Protein AF-A0A384D3X1-F1 (afdb_monomer)

Mean predicted aligned error: 13.2 Å

Radius of gyration: 59.91 Å; Cα contacts (8 Å, |Δi|>4): 255; chains: 1; bounding box: 112×50×204 Å

Secondary structure (DSSP, 8-state):
-HHHHHHHHHTSS-SSHHHHHHHHHHHHHHHHHHHHHHHHHHHHHHHHHHHTTS--S--HHHHHHHHHHHHHHHHHHHHHHHHHHHHHHHHHHHHHHHHHHHHHHHHHHHHHHHHHHTS-SS--HHHHHHHHHHHHHHHHHHHHTHHHHHHHHHHHHHHHHH-HHHHHHHHHHHHHHHHHHHHHHHHHHHHHHHHHHHHHHHHHHHHHHHHHHHHHHHHHHHHHHHHT--TTSTTHHHHHHHHHHHHHHHHHHHHHHHHHHHHHHHHHHTS----HHHHHHHHHHHHHHHHHHHHHHHHHHHHHHHHHHHHHHHHHHHHHHHHHHHHHHHHHHHHHHHHT--S---HHHHHHHHHHHHTTHHHHHHHHHHHHHS---HHHHHHHHHHHHHHHHHHHHHHHHHHHSSPP--PPP---

Organism: Ursus maritimus (NCBI:txid29073)

Solvent-accessible surface area (backbone atoms only — not comparable to full-atom values): 22650 Å² total; per-residue (Å²): 106,68,73,54,51,56,53,53,66,71,63,74,65,42,73,39,73,69,44,37,56,50,49,48,52,51,43,52,52,51,51,56,54,47,54,56,51,47,53,53,50,52,50,51,53,52,54,50,66,68,56,67,84,58,96,72,96,77,53,69,68,56,54,52,51,52,51,50,48,52,51,52,48,53,51,48,53,50,53,44,50,53,50,46,53,51,42,53,49,52,54,49,47,49,53,53,40,54,53,42,51,51,50,55,50,52,49,43,53,46,53,48,51,52,56,64,70,43,60,60,94,46,79,41,71,65,42,34,50,53,28,36,52,52,43,48,55,51,49,56,51,54,63,68,44,49,61,58,53,53,54,42,52,51,41,47,51,59,38,35,80,64,24,51,67,42,29,54,59,49,46,54,55,50,50,56,52,47,52,52,40,54,49,46,53,51,51,49,51,52,50,36,54,52,38,46,54,53,41,51,52,47,51,51,42,54,49,55,52,50,52,43,52,51,52,50,54,52,51,52,55,51,48,54,56,63,69,65,57,71,92,74,42,75,42,38,65,73,54,42,55,59,50,43,51,52,42,56,50,50,44,54,52,46,50,53,42,44,51,52,58,54,56,49,46,58,58,56,69,70,46,76,91,60,63,74,84,44,49,51,61,66,53,47,55,50,51,52,51,50,50,50,42,57,50,51,50,52,52,43,52,54,51,44,53,53,44,52,53,53,46,47,53,54,48,53,53,49,55,51,50,52,51,52,44,51,52,49,50,52,50,49,55,50,51,52,54,56,73,70,50,91,68,80,79,55,41,67,60,33,44,52,50,33,51,59,52,57,69,44,48,65,60,55,51,49,52,53,57,48,57,76,75,45,55,56,32,74,66,57,52,52,49,51,54,49,46,53,52,48,48,55,49,52,39,49,53,30,49,52,52,32,59,74,59,45,84,76,84,78,77,79,89,76,90,131

Foldseek 3Di:
DVVLVVVLVVLQAALDLVSLVVLLVVLVVVVVVLVVVVVVLVVVVVVLVVVVPDDDDPPPVVVVVSVVVVVVSVVSVVSSVVSNVLSVVLNVLVVLLVVLVVVLLVLLVVLLVQLVVLDALADDLVSLVSSLVSLVVSLVVLVVCVVSVVSNVVSLVVNCVRHVNHSVVSVVVSVVSVVSSVVSSVVSVVSSVVSVVSSVLNVVLVVLLVVLLVLLVVLVVLVVVLVPPDQQDAPLLVVLVVSLVVLVVSLVSLVVSLVSLVVSVVSVVPDPPHDPVNSCPSVVSSVVSNVSSVVSNVSSVVSSVVSVVLNVLVVVLVVLLVVLLVQLVVLLVVVVVLVPPPPDRDLVVLVVSLVSLVVCVVSLVVSVVSPVVRSYHPVSVVSSVVSVVSSVVSNVVSVVVSVVNDDDPDDDDDDD

Sequence (416 aa):
MEAQEERLKTLQKPGSVISVQKMLLDCQDIENQLAIKSKALDELRQSYLTSESGTMPLLEDTASRIDGLFQKRSSVINQVNELKTSMHSVLQEWKVYDKLYEEVTMMTIRFWYCMEHSKPVVLSLEALRCQVQNLQSLQDEAENSEESWEKLQEVIGKLKDRCPSVAEIIKEKCQETHARWTQVNQDLADQLQKAQSLLQLWKAYNSAHTEAAARLAQQEAKYQQLENINMSGNNLAEILTPALQDVKELQRDVQKTKEDLLQNSTLLDRLPQLPEASAHVPLSKQLHSLQRASYLEKMLLMKANEFEFVLSQFKDFGDQLESLKGLIVHEEENLDKLNHQEKEANPDLFLNHVLAMTAQSPDVEHLNEVSLKLPLSDIAVKTLQNVNRRWIRATATALERCRSEGPIPTIPFQGS

Nearest PDB structures (foldseek):
  1quu-assembly1_A-2  TM=5.948E-01  e=1.641E-01  Homo sapiens
  5j1i-assembly2_B  TM=5.410E-01  e=2.588E-01  Homo sapiens
  5j1i-assembly1_A  TM=4.943E-01  e=3.725E-01  Homo sapiens
  6xf1-assembly1_A  TM=5.412E-01  e=3.725E-01  Homo sapiens

pLDDT: mean 85.75, std 12.92, range [35.84, 98.12]

Structure (mmCIF, N/CA/C/O backbone):
data_AF-A0A384D3X1-F1
#
_entry.id   AF-A0A384D3X1-F1
#
loop_
_atom_site.group_PDB
_atom_site.id
_atom_site.type_symbol
_atom_site.label_atom_id
_atom_site.label_alt_id
_atom_site.label_comp_id
_atom_site.label_asym_id
_atom_site.label_entity_id
_atom_site.label_seq_id
_atom_site.pdbx_PDB_ins_code
_atom_site.Cartn_x
_atom_site.Cartn_y
_atom_site.Cartn_z
_atom_site.occupancy
_atom_site.B_iso_or_equiv
_atom_site.auth_seq_id
_atom_site.auth_comp_id
_atom_site.auth_asym_id
_atom_site.auth_atom_id
_atom_site.pdbx_PDB_model_num
ATOM 1 N N . MET A 1 1 ? -45.844 -12.616 70.501 1.00 71.88 1 MET A N 1
ATOM 2 C CA . MET A 1 1 ? -44.821 -13.558 70.018 1.00 71.88 1 MET A CA 1
ATOM 3 C C . MET A 1 1 ? -45.342 -14.208 68.751 1.00 71.88 1 MET A C 1
ATOM 5 O O . MET A 1 1 ? -44.766 -13.948 67.713 1.00 71.88 1 MET A O 1
ATOM 9 N N . GLU A 1 2 ? -46.524 -14.833 68.779 1.00 76.31 2 GLU A N 1
ATOM 10 C CA . GLU A 1 2 ? -47.216 -15.345 67.572 1.00 76.31 2 GLU A CA 1
ATOM 11 C C . GLU A 1 2 ? -47.409 -14.298 66.463 1.00 76.31 2 GLU A C 1
ATOM 13 O O . GLU A 1 2 ? -47.055 -14.543 65.319 1.00 76.31 2 GLU A O 1
ATOM 18 N N . ALA A 1 3 ? -47.853 -13.082 66.802 1.00 78.06 3 ALA A N 1
ATOM 19 C CA . ALA A 1 3 ? -47.973 -12.001 65.816 1.00 78.06 3 ALA A CA 1
ATOM 20 C C . ALA A 1 3 ? -46.631 -11.590 65.163 1.00 78.06 3 ALA A C 1
ATOM 22 O O . ALA A 1 3 ? -46.623 -11.088 64.044 1.00 78.06 3 ALA A O 1
ATOM 23 N N . GLN A 1 4 ? -45.495 -11.782 65.850 1.00 77.81 4 GLN A N 1
ATOM 24 C CA . GLN A 1 4 ? -44.162 -11.508 65.289 1.00 77.81 4 GLN A CA 1
ATOM 25 C C . GLN A 1 4 ? -43.698 -12.665 64.395 1.00 77.81 4 GLN A C 1
ATOM 27 O O . GLN A 1 4 ? -43.116 -12.416 63.346 1.00 77.81 4 GLN A O 1
ATOM 32 N N . GLU A 1 5 ? -44.018 -13.905 64.766 1.00 76.75 5 GLU A N 1
ATOM 33 C CA . GLU A 1 5 ? -43.768 -15.112 63.967 1.00 76.75 5 GLU A CA 1
ATOM 34 C C . GLU A 1 5 ? -44.533 -15.084 62.633 1.00 76.75 5 GLU A C 1
ATOM 36 O O . GLU A 1 5 ? -43.945 -15.304 61.577 1.00 76.75 5 GLU A O 1
ATOM 41 N N . GLU A 1 6 ? -45.821 -14.725 62.646 1.00 78.75 6 GLU A N 1
ATOM 42 C CA . GLU A 1 6 ? -46.607 -14.566 61.413 1.00 78.75 6 GLU A CA 1
ATOM 43 C C . GLU A 1 6 ? -46.083 -13.424 60.533 1.00 78.75 6 GLU A C 1
ATOM 45 O O . GLU A 1 6 ? -45.945 -13.583 59.320 1.00 78.75 6 GLU A O 1
ATOM 50 N N . ARG A 1 7 ? -45.690 -12.289 61.133 1.00 78.31 7 ARG A N 1
ATOM 51 C CA . ARG A 1 7 ? -45.074 -11.181 60.385 1.00 78.31 7 ARG A CA 1
ATOM 52 C C . ARG A 1 7 ? -43.769 -11.626 59.708 1.00 78.31 7 ARG A C 1
ATOM 54 O O . ARG A 1 7 ? -43.577 -11.312 58.537 1.00 78.31 7 ARG A O 1
ATOM 61 N N . LEU A 1 8 ? -42.918 -12.411 60.373 1.00 78.62 8 LEU A N 1
ATOM 62 C CA . LEU A 1 8 ? -41.667 -12.932 59.795 1.00 78.62 8 LEU A CA 1
ATOM 63 C C . LEU A 1 8 ? -41.896 -13.866 58.602 1.00 78.62 8 LEU A C 1
ATOM 65 O O . LEU A 1 8 ? -41.183 -13.752 57.605 1.00 78.62 8 LEU A O 1
ATOM 69 N N . LYS A 1 9 ? -42.920 -14.729 58.650 1.00 78.06 9 LYS A N 1
ATOM 70 C CA . LYS A 1 9 ? -43.278 -15.608 57.520 1.00 78.06 9 LYS A CA 1
ATOM 71 C C . LYS A 1 9 ? -43.606 -14.817 56.253 1.00 78.06 9 LYS A C 1
ATOM 73 O O . LYS A 1 9 ? -43.238 -15.234 55.158 1.00 78.06 9 LYS A O 1
ATOM 78 N N . THR A 1 10 ? -44.249 -13.656 56.392 1.00 75.88 10 THR A N 1
ATOM 79 C CA . THR A 1 10 ? -44.602 -12.803 55.242 1.00 75.88 10 THR A CA 1
ATOM 80 C C . THR A 1 10 ? -43.411 -12.055 54.628 1.00 75.88 10 THR A C 1
ATOM 82 O O . THR A 1 10 ? -43.486 -11.644 53.473 1.00 75.88 10 THR A O 1
ATOM 85 N N . LEU A 1 11 ? -42.297 -11.903 55.356 1.00 73.50 11 LEU A N 1
ATOM 86 C CA . LEU A 1 11 ? -41.138 -11.097 54.944 1.00 73.50 11 LEU A CA 1
ATOM 87 C C . LEU A 1 11 ? -40.044 -11.903 54.214 1.00 73.50 11 LEU A C 1
ATOM 89 O O . LEU A 1 11 ? -39.037 -11.334 53.809 1.00 73.50 11 LEU A O 1
ATOM 93 N N . GLN A 1 12 ? -40.213 -13.213 54.016 1.00 71.50 12 GLN A N 1
ATOM 94 C CA . GLN A 1 12 ? -39.140 -14.084 53.507 1.00 71.50 12 GLN A CA 1
ATOM 95 C C . GLN A 1 12 ? -38.752 -13.862 52.036 1.00 71.50 12 GLN A C 1
ATOM 97 O O . GLN A 1 12 ? -37.685 -14.314 51.625 1.00 71.50 12 GLN A O 1
ATOM 102 N N . LYS A 1 13 ? -39.592 -13.206 51.225 1.00 72.00 13 LYS A N 1
ATOM 103 C CA . LYS A 1 13 ? -39.350 -13.025 49.783 1.00 72.00 13 LYS A CA 1
ATOM 104 C C . LYS A 1 13 ? -39.446 -11.550 49.387 1.00 72.00 13 LYS A C 1
ATOM 106 O O . LYS A 1 13 ? -40.554 -11.040 49.221 1.00 72.00 13 LYS A O 1
ATOM 111 N N . PRO A 1 14 ? -38.311 -10.851 49.234 1.00 75.44 14 PRO A N 1
ATOM 112 C CA . PRO A 1 14 ? -38.302 -9.451 48.831 1.00 75.44 14 PRO A CA 1
ATOM 113 C C . PRO A 1 14 ? -38.728 -9.286 47.374 1.00 75.44 14 PRO A C 1
ATOM 115 O O . PRO A 1 14 ? -38.222 -9.974 46.491 1.00 75.44 14 PRO A O 1
ATOM 118 N N . GLY A 1 15 ? -39.617 -8.325 47.118 1.00 75.31 15 GLY A N 1
ATOM 119 C CA . GLY A 1 15 ? -40.026 -7.962 45.757 1.00 75.31 15 GLY A CA 1
ATOM 120 C C . GLY A 1 15 ? -39.075 -6.983 45.056 1.00 75.31 15 GLY A C 1
ATOM 121 O O . GLY A 1 15 ? -39.126 -6.856 43.838 1.00 75.31 15 GLY A O 1
ATOM 122 N N . SER A 1 16 ? -38.226 -6.274 45.811 1.00 80.94 16 SER A N 1
ATOM 123 C CA . SER A 1 16 ? -37.282 -5.262 45.312 1.00 80.94 16 SER A CA 1
ATOM 124 C C . SER A 1 16 ? -36.181 -4.957 46.335 1.00 80.94 16 SER A C 1
ATOM 126 O O . SER A 1 16 ? -36.298 -5.298 47.510 1.00 80.94 16 SER A O 1
ATOM 128 N N . VAL A 1 17 ? -35.133 -4.240 45.927 1.00 80.81 17 VAL A N 1
ATOM 129 C CA . VAL A 1 17 ? -34.054 -3.773 46.827 1.00 80.81 17 VAL A CA 1
ATOM 130 C C . VAL A 1 17 ? -34.571 -2.806 47.890 1.00 80.81 17 VAL A C 1
ATOM 132 O O . VAL A 1 17 ? -34.163 -2.864 49.047 1.00 80.81 17 VAL A O 1
ATOM 135 N N . ILE A 1 18 ? -35.528 -1.954 47.520 1.00 83.75 18 ILE A N 1
ATOM 136 C CA . ILE A 1 18 ? -36.225 -1.070 48.462 1.00 83.75 18 ILE A CA 1
ATOM 137 C C . ILE A 1 18 ? -36.988 -1.918 49.493 1.00 83.75 18 ILE A C 1
ATOM 139 O O . ILE A 1 18 ? -36.984 -1.607 50.683 1.00 83.75 18 ILE A O 1
ATOM 143 N N . SER A 1 19 ? -37.581 -3.039 49.061 1.00 84.69 19 SER A N 1
ATOM 144 C CA . SER A 1 19 ? -38.210 -4.006 49.963 1.00 84.69 19 SER A CA 1
ATOM 145 C C . SER A 1 19 ? -37.201 -4.656 50.912 1.00 84.69 19 SER A C 1
ATOM 147 O O . SER A 1 19 ? -37.531 -4.823 52.079 1.00 84.69 19 SER A O 1
ATOM 149 N N . VAL A 1 20 ? -35.983 -4.977 50.460 1.00 85.69 20 VAL A N 1
ATOM 150 C CA . VAL A 1 20 ? -34.911 -5.525 51.319 1.00 85.69 20 VAL A CA 1
ATOM 151 C C . VAL A 1 20 ? -34.521 -4.524 52.410 1.00 85.69 20 VAL A C 1
ATOM 153 O O . VAL A 1 20 ? -34.427 -4.881 53.583 1.00 85.69 20 VAL A O 1
ATOM 156 N N . GLN A 1 21 ? -34.345 -3.249 52.054 1.00 86.62 21 GLN A N 1
ATOM 157 C CA . GLN A 1 21 ? -34.039 -2.188 53.022 1.00 86.62 21 GLN A CA 1
ATOM 158 C C . GLN A 1 21 ? -35.176 -1.989 54.029 1.00 86.62 21 GLN A C 1
ATOM 160 O O . GLN A 1 21 ? -34.930 -1.864 55.228 1.00 86.62 21 GLN A O 1
ATOM 165 N N . LYS A 1 22 ? -36.428 -2.024 53.559 1.00 88.00 22 LYS A N 1
ATOM 166 C CA . LYS A 1 22 ? -37.608 -1.963 54.426 1.00 88.00 22 LYS A CA 1
ATOM 167 C C . LYS A 1 22 ? -37.681 -3.163 55.375 1.00 88.00 22 LYS A C 1
ATOM 169 O O . LYS A 1 22 ? -37.906 -2.970 56.562 1.00 88.00 22 LYS A O 1
ATOM 174 N N . MET A 1 23 ? -37.412 -4.373 54.884 1.00 88.38 23 MET A N 1
ATOM 175 C CA . MET A 1 23 ? -37.375 -5.590 55.703 1.00 88.38 23 MET A CA 1
ATOM 176 C C . MET A 1 23 ? -36.292 -5.533 56.785 1.00 88.38 23 MET A C 1
ATOM 178 O O . MET A 1 23 ? -36.522 -6.014 57.890 1.00 88.38 23 MET A O 1
ATOM 182 N N . LEU A 1 24 ? -35.136 -4.917 56.515 1.00 89.00 24 LEU A N 1
ATOM 183 C CA . LEU A 1 24 ? -34.104 -4.689 57.535 1.00 89.00 24 LEU A CA 1
ATOM 184 C C . LEU A 1 24 ? -34.583 -3.729 58.637 1.00 89.00 24 LEU A C 1
ATOM 186 O O . LEU A 1 24 ? -34.322 -3.977 59.814 1.00 89.00 24 LEU A O 1
ATOM 190 N N . LEU A 1 25 ? -35.324 -2.674 58.280 1.00 90.62 25 LEU A N 1
ATOM 191 C CA . LEU A 1 25 ? -35.962 -1.781 59.257 1.00 90.62 25 LEU A CA 1
ATOM 192 C C . LEU A 1 25 ? -37.062 -2.502 60.053 1.00 90.62 25 LEU A C 1
ATOM 194 O O . LEU A 1 25 ? -37.144 -2.331 61.267 1.00 90.62 25 LEU A O 1
ATOM 198 N N . ASP A 1 26 ? -37.862 -3.347 59.396 1.00 87.81 26 ASP A N 1
ATOM 199 C CA . ASP A 1 26 ? -38.871 -4.187 60.052 1.00 87.81 26 ASP A CA 1
ATOM 200 C C . ASP A 1 26 ? -38.224 -5.183 61.033 1.00 87.81 26 ASP A C 1
ATOM 202 O O . ASP A 1 26 ? -38.737 -5.382 62.134 1.00 87.81 26 ASP A O 1
ATOM 206 N N . CYS A 1 27 ? -37.072 -5.771 60.685 1.00 89.31 27 CYS A N 1
ATOM 207 C CA . CYS A 1 27 ? -36.295 -6.615 61.601 1.00 89.31 27 CYS A CA 1
ATOM 208 C C . CYS A 1 27 ? -35.835 -5.821 62.829 1.00 89.31 27 CYS A C 1
ATOM 210 O O . CYS A 1 27 ? -35.981 -6.301 63.950 1.00 89.31 27 CYS A O 1
ATOM 212 N N . GLN A 1 28 ? -35.345 -4.593 62.634 1.00 91.25 28 GLN A N 1
ATOM 213 C CA . GLN A 1 28 ? -34.914 -3.720 63.729 1.00 91.25 28 GLN A CA 1
ATOM 214 C C . GLN A 1 28 ? -36.074 -3.346 64.670 1.00 91.25 28 GLN A C 1
ATOM 216 O O . GLN A 1 28 ? -35.904 -3.334 65.889 1.00 91.25 28 GLN A O 1
ATOM 221 N N . ASP A 1 29 ? -37.266 -3.078 64.128 1.00 90.38 29 ASP A N 1
ATOM 222 C CA . ASP A 1 29 ? -38.484 -2.856 64.921 1.00 90.38 29 ASP A CA 1
ATOM 223 C C . ASP A 1 29 ? -38.855 -4.104 65.739 1.00 90.38 29 ASP A C 1
ATOM 225 O O . ASP A 1 29 ? -39.103 -4.019 66.944 1.00 90.38 29 ASP A O 1
ATOM 229 N N . ILE A 1 30 ? -38.818 -5.290 65.120 1.00 87.25 30 ILE A N 1
ATOM 230 C CA . ILE A 1 30 ? -39.101 -6.556 65.808 1.00 87.25 30 ILE A CA 1
ATOM 231 C C . ILE A 1 30 ? -38.079 -6.825 66.923 1.00 87.25 30 ILE A C 1
ATOM 233 O O . ILE A 1 30 ? -38.496 -7.227 68.009 1.00 87.25 30 ILE A O 1
ATOM 237 N N . GLU A 1 31 ? -36.784 -6.573 66.701 1.00 89.25 31 GLU A N 1
ATOM 238 C CA . GLU A 1 31 ? -35.728 -6.674 67.724 1.00 89.25 31 GLU A CA 1
ATOM 239 C C . GLU A 1 31 ? -36.018 -5.762 68.923 1.00 89.25 31 GLU A C 1
ATOM 241 O O . GLU A 1 31 ? -35.986 -6.215 70.070 1.00 89.25 31 GLU A O 1
ATOM 246 N N . ASN A 1 32 ? -36.380 -4.500 68.673 1.00 91.12 32 ASN A N 1
ATOM 247 C CA . ASN A 1 32 ? -36.719 -3.541 69.727 1.00 91.12 32 ASN A CA 1
ATOM 248 C C . ASN A 1 32 ? -37.939 -4.009 70.541 1.00 91.12 32 ASN A C 1
ATOM 250 O O . ASN A 1 32 ? -37.932 -3.980 71.774 1.00 91.12 32 ASN A O 1
ATOM 254 N N . GLN A 1 33 ? -38.978 -4.506 69.864 1.00 88.38 33 GLN A N 1
ATOM 255 C CA . GLN A 1 33 ? -40.170 -5.066 70.509 1.00 88.38 33 GLN A CA 1
ATOM 256 C C . GLN A 1 33 ? -39.859 -6.349 71.295 1.00 88.38 33 GLN A C 1
ATOM 258 O O . GLN A 1 33 ? -40.430 -6.581 72.364 1.00 88.38 33 GLN A O 1
ATOM 263 N N . LEU A 1 34 ? -38.964 -7.199 70.784 1.00 88.19 34 LEU A N 1
ATOM 264 C CA . LEU A 1 34 ? -38.492 -8.394 71.481 1.00 88.19 34 LEU A CA 1
ATOM 265 C C . LEU A 1 34 ? -37.681 -8.038 72.722 1.00 88.19 34 LEU A C 1
ATOM 267 O O . LEU A 1 34 ? -37.843 -8.720 73.727 1.00 88.19 34 LEU A O 1
ATOM 271 N N . ALA A 1 35 ? -36.871 -6.980 72.701 1.00 89.94 35 ALA A N 1
ATOM 272 C CA . ALA A 1 35 ? -36.125 -6.531 73.875 1.00 89.94 35 ALA A CA 1
ATOM 273 C C . ALA A 1 35 ? -37.069 -6.122 75.021 1.00 89.94 35 ALA A C 1
ATOM 275 O O . ALA A 1 35 ? -36.899 -6.575 76.154 1.00 89.94 35 ALA A O 1
ATOM 276 N N . ILE A 1 36 ? -38.124 -5.356 74.713 1.00 90.31 36 ILE A N 1
ATOM 277 C CA . ILE A 1 36 ? -39.155 -4.964 75.692 1.00 90.31 36 ILE A CA 1
ATOM 278 C C . ILE A 1 36 ? -39.874 -6.203 76.246 1.00 90.31 36 ILE A C 1
ATOM 280 O O . ILE A 1 36 ? -40.011 -6.356 77.459 1.00 90.31 36 ILE A O 1
ATOM 284 N N . LYS A 1 37 ? -40.305 -7.119 75.368 1.00 87.81 37 LYS A N 1
ATOM 285 C CA . LYS A 1 37 ? -41.001 -8.352 75.778 1.00 87.81 37 LYS A CA 1
ATOM 286 C C . LYS A 1 37 ? -40.104 -9.319 76.541 1.00 87.81 37 LYS A C 1
ATOM 288 O O . LYS A 1 37 ? -40.601 -10.016 77.415 1.00 87.81 37 LYS A O 1
ATOM 293 N N . SER A 1 38 ? -38.810 -9.355 76.231 1.00 88.44 38 SER A N 1
ATOM 294 C CA . SER A 1 38 ? -37.825 -10.161 76.958 1.00 88.44 38 SER A CA 1
ATOM 295 C C . SER A 1 38 ? -37.701 -9.664 78.387 1.00 88.44 38 SER A C 1
ATOM 297 O O . SER A 1 38 ? -37.842 -10.460 79.303 1.00 88.44 38 SER A O 1
ATOM 299 N N . LYS A 1 39 ? -37.581 -8.344 78.576 1.00 90.38 39 LYS A N 1
ATOM 300 C CA . LYS A 1 39 ? -37.551 -7.738 79.908 1.00 90.38 39 LYS A CA 1
ATOM 301 C C . LYS A 1 39 ? -38.814 -8.065 80.714 1.00 90.38 39 LYS A C 1
ATOM 303 O O . LYS A 1 39 ? -38.707 -8.502 81.853 1.00 90.38 39 LYS A O 1
ATOM 308 N N . ALA A 1 40 ? -39.994 -7.937 80.105 1.00 88.56 40 ALA A N 1
ATOM 309 C CA . ALA A 1 40 ? -41.258 -8.288 80.757 1.00 88.56 40 ALA A CA 1
ATOM 310 C C . ALA A 1 40 ? -41.368 -9.792 81.090 1.00 88.56 40 ALA A C 1
ATOM 312 O O . ALA A 1 40 ? -41.938 -10.163 82.113 1.00 88.56 40 ALA A O 1
ATOM 313 N N . LEU A 1 41 ? -40.825 -10.670 80.239 1.00 88.00 41 LEU A N 1
ATOM 314 C CA . LEU A 1 41 ? -40.805 -12.117 80.470 1.00 88.00 41 LEU A CA 1
ATOM 315 C C . LEU A 1 41 ? -39.811 -12.508 81.577 1.00 88.00 41 LEU A C 1
ATOM 317 O O . LEU A 1 41 ? -40.107 -13.390 82.383 1.00 88.00 41 LEU A O 1
ATOM 321 N N . ASP A 1 42 ? -38.664 -11.832 81.645 1.00 87.75 42 ASP A N 1
ATOM 322 C CA . ASP A 1 42 ? -37.676 -12.002 82.710 1.00 87.75 42 ASP A CA 1
ATOM 323 C C . ASP A 1 42 ? -38.245 -11.523 84.058 1.00 87.75 42 ASP A C 1
ATOM 325 O O . ASP A 1 42 ? -38.134 -12.230 85.059 1.00 87.75 42 ASP A O 1
ATOM 329 N N . GLU A 1 43 ? -38.937 -10.377 84.077 1.00 89.25 43 GLU A N 1
ATOM 330 C CA . GLU A 1 43 ? -39.681 -9.875 85.242 1.00 89.25 43 GLU A CA 1
ATOM 331 C C . GLU A 1 43 ? -40.776 -10.862 85.688 1.00 89.25 43 GLU A C 1
ATOM 333 O O . GLU A 1 43 ? -40.893 -11.157 86.879 1.00 89.25 43 GLU A O 1
ATOM 338 N N . LEU A 1 44 ? -41.527 -11.447 84.743 1.00 86.12 44 LEU A N 1
ATOM 339 C CA . LEU A 1 44 ? -42.534 -12.475 85.030 1.00 86.12 44 LEU A CA 1
ATOM 340 C C . LEU A 1 44 ? -41.901 -13.717 85.680 1.00 86.12 44 LEU A C 1
ATOM 342 O O . LEU A 1 44 ? -42.406 -14.199 86.695 1.00 86.12 44 LEU A O 1
ATOM 346 N N . ARG A 1 45 ? -40.770 -14.202 85.152 1.00 84.12 45 ARG A N 1
ATOM 347 C CA . ARG A 1 45 ? -40.031 -15.345 85.715 1.00 84.12 45 ARG A CA 1
ATOM 348 C C . ARG A 1 45 ? -39.523 -15.053 87.129 1.00 84.12 45 ARG A C 1
ATOM 350 O O . ARG A 1 45 ? -39.659 -15.902 88.004 1.00 84.12 45 ARG A O 1
ATOM 357 N N . GLN A 1 46 ? -38.975 -13.860 87.366 1.00 83.81 46 GLN A N 1
ATOM 358 C CA . GLN A 1 46 ? -38.520 -13.438 88.696 1.00 83.81 46 GLN A CA 1
ATOM 359 C C . GLN A 1 46 ? -39.682 -13.354 89.692 1.00 83.81 46 GLN A C 1
ATOM 361 O O . GLN A 1 46 ? -39.573 -13.877 90.797 1.00 83.81 46 GLN A O 1
ATOM 366 N N . SER A 1 47 ? -40.820 -12.778 89.284 1.00 82.06 47 SER A N 1
ATOM 367 C CA . SER A 1 47 ? -42.014 -12.677 90.135 1.00 82.06 47 SER A CA 1
ATOM 368 C C . SER A 1 47 ? -42.563 -14.050 90.551 1.00 82.06 47 SER A C 1
ATOM 370 O O . SER A 1 47 ? -42.930 -14.252 91.712 1.00 82.06 47 SER A O 1
ATOM 372 N N . TYR A 1 48 ? -42.538 -15.015 89.626 1.00 75.81 48 TYR A N 1
ATOM 373 C CA . TYR A 1 48 ? -42.924 -16.402 89.867 1.00 75.81 48 TYR A CA 1
ATOM 374 C C . TYR A 1 48 ? -41.974 -17.087 90.867 1.00 75.81 48 TYR A C 1
ATOM 376 O O . TYR A 1 48 ? -42.437 -17.614 91.877 1.00 75.81 48 TYR A O 1
ATOM 384 N N . LEU A 1 49 ? -40.654 -16.972 90.666 1.00 75.00 49 LEU A N 1
ATOM 385 C CA . LEU A 1 49 ? -39.634 -17.520 91.576 1.00 75.00 49 LEU A CA 1
ATOM 386 C C . LEU A 1 49 ? -39.719 -16.925 92.994 1.00 75.00 49 LEU A C 1
ATOM 388 O O . LEU A 1 49 ? -39.462 -17.617 93.974 1.00 75.00 49 LEU A O 1
ATOM 392 N N . THR A 1 50 ? -40.113 -15.654 93.132 1.00 72.56 50 THR A N 1
ATOM 393 C CA . THR A 1 50 ? -40.329 -15.025 94.450 1.00 72.56 50 THR A CA 1
ATOM 394 C C . THR A 1 50 ? -41.634 -15.450 95.141 1.00 72.56 50 THR A C 1
ATOM 396 O O . THR A 1 50 ? -41.718 -15.373 96.367 1.00 72.56 50 THR A O 1
ATOM 399 N N . SER A 1 51 ? -42.641 -15.919 94.391 1.00 64.62 51 SER A N 1
ATOM 400 C CA . SER A 1 51 ? -43.923 -16.417 94.930 1.00 64.62 51 SER A CA 1
ATOM 401 C C . SER A 1 51 ? -43.879 -17.883 95.385 1.00 64.62 51 SER A C 1
ATOM 403 O O . SER A 1 51 ? -44.688 -18.275 96.222 1.00 64.62 51 SER A O 1
ATOM 405 N N . GLU A 1 52 ? -42.917 -18.682 94.911 1.00 54.72 52 GLU A N 1
ATOM 406 C CA . GLU A 1 52 ? -42.736 -20.108 95.255 1.00 54.72 52 GLU A CA 1
ATOM 407 C C . GLU A 1 52 ? -42.370 -20.393 96.731 1.00 54.72 52 GLU A C 1
ATOM 409 O O . GLU A 1 52 ? -42.238 -21.552 97.119 1.00 54.72 52 GLU A O 1
ATOM 414 N N . SER A 1 53 ? -42.259 -19.378 97.599 1.00 52.75 53 SER A N 1
ATOM 415 C CA . SER A 1 53 ? -42.029 -19.583 99.044 1.00 52.75 53 SER A CA 1
ATOM 416 C C . SER A 1 53 ? -43.280 -20.008 99.840 1.00 52.75 53 SER A C 1
ATOM 418 O O . SER A 1 53 ? -43.170 -20.293 101.034 1.00 52.75 53 SER A O 1
ATOM 420 N N . GLY A 1 54 ? -44.458 -20.094 99.203 1.00 49.91 54 GLY A N 1
ATOM 421 C CA . GLY A 1 54 ? -45.719 -20.535 99.813 1.00 49.91 54 GLY A CA 1
ATOM 422 C C . GLY A 1 54 ? -46.328 -21.765 99.125 1.00 49.91 54 GLY A C 1
ATOM 423 O O . GLY A 1 54 ? -46.575 -21.767 97.925 1.00 49.91 54 GLY A O 1
ATOM 424 N N . THR A 1 55 ? -46.598 -22.810 99.905 1.00 46.22 55 THR A N 1
ATOM 425 C CA . THR A 1 55 ? -47.169 -24.116 99.531 1.00 46.22 55 THR A CA 1
ATOM 426 C C . THR A 1 55 ? -48.473 -24.039 98.711 1.00 46.22 55 THR A C 1
ATOM 428 O O . THR A 1 55 ? -49.506 -23.669 99.262 1.00 46.22 55 THR A O 1
ATOM 431 N N . MET A 1 56 ? -48.473 -24.488 97.441 1.00 45.00 56 MET A N 1
ATOM 432 C CA . MET A 1 56 ? -49.674 -24.962 96.708 1.00 45.00 56 MET A CA 1
ATOM 433 C C . MET A 1 56 ? -49.310 -25.772 95.428 1.00 45.00 56 MET A C 1
ATOM 435 O O . MET A 1 56 ? -48.404 -25.362 94.706 1.00 45.00 56 MET A O 1
ATOM 439 N N . PRO A 1 57 ? -50.015 -26.875 95.072 1.00 48.47 57 PRO A N 1
ATOM 440 C CA . PRO A 1 57 ? -49.620 -27.832 94.024 1.00 48.47 57 PRO A CA 1
ATOM 441 C C . PRO A 1 57 ? -50.225 -27.567 92.622 1.00 48.47 57 PRO A C 1
ATOM 443 O O . PRO A 1 57 ? -50.499 -28.505 91.879 1.00 48.47 57 PRO A O 1
ATOM 446 N N . LEU A 1 58 ? -50.438 -26.304 92.228 1.00 50.03 58 LEU A N 1
ATOM 447 C CA . LEU A 1 58 ? -51.023 -25.940 90.917 1.00 50.03 58 LEU A CA 1
ATOM 448 C C . LEU A 1 58 ? -49.996 -25.365 89.913 1.00 50.03 58 LEU A C 1
ATOM 450 O O . LEU A 1 58 ? -50.367 -24.709 88.945 1.00 50.03 58 LEU A O 1
ATOM 454 N N . LEU A 1 59 ? -48.701 -25.560 90.179 1.00 56.66 59 LEU A N 1
ATOM 455 C CA . LEU A 1 59 ? -47.621 -24.690 89.698 1.00 56.66 59 LEU A CA 1
ATOM 456 C C . LEU A 1 59 ? -46.931 -25.136 88.390 1.00 56.66 59 LEU A C 1
ATOM 458 O O . LEU A 1 59 ? -46.398 -24.306 87.650 1.00 56.66 59 LEU A O 1
ATOM 462 N N . GLU A 1 60 ? -46.982 -26.428 88.065 1.00 59.62 60 GLU A N 1
ATOM 463 C CA . GLU A 1 60 ? -46.200 -27.038 86.975 1.00 59.62 60 GLU A CA 1
ATOM 464 C C . GLU A 1 60 ? -46.697 -26.637 85.565 1.00 59.62 60 GLU A C 1
ATOM 466 O O . GLU A 1 60 ? -45.909 -26.468 84.629 1.00 59.62 60 GLU A O 1
ATOM 471 N N . ASP A 1 61 ? -47.998 -26.356 85.421 1.00 71.19 61 ASP A N 1
ATOM 472 C CA . ASP A 1 61 ? -48.610 -25.833 84.183 1.00 71.19 61 ASP A CA 1
ATOM 473 C C . ASP A 1 61 ? -48.192 -24.374 83.888 1.00 71.19 61 ASP A C 1
ATOM 475 O O . ASP A 1 61 ? -47.994 -23.964 82.744 1.00 71.19 61 ASP A O 1
ATOM 479 N N . THR A 1 62 ? -47.975 -23.568 84.930 1.00 74.44 62 THR A N 1
ATOM 480 C CA . THR A 1 62 ? -47.496 -22.182 84.793 1.00 74.44 62 THR A CA 1
ATOM 481 C C . THR A 1 62 ? -46.013 -22.098 84.449 1.00 74.44 62 THR A C 1
ATOM 483 O O . THR A 1 62 ? -45.647 -21.319 83.566 1.00 74.44 62 THR A O 1
ATOM 486 N N . ALA A 1 63 ? -45.164 -22.908 85.090 1.00 76.12 63 ALA A N 1
ATOM 487 C CA . ALA A 1 63 ? -43.736 -22.976 84.776 1.00 76.12 63 ALA A CA 1
ATOM 488 C C . ALA A 1 63 ? -43.502 -23.435 83.326 1.00 76.12 63 ALA A C 1
ATOM 490 O O . ALA A 1 63 ? -42.775 -22.784 82.573 1.00 76.12 63 ALA A O 1
ATOM 491 N N . SER A 1 64 ? -44.211 -24.484 82.892 1.00 81.44 64 SER A N 1
ATOM 492 C CA . SER A 1 64 ? -44.138 -24.983 81.514 1.00 81.44 64 SER A CA 1
ATOM 493 C C . SER A 1 64 ? -44.635 -23.966 80.475 1.00 81.44 64 SER A C 1
ATOM 495 O O . SER A 1 64 ? -44.029 -23.834 79.408 1.00 81.44 64 SER A O 1
ATOM 497 N N . ARG A 1 65 ? -45.669 -23.164 80.779 1.00 82.88 65 ARG A N 1
ATOM 498 C CA . ARG A 1 65 ? -46.090 -22.040 79.916 1.00 82.88 65 ARG A CA 1
ATOM 499 C C . ARG A 1 65 ? -45.038 -20.933 79.823 1.00 82.88 65 ARG A C 1
ATOM 501 O O . ARG A 1 65 ? -44.842 -20.394 78.732 1.00 82.88 65 ARG A O 1
ATOM 508 N N . ILE A 1 66 ? -44.370 -20.585 80.926 1.00 84.06 66 ILE A N 1
ATOM 509 C CA . ILE A 1 66 ? -43.283 -19.591 80.932 1.00 84.06 66 ILE A CA 1
ATOM 510 C C . ILE A 1 66 ? -42.103 -20.096 80.090 1.00 84.06 66 ILE A C 1
ATOM 512 O O . ILE A 1 66 ? -41.613 -19.362 79.230 1.00 84.06 66 ILE A O 1
ATOM 516 N N . ASP A 1 67 ? -41.693 -21.354 80.250 1.00 84.69 67 ASP A N 1
ATOM 517 C CA . ASP A 1 67 ? -40.617 -21.945 79.446 1.00 84.69 67 ASP A CA 1
ATOM 518 C C . ASP A 1 67 ? -40.995 -22.064 77.958 1.00 84.69 67 ASP A C 1
ATOM 520 O O . ASP A 1 67 ? -40.173 -21.773 77.084 1.00 84.69 67 ASP A O 1
ATOM 524 N N . GLY A 1 68 ? -42.259 -22.365 77.642 1.00 86.75 68 GLY A N 1
ATOM 525 C CA . GLY A 1 68 ? -42.784 -22.313 76.274 1.00 86.75 68 GLY A CA 1
ATOM 526 C C . GLY A 1 68 ? -42.707 -20.911 75.649 1.00 86.75 68 GLY A C 1
ATOM 527 O O . GLY A 1 68 ? -42.416 -20.769 74.456 1.00 86.75 68 GLY A O 1
ATOM 528 N N . LEU A 1 69 ? -42.897 -19.848 76.442 1.00 88.00 69 LEU A N 1
ATOM 529 C CA . LEU A 1 69 ? -42.684 -18.467 75.995 1.00 88.00 69 LEU A CA 1
ATOM 530 C C . LEU A 1 69 ? -41.198 -18.162 75.768 1.00 88.00 69 LEU A C 1
ATOM 532 O O . LEU A 1 69 ? -40.877 -17.504 74.779 1.00 88.00 69 LEU A O 1
ATOM 536 N N . PHE A 1 70 ? -40.288 -18.665 76.607 1.00 86.12 70 PHE A N 1
ATOM 537 C CA . PHE A 1 70 ? -38.843 -18.543 76.372 1.00 86.12 70 PHE A CA 1
ATOM 538 C C . PHE A 1 70 ? -38.395 -19.285 75.105 1.00 86.12 70 PHE A C 1
ATOM 540 O O . PHE A 1 70 ? -37.598 -18.745 74.336 1.00 86.12 70 PHE A O 1
ATOM 547 N N . GLN A 1 71 ? -38.939 -20.472 74.822 1.00 88.31 71 GLN A N 1
ATOM 548 C CA . GLN A 1 71 ? -38.674 -21.180 73.564 1.00 88.31 71 GLN A CA 1
ATOM 549 C C . GLN A 1 71 ? -39.176 -20.396 72.349 1.00 88.31 71 GLN A C 1
ATOM 551 O O . GLN A 1 71 ? -38.411 -20.183 71.406 1.00 88.31 71 GLN A O 1
ATOM 556 N N . LYS A 1 72 ? -40.417 -19.886 72.387 1.00 87.94 72 LYS A N 1
ATOM 557 C CA . LYS A 1 72 ? -40.934 -18.994 71.333 1.00 87.94 72 LYS A CA 1
ATOM 558 C C . LYS A 1 72 ? -40.064 -17.742 71.181 1.00 87.94 72 LYS A C 1
ATOM 560 O O . LYS A 1 72 ? -39.827 -17.304 70.063 1.00 87.94 72 LYS A O 1
ATOM 565 N N . ARG A 1 73 ? -39.536 -17.184 72.279 1.00 88.56 73 ARG A N 1
ATOM 566 C CA . ARG A 1 73 ? -38.629 -16.021 72.247 1.00 88.56 73 ARG A CA 1
ATOM 567 C C . ARG A 1 73 ? -37.397 -16.331 71.416 1.00 88.56 73 ARG A C 1
ATOM 569 O O . ARG A 1 73 ? -37.059 -15.581 70.509 1.00 88.56 73 ARG A O 1
ATOM 576 N N . SER A 1 74 ? -36.737 -17.434 71.750 1.00 89.00 74 SER A N 1
ATOM 577 C CA . SER A 1 74 ? -35.509 -17.874 71.098 1.00 89.00 74 SER A CA 1
ATOM 578 C C . SER A 1 74 ? -35.754 -18.224 69.630 1.00 89.00 74 SER A C 1
ATOM 580 O O . SER A 1 74 ? -34.958 -17.830 68.786 1.00 89.00 74 SER A O 1
ATOM 582 N N . SER A 1 75 ? -36.887 -18.862 69.311 1.00 90.12 75 SER A N 1
ATOM 583 C CA . SER A 1 75 ? -37.333 -19.109 67.930 1.00 90.12 75 SER A CA 1
ATOM 584 C C . SER A 1 75 ? -37.428 -17.810 67.125 1.00 90.12 75 SER A C 1
ATOM 586 O O . SER A 1 75 ? -36.791 -17.683 66.082 1.00 90.12 75 SER A O 1
ATOM 588 N N . VAL A 1 76 ? -38.161 -16.811 67.634 1.00 88.25 76 VAL A N 1
ATOM 589 C CA . VAL A 1 76 ? -38.341 -15.529 66.936 1.00 88.25 76 VAL A CA 1
ATOM 590 C C . VAL A 1 76 ? -37.006 -14.782 66.810 1.00 88.25 76 VAL A C 1
ATOM 592 O O . VAL A 1 76 ? -36.715 -14.264 65.739 1.00 88.25 76 VAL A O 1
ATOM 595 N N . ILE A 1 77 ? -36.165 -14.754 67.854 1.00 88.94 77 ILE A N 1
ATOM 596 C CA . ILE A 1 77 ? -34.826 -14.131 67.794 1.00 88.94 77 ILE A CA 1
ATOM 597 C C . ILE A 1 77 ? -33.968 -14.780 66.700 1.00 88.94 77 ILE A C 1
ATOM 599 O O . ILE A 1 77 ? -33.355 -14.071 65.903 1.00 88.94 77 ILE A O 1
ATOM 603 N N . ASN A 1 78 ? -33.943 -16.112 66.633 1.00 89.75 78 ASN A N 1
ATOM 604 C CA . ASN A 1 78 ? -33.167 -16.833 65.626 1.00 89.75 78 ASN A CA 1
ATOM 605 C C . ASN A 1 78 ? -33.677 -16.542 64.209 1.00 89.75 78 ASN A C 1
ATOM 607 O O . ASN A 1 78 ? -32.878 -16.200 63.344 1.00 89.75 78 ASN A O 1
ATOM 611 N N . GLN A 1 79 ? -34.997 -16.569 63.994 1.00 89.19 79 GLN A N 1
ATOM 612 C CA . GLN A 1 79 ? -35.604 -16.237 62.699 1.00 89.19 79 GLN A CA 1
ATOM 613 C C . GLN A 1 79 ? -35.300 -14.796 62.261 1.00 89.19 79 GLN A C 1
ATOM 615 O O . GLN A 1 79 ? -35.019 -14.555 61.088 1.00 89.19 79 GLN A O 1
ATOM 620 N N . VAL A 1 80 ? -35.337 -13.832 63.188 1.00 90.25 80 VAL A N 1
ATOM 621 C CA . VAL A 1 80 ? -34.988 -12.430 62.901 1.00 90.25 80 VAL A CA 1
ATOM 622 C C . VAL A 1 80 ? -33.517 -12.309 62.510 1.00 90.25 80 VAL A C 1
ATOM 624 O O . VAL A 1 80 ? -33.207 -11.651 61.519 1.00 90.25 80 VAL A O 1
ATOM 627 N N . ASN A 1 81 ? -32.617 -12.973 63.240 1.00 89.94 81 ASN A N 1
ATOM 628 C CA . ASN A 1 81 ? -31.187 -12.965 62.936 1.00 89.94 81 ASN A CA 1
ATOM 629 C C . ASN A 1 81 ? -30.893 -13.593 61.565 1.00 89.94 81 ASN A C 1
ATOM 631 O O . ASN A 1 81 ? -30.176 -12.998 60.764 1.00 89.94 81 ASN A O 1
ATOM 635 N N . GLU A 1 82 ? -31.481 -14.752 61.261 1.00 89.69 82 GLU A N 1
ATOM 636 C CA . GLU A 1 82 ? -31.343 -15.417 59.958 1.00 89.69 82 GLU A CA 1
ATOM 637 C C . GLU A 1 82 ? -31.855 -14.537 58.813 1.00 89.69 82 GLU A C 1
ATOM 639 O O . GLU A 1 82 ? -31.161 -14.353 57.808 1.00 89.69 82 GLU A O 1
ATOM 644 N N . LEU A 1 83 ? -33.040 -13.937 58.980 1.00 87.81 83 LEU A N 1
ATOM 645 C CA . LEU A 1 83 ? -33.616 -13.025 57.995 1.00 87.81 83 LEU A CA 1
ATOM 646 C C . LEU A 1 83 ? -32.718 -11.801 57.791 1.00 87.81 83 LEU A C 1
ATOM 648 O O . LEU A 1 83 ? -32.416 -11.451 56.654 1.00 87.81 83 LEU A O 1
ATOM 652 N N . LYS A 1 84 ? -32.227 -11.186 58.869 1.00 90.38 84 LYS A N 1
ATOM 653 C CA . LYS A 1 84 ? -31.334 -10.021 58.823 1.00 90.38 84 LYS A CA 1
ATOM 654 C C . LYS A 1 84 ? -30.023 -10.334 58.108 1.00 90.38 84 LYS A C 1
ATOM 656 O O . LYS A 1 84 ? -29.614 -9.575 57.230 1.00 90.38 84 LYS A O 1
ATOM 661 N N . THR A 1 85 ? -29.384 -11.460 58.426 1.00 91.00 85 THR A N 1
ATOM 662 C CA . THR A 1 85 ? -28.158 -11.910 57.752 1.00 91.00 85 THR A CA 1
ATOM 663 C C . THR A 1 85 ? -28.406 -12.188 56.270 1.00 91.00 85 THR A C 1
ATOM 665 O O . THR A 1 85 ? -27.618 -11.755 55.425 1.00 91.00 85 THR A O 1
ATOM 668 N N . SER A 1 86 ? -29.523 -12.841 55.936 1.00 88.75 86 SER A N 1
ATOM 669 C CA . SER A 1 86 ? -29.932 -13.073 54.547 1.00 88.75 86 SER A CA 1
ATOM 670 C C . SER A 1 86 ? -30.131 -11.755 53.788 1.00 88.75 86 SER A C 1
ATOM 672 O O . SER A 1 86 ? -29.518 -11.552 52.738 1.00 88.75 86 SER A O 1
ATOM 674 N N . MET A 1 87 ? -30.898 -10.818 54.355 1.00 89.12 87 MET A N 1
ATOM 675 C CA . MET A 1 87 ? -31.187 -9.514 53.751 1.00 89.12 87 MET A CA 1
ATOM 676 C C . MET A 1 87 ? -29.933 -8.649 53.592 1.00 89.12 87 MET A C 1
ATOM 678 O O . MET A 1 87 ? -29.748 -8.019 52.551 1.00 89.12 87 MET A O 1
ATOM 682 N N . HIS A 1 88 ? -29.026 -8.650 54.573 1.00 90.19 88 HIS A N 1
ATOM 683 C CA . HIS A 1 88 ? -27.735 -7.978 54.434 1.00 90.19 88 HIS A CA 1
ATOM 684 C C . HIS A 1 88 ? -26.893 -8.577 53.311 1.00 90.1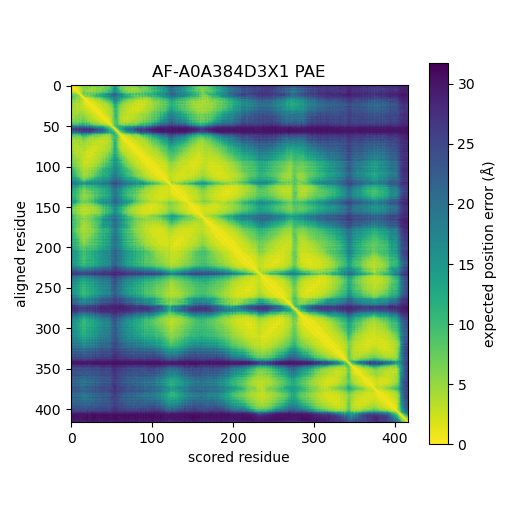9 88 HIS A C 1
ATOM 686 O O . HIS A 1 88 ? -26.305 -7.826 52.538 1.00 90.19 88 HIS A O 1
ATOM 692 N N . SER A 1 89 ? -26.852 -9.904 53.193 1.00 90.06 89 SER A N 1
ATOM 693 C CA . SER A 1 89 ? -26.119 -10.571 52.119 1.00 90.06 89 SER A CA 1
ATOM 694 C C . SER A 1 89 ? -26.701 -10.232 50.743 1.00 90.06 89 SER A C 1
ATOM 696 O O . SER A 1 89 ? -25.936 -9.860 49.862 1.00 90.06 89 SER A O 1
ATOM 698 N N . VAL A 1 90 ? -28.030 -10.239 50.576 1.00 89.31 90 VAL A N 1
ATOM 699 C CA . VAL A 1 90 ? -28.688 -9.784 49.333 1.00 89.31 90 VAL A CA 1
ATOM 700 C C . VAL A 1 90 ? -28.306 -8.344 48.995 1.00 89.31 90 VAL A C 1
ATOM 702 O O . VAL A 1 90 ? -28.010 -8.032 47.845 1.00 89.31 90 VAL A O 1
ATOM 705 N N . LEU A 1 91 ? -28.282 -7.457 49.991 1.00 89.94 91 LEU A N 1
ATOM 706 C CA . LEU A 1 91 ? -27.936 -6.054 49.784 1.00 89.94 91 LEU A CA 1
ATOM 707 C C . LEU A 1 91 ? -26.462 -5.861 49.388 1.00 89.94 91 LEU A C 1
ATOM 709 O O . LEU A 1 91 ? -26.154 -4.925 48.654 1.00 89.94 91 LEU A O 1
ATOM 713 N N . GLN A 1 92 ? -25.555 -6.723 49.854 1.00 91.62 92 GLN A N 1
ATOM 714 C CA . GLN A 1 92 ? -24.158 -6.714 49.407 1.00 91.62 92 GLN A CA 1
ATOM 715 C C . GLN A 1 92 ? -24.022 -7.227 47.973 1.00 91.62 92 GLN A C 1
ATOM 717 O O . GLN A 1 92 ? -23.405 -6.546 47.161 1.00 91.62 92 GLN A O 1
ATOM 722 N N . GLU A 1 93 ? -24.653 -8.355 47.637 1.00 91.56 93 GLU A N 1
ATOM 723 C CA . GLU A 1 93 ? -24.667 -8.878 46.262 1.00 91.56 93 GLU A CA 1
ATOM 724 C C . GLU A 1 93 ? -25.250 -7.846 45.286 1.00 91.56 93 GLU A C 1
ATOM 726 O O . GLU A 1 93 ? -24.686 -7.606 44.223 1.00 91.56 93 GLU A O 1
ATOM 731 N N . TRP A 1 94 ? -26.317 -7.138 45.677 1.00 91.00 94 TRP A N 1
ATOM 732 C CA . TRP A 1 94 ? -26.877 -6.056 44.866 1.00 91.00 94 TRP A CA 1
ATOM 733 C C . TRP A 1 94 ? -25.879 -4.919 44.610 1.00 91.00 94 TRP A C 1
ATOM 735 O O . TRP A 1 94 ? -25.798 -4.417 43.495 1.00 91.00 94 TRP A O 1
ATOM 745 N N . LYS A 1 95 ? -25.105 -4.501 45.619 1.00 92.31 95 LYS A N 1
ATOM 746 C CA . LYS A 1 95 ? -24.083 -3.453 45.446 1.00 92.31 95 LYS A CA 1
ATOM 747 C C . LYS A 1 95 ? -22.964 -3.890 44.506 1.00 92.31 95 LYS A C 1
ATOM 749 O O . LYS A 1 95 ? -22.470 -3.077 43.731 1.00 92.31 95 LYS A O 1
ATOM 754 N N . VAL A 1 96 ? -22.553 -5.156 44.593 1.00 94.00 96 VAL A N 1
ATOM 755 C CA . VAL A 1 96 ? -21.551 -5.724 43.683 1.00 94.00 96 VAL A CA 1
ATOM 756 C C . VAL A 1 96 ? -22.105 -5.765 42.260 1.00 94.00 96 VAL A C 1
ATOM 758 O O . VAL A 1 96 ? -21.418 -5.332 41.339 1.00 94.00 96 VAL A O 1
ATOM 761 N N . TYR A 1 97 ? -23.356 -6.205 42.095 1.00 93.69 97 TYR A N 1
ATOM 762 C CA . TYR A 1 97 ? -24.067 -6.172 40.819 1.00 93.69 97 TYR A CA 1
ATOM 763 C C . TYR A 1 97 ? -24.096 -4.764 40.218 1.00 93.69 97 TYR A C 1
ATOM 765 O O . TYR A 1 97 ? -23.700 -4.599 39.072 1.00 93.69 97 TYR A O 1
ATOM 773 N N . ASP A 1 98 ? -24.528 -3.759 40.983 1.00 92.25 98 ASP A N 1
ATOM 774 C CA . ASP A 1 98 ? -24.684 -2.381 40.502 1.00 92.25 98 ASP A CA 1
ATOM 775 C C . ASP A 1 98 ? -23.349 -1.825 39.986 1.00 92.25 98 ASP A C 1
ATOM 777 O O . ASP A 1 98 ? -23.263 -1.330 38.864 1.00 92.25 98 ASP A O 1
ATOM 781 N N . LYS A 1 99 ? -22.271 -2.044 40.750 1.00 94.75 99 LYS A N 1
ATOM 782 C CA . LYS A 1 99 ? -20.914 -1.648 40.363 1.00 94.75 99 LYS A CA 1
ATOM 783 C C . LYS A 1 99 ? -20.432 -2.360 39.093 1.00 94.75 99 LYS A C 1
ATOM 785 O O . LYS A 1 99 ? -19.929 -1.703 38.187 1.00 94.75 99 LYS A O 1
ATOM 790 N N . LEU A 1 100 ? -20.563 -3.688 39.028 1.00 94.62 100 LEU A N 1
ATOM 791 C CA . LEU A 1 100 ? -20.148 -4.464 37.852 1.00 94.62 100 LEU A CA 1
ATOM 792 C C . LEU A 1 100 ? -20.971 -4.081 36.619 1.00 94.62 100 LEU A C 1
ATOM 794 O O . LEU A 1 100 ? -20.428 -3.961 35.527 1.00 94.62 100 LEU A O 1
ATOM 798 N N . TYR A 1 101 ? -22.272 -3.853 36.795 1.00 94.31 101 TYR A N 1
ATOM 799 C CA . TYR A 1 101 ? -23.174 -3.434 35.732 1.00 94.31 101 TYR A CA 1
ATOM 800 C C . TYR A 1 101 ? -22.775 -2.066 35.156 1.00 94.31 101 TYR A C 1
ATOM 802 O O . TYR A 1 101 ? -22.744 -1.894 33.934 1.00 94.31 101 TYR A O 1
ATOM 810 N N . GLU A 1 102 ? -22.454 -1.092 36.013 1.00 94.50 102 GLU A N 1
ATOM 811 C CA . GLU A 1 102 ? -21.937 0.214 35.588 1.00 94.50 102 GLU A CA 1
ATOM 812 C C . GLU A 1 102 ? -20.608 0.083 34.836 1.00 94.50 102 GLU A C 1
ATOM 814 O O . GLU A 1 102 ? -20.448 0.688 33.774 1.00 94.50 102 GLU A O 1
ATOM 819 N N . GLU A 1 103 ? -19.688 -0.740 35.342 1.00 93.88 103 GLU A N 1
ATOM 820 C CA . GLU A 1 103 ? -18.379 -0.989 34.733 1.00 93.88 103 GLU A CA 1
ATOM 821 C C . GLU A 1 103 ? -18.510 -1.561 33.314 1.00 93.88 103 GLU A C 1
ATOM 823 O O . GLU A 1 103 ? -18.004 -0.960 32.361 1.00 93.88 103 GLU A O 1
ATOM 828 N N . VAL A 1 104 ? -19.258 -2.659 33.139 1.00 94.50 104 VAL A N 1
ATOM 829 C CA . VAL A 1 104 ? -19.432 -3.282 31.814 1.00 94.50 104 VAL A CA 1
ATOM 830 C C . VAL A 1 104 ? -20.180 -2.369 30.841 1.00 94.50 104 VAL A C 1
ATOM 832 O O . VAL A 1 104 ? -19.865 -2.331 29.649 1.00 94.50 104 VAL A O 1
ATOM 835 N N . THR A 1 105 ? -21.136 -1.576 31.336 1.00 94.62 105 THR A N 1
ATOM 836 C CA . THR A 1 105 ? -21.869 -0.602 30.515 1.00 94.62 105 THR A CA 1
ATOM 837 C C . THR A 1 105 ? -20.936 0.509 30.034 1.00 94.62 105 THR A C 1
ATOM 839 O O . THR A 1 105 ? -20.915 0.836 28.847 1.00 94.62 105 THR A O 1
ATOM 842 N N . MET A 1 106 ? -20.136 1.076 30.939 1.00 94.50 106 MET A N 1
ATOM 843 C CA . MET A 1 106 ? -19.194 2.151 30.629 1.00 94.50 106 MET A CA 1
ATOM 844 C C . MET A 1 106 ? -18.126 1.696 29.639 1.00 94.50 106 MET A C 1
ATOM 846 O O . MET A 1 106 ? -17.814 2.404 28.683 1.00 94.50 106 MET A O 1
ATOM 850 N N . MET A 1 107 ? -17.605 0.492 29.839 1.00 92.69 107 MET A N 1
ATOM 851 C CA . MET A 1 107 ? -16.618 -0.104 28.956 1.00 92.69 107 MET A CA 1
ATOM 852 C C . MET A 1 107 ? -17.188 -0.376 27.559 1.00 92.69 107 MET A C 1
ATOM 854 O O . MET A 1 107 ? -16.550 -0.021 26.573 1.00 92.69 107 MET A O 1
ATOM 858 N N . THR A 1 108 ? -18.422 -0.882 27.460 1.00 94.38 108 THR A N 1
ATOM 859 C CA . THR A 1 108 ? -19.117 -1.065 26.171 1.00 94.38 108 THR A CA 1
ATOM 860 C C . THR A 1 108 ? -19.249 0.260 25.410 1.00 94.38 108 THR A C 1
ATOM 862 O O . THR A 1 108 ? -18.952 0.330 24.217 1.00 94.38 108 THR A O 1
ATOM 865 N N . ILE A 1 109 ? -19.640 1.338 26.101 1.00 94.25 109 ILE A N 1
ATOM 866 C CA . ILE A 1 109 ? -19.733 2.684 25.510 1.00 94.25 109 ILE A CA 1
ATOM 867 C C . ILE A 1 109 ? -18.354 3.177 25.056 1.00 94.25 109 ILE A C 1
ATOM 869 O O . ILE A 1 109 ? -18.228 3.737 23.966 1.00 94.25 109 ILE A O 1
ATOM 873 N N . ARG A 1 110 ? -17.314 2.964 25.870 1.00 94.75 110 ARG A N 1
ATOM 874 C CA . ARG A 1 110 ? -15.946 3.382 25.548 1.00 94.75 110 ARG A CA 1
ATOM 875 C C . ARG A 1 110 ? -15.404 2.644 24.330 1.00 94.75 110 ARG A C 1
ATOM 877 O O . ARG A 1 110 ? -14.845 3.299 23.459 1.00 94.75 110 ARG A O 1
ATOM 884 N N . PHE A 1 111 ? -15.588 1.328 24.237 1.00 94.69 111 PHE A N 1
ATOM 885 C CA . PHE A 1 111 ? -15.168 0.554 23.068 1.00 94.69 111 PHE A CA 1
ATOM 886 C C . PHE A 1 111 ? -15.833 1.061 21.795 1.00 94.69 111 PHE A C 1
ATOM 888 O O . PHE A 1 111 ? -15.136 1.342 20.822 1.00 94.69 111 PHE A O 1
ATOM 895 N N . TRP A 1 112 ? -17.149 1.284 21.829 1.00 93.69 112 TRP A N 1
ATOM 896 C CA . TRP A 1 112 ? -17.868 1.855 20.694 1.00 93.69 112 TRP A CA 1
ATOM 897 C C . TRP A 1 112 ? -17.321 3.236 20.299 1.00 93.69 112 TRP A C 1
ATOM 899 O O . TRP A 1 112 ? -16.988 3.471 19.138 1.00 93.69 112 TRP A O 1
ATOM 909 N N . TYR A 1 113 ? -17.148 4.134 21.273 1.00 94.75 113 TYR A N 1
ATOM 910 C CA . TYR A 1 113 ? -16.609 5.474 21.044 1.00 94.75 113 TYR A CA 1
ATOM 911 C C . TYR A 1 113 ? -15.192 5.430 20.451 1.00 94.75 113 TYR A C 1
ATOM 913 O O . TYR A 1 113 ? -14.917 6.043 19.420 1.00 94.75 113 TYR A O 1
ATOM 921 N N . CYS A 1 114 ? -14.279 4.684 21.071 1.00 94.06 114 CYS A N 1
ATOM 922 C CA . CYS A 1 114 ? -12.895 4.577 20.619 1.00 94.06 114 CYS A CA 1
ATOM 923 C C . CYS A 1 114 ? -12.794 3.934 19.231 1.00 94.06 114 CYS A C 1
ATOM 925 O O . CYS A 1 114 ? -11.996 4.390 18.413 1.00 94.06 114 CYS A O 1
ATOM 927 N N . MET A 1 115 ? -13.623 2.928 18.939 1.00 94.06 115 MET A N 1
ATOM 928 C CA . MET A 1 115 ? -13.710 2.323 17.612 1.00 94.06 115 MET A CA 1
ATOM 929 C C . MET A 1 115 ? -14.131 3.357 16.560 1.00 94.06 115 MET A C 1
ATOM 931 O O . MET A 1 115 ? -13.451 3.492 15.541 1.00 94.06 115 MET A O 1
ATOM 935 N N . GLU A 1 116 ? -15.187 4.135 16.807 1.00 91.00 116 GLU A N 1
ATOM 936 C CA . GLU A 1 116 ? -15.643 5.179 15.879 1.00 91.00 116 GLU A CA 1
ATOM 937 C C . GLU A 1 116 ? -14.577 6.258 15.644 1.00 91.00 116 GLU A C 1
ATOM 939 O O . GLU A 1 116 ? -14.330 6.658 14.504 1.00 91.00 116 GLU A O 1
ATOM 944 N N . HIS A 1 117 ? -13.869 6.663 16.698 1.00 88.75 117 HIS A N 1
ATOM 945 C CA . HIS A 1 117 ? -12.808 7.670 16.623 1.00 88.75 117 HIS A CA 1
ATOM 946 C C . HIS A 1 117 ? -11.459 7.144 16.112 1.00 88.75 117 HIS A C 1
ATOM 948 O O . HIS A 1 117 ? -10.563 7.939 15.828 1.00 88.75 117 HIS A O 1
ATOM 954 N N . SER A 1 118 ? -11.299 5.829 15.952 1.00 90.31 118 SER A N 1
ATOM 955 C CA . SER A 1 118 ? -10.100 5.236 15.346 1.00 90.31 118 SER A CA 1
ATOM 956 C C . SER A 1 118 ? -10.067 5.379 13.820 1.00 90.31 118 SER A C 1
ATOM 958 O O . SER A 1 118 ? -9.013 5.198 13.205 1.00 90.31 118 SER A O 1
ATOM 960 N N . LYS A 1 119 ? -11.211 5.687 13.194 1.00 87.44 119 LYS A N 1
ATOM 961 C CA . LYS A 1 119 ? -11.337 5.790 11.738 1.00 87.44 119 LYS A CA 1
ATOM 962 C C . LYS A 1 119 ? -10.468 6.946 11.218 1.00 87.44 119 LYS A C 1
ATOM 964 O O . LYS A 1 119 ? -10.643 8.087 11.649 1.00 87.44 119 LYS A O 1
ATOM 969 N N . PRO A 1 120 ? -9.531 6.691 10.289 1.00 82.31 120 PRO A N 1
ATOM 970 C CA . PRO A 1 120 ? -8.604 7.709 9.831 1.00 82.31 120 PRO A CA 1
ATOM 971 C C . PRO A 1 120 ? -9.319 8.739 8.953 1.00 82.31 120 PRO A C 1
ATOM 973 O O . PRO A 1 120 ? -10.024 8.388 8.010 1.00 82.31 120 PRO A O 1
ATOM 976 N N . VAL A 1 121 ? -9.071 10.022 9.225 1.00 79.06 121 VAL A N 1
ATOM 977 C CA . VAL A 1 121 ? -9.556 11.145 8.397 1.00 79.06 121 VAL A CA 1
ATOM 978 C C . VAL A 1 121 ? -8.879 11.152 7.021 1.00 79.06 121 VAL A C 1
ATOM 980 O O . VAL A 1 121 ? -9.475 11.547 6.023 1.00 79.06 121 VAL A O 1
ATOM 983 N N . VAL A 1 122 ? -7.624 10.698 6.965 1.00 78.06 122 VAL A N 1
ATOM 984 C CA . VAL A 1 122 ? -6.817 10.595 5.745 1.00 78.06 122 VAL A CA 1
ATOM 985 C C . VAL A 1 122 ? -6.293 9.174 5.624 1.00 78.06 122 VAL A C 1
ATOM 987 O O . VAL A 1 122 ? -5.635 8.667 6.533 1.00 78.06 122 VAL A O 1
ATOM 990 N N . LEU A 1 123 ? -6.528 8.546 4.476 1.00 79.12 123 LEU A N 1
ATOM 991 C CA . LEU A 1 123 ? -6.015 7.213 4.184 1.00 79.12 123 LEU A CA 1
ATOM 992 C C . LEU A 1 123 ? -4.546 7.305 3.752 1.00 79.12 123 LEU A C 1
ATOM 994 O O . LEU A 1 123 ? -4.225 7.558 2.596 1.00 79.12 123 LEU A O 1
ATOM 998 N N . SER A 1 124 ? -3.652 7.123 4.723 1.00 84.19 124 SER A N 1
ATOM 999 C CA . SER A 1 124 ? -2.208 6.996 4.524 1.00 84.19 124 SER A CA 1
ATOM 1000 C C . SER A 1 124 ? -1.688 5.731 5.204 1.00 84.19 124 SER A C 1
ATOM 1002 O O . SER A 1 124 ? -2.335 5.197 6.107 1.00 84.19 124 SER A O 1
ATOM 1004 N N . LEU A 1 125 ? -0.501 5.266 4.799 1.00 86.69 125 LEU A N 1
ATOM 1005 C CA . LEU A 1 125 ? 0.131 4.097 5.417 1.00 86.69 125 LEU A CA 1
ATOM 1006 C C . LEU A 1 125 ? 0.272 4.272 6.936 1.00 86.69 125 LEU A C 1
ATOM 1008 O O . LEU A 1 125 ? -0.029 3.347 7.682 1.00 86.69 125 LEU A O 1
ATOM 1012 N N . GLU A 1 126 ? 0.701 5.451 7.388 1.00 89.75 126 GLU A N 1
ATOM 1013 C CA . GLU A 1 126 ? 0.901 5.717 8.813 1.00 89.75 126 GLU A CA 1
ATOM 1014 C C . GLU A 1 126 ? -0.430 5.792 9.565 1.00 89.75 126 GLU A C 1
ATOM 1016 O O . GLU A 1 126 ? -0.589 5.147 10.595 1.00 89.75 126 GLU A O 1
ATOM 1021 N N . ALA A 1 127 ? -1.432 6.471 8.998 1.00 90.75 127 ALA A N 1
ATOM 1022 C CA . ALA A 1 127 ? -2.759 6.547 9.604 1.00 90.75 127 ALA A CA 1
ATOM 1023 C C . ALA A 1 127 ? -3.408 5.159 9.758 1.00 90.75 127 ALA A C 1
ATOM 1025 O O . ALA A 1 127 ? -4.001 4.871 10.795 1.00 90.75 127 ALA A O 1
ATOM 1026 N N . LEU A 1 128 ? -3.247 4.274 8.767 1.00 92.06 128 LEU A N 1
ATOM 1027 C CA . LEU A 1 128 ? -3.720 2.889 8.847 1.00 92.06 128 LEU A CA 1
ATOM 1028 C C . LEU A 1 128 ? -2.940 2.062 9.876 1.00 92.06 128 LEU A C 1
ATOM 1030 O O . LEU A 1 128 ? -3.537 1.236 10.561 1.00 92.06 128 LEU A O 1
ATOM 1034 N N . ARG A 1 129 ? -1.624 2.280 10.028 1.00 93.81 129 ARG A N 1
ATOM 1035 C CA . ARG A 1 129 ? -0.840 1.633 11.097 1.00 93.81 129 ARG A CA 1
ATOM 1036 C C . ARG A 1 129 ? -1.337 2.055 12.474 1.00 93.81 129 ARG A C 1
ATOM 1038 O O . ARG A 1 129 ? -1.576 1.181 13.302 1.00 93.81 129 ARG A O 1
ATOM 1045 N N . CYS A 1 130 ? -1.544 3.355 12.690 1.00 93.50 130 CYS A N 1
ATOM 1046 C CA . CYS A 1 130 ? -2.105 3.871 13.936 1.00 93.50 130 CYS A CA 1
ATOM 1047 C C . CYS A 1 130 ? -3.510 3.312 14.195 1.00 93.50 130 CYS A C 1
ATOM 1049 O O . CYS A 1 130 ? -3.789 2.870 15.305 1.00 93.50 130 CYS A O 1
ATOM 1051 N N . GLN A 1 131 ? -4.377 3.274 13.176 1.00 94.88 131 GLN A N 1
ATOM 1052 C CA . GLN A 1 131 ? -5.717 2.699 13.305 1.00 94.88 131 GLN A CA 1
ATOM 1053 C C . GLN A 1 131 ? -5.658 1.228 13.732 1.00 94.88 131 GLN A C 1
ATOM 1055 O O . GLN A 1 131 ? -6.315 0.856 14.699 1.00 94.88 131 GLN A O 1
ATOM 1060 N N . VAL A 1 132 ? -4.868 0.396 13.042 1.00 96.75 132 VAL A N 1
ATOM 1061 C CA . VAL A 1 132 ? -4.729 -1.031 13.377 1.00 96.75 132 VAL A CA 1
ATOM 1062 C C . VAL A 1 132 ? -4.189 -1.210 14.793 1.00 96.75 132 VAL A C 1
ATOM 1064 O O . VAL A 1 132 ? -4.712 -2.035 15.530 1.00 96.75 132 VAL A O 1
ATOM 1067 N N . GLN A 1 133 ? -3.187 -0.426 15.199 1.00 96.44 133 GLN A N 1
ATOM 1068 C CA . GLN A 1 133 ? -2.629 -0.501 16.549 1.00 96.44 133 GLN A CA 1
ATOM 1069 C C . GLN A 1 133 ? -3.671 -0.153 17.622 1.00 96.44 133 GLN A C 1
ATOM 1071 O O . GLN A 1 133 ? -3.794 -0.874 18.609 1.00 96.44 133 GLN A O 1
ATOM 1076 N N . ASN A 1 134 ? -4.448 0.912 17.410 1.00 95.38 134 ASN A N 1
ATOM 1077 C CA . ASN A 1 134 ? -5.509 1.312 18.332 1.00 95.38 134 ASN A CA 1
ATOM 1078 C C . ASN A 1 134 ? -6.610 0.245 18.412 1.00 95.38 134 ASN A C 1
ATOM 1080 O O . ASN A 1 134 ? -6.988 -0.160 19.508 1.00 95.38 134 ASN A O 1
ATOM 1084 N N . LEU A 1 135 ? -7.094 -0.249 17.269 1.00 96.88 135 LEU A N 1
ATOM 1085 C CA . LEU A 1 135 ? -8.122 -1.294 17.221 1.00 96.88 135 LEU A CA 1
ATOM 1086 C C . LEU A 1 135 ? -7.646 -2.606 17.861 1.00 96.88 135 LEU A C 1
ATOM 1088 O O . LEU A 1 135 ? -8.418 -3.227 18.582 1.00 96.88 135 LEU A O 1
ATOM 1092 N N . GLN A 1 136 ? -6.380 -2.988 17.668 1.00 97.00 136 GLN A N 1
ATOM 1093 C CA . GLN A 1 136 ? -5.799 -4.166 18.315 1.00 97.00 136 GLN A CA 1
ATOM 1094 C C . GLN A 1 136 ? -5.776 -4.002 19.836 1.00 97.00 136 GLN A C 1
ATOM 1096 O O . GLN A 1 136 ? -6.249 -4.876 20.547 1.00 97.00 136 GLN A O 1
ATOM 1101 N N . SER A 1 137 ? -5.321 -2.849 20.340 1.00 95.81 137 SER A N 1
ATOM 1102 C CA . SER A 1 137 ? -5.323 -2.600 21.787 1.00 95.81 137 SER A CA 1
ATOM 1103 C C . SER A 1 137 ? -6.727 -2.631 22.403 1.00 95.81 137 SER A C 1
ATOM 1105 O O . SER A 1 137 ? -6.890 -3.107 23.522 1.00 95.81 137 SER A O 1
ATOM 1107 N N . LEU A 1 138 ? -7.746 -2.164 21.669 1.00 95.44 138 LEU A N 1
ATOM 1108 C CA . LEU A 1 138 ? -9.143 -2.255 22.100 1.00 95.44 138 LEU A CA 1
ATOM 1109 C C . LEU A 1 138 ? -9.646 -3.700 22.099 1.00 95.44 138 LEU A C 1
ATOM 1111 O O . LEU A 1 138 ? -10.407 -4.061 22.989 1.00 95.44 138 LEU A O 1
ATOM 1115 N N . GLN A 1 139 ? -9.237 -4.515 21.121 1.00 95.75 139 GLN A N 1
ATOM 1116 C CA . GLN A 1 139 ? -9.600 -5.931 21.060 1.00 95.75 139 GLN A CA 1
ATOM 1117 C C . GLN A 1 139 ? -8.992 -6.692 22.240 1.00 95.75 139 GLN A C 1
ATOM 1119 O O . GLN A 1 139 ? -9.718 -7.380 22.951 1.00 95.75 139 GLN A O 1
ATOM 1124 N N . ASP A 1 140 ? -7.701 -6.487 22.505 1.00 94.88 140 ASP A N 1
ATOM 1125 C CA . ASP A 1 140 ? -7.009 -7.106 23.636 1.00 94.88 140 ASP A CA 1
ATOM 1126 C C . ASP A 1 140 ? -7.676 -6.698 24.967 1.00 94.88 140 ASP A C 1
ATOM 1128 O O . ASP A 1 140 ? -7.859 -7.508 25.876 1.00 94.88 140 ASP A O 1
ATOM 1132 N N . GLU A 1 141 ? -8.082 -5.433 25.108 1.00 93.75 141 GLU A N 1
ATOM 1133 C CA . GLU A 1 141 ? -8.805 -4.963 26.293 1.00 93.75 141 GLU A CA 1
ATOM 1134 C C . GLU A 1 141 ? -10.215 -5.569 26.404 1.00 93.75 141 GLU A C 1
ATOM 1136 O O . GLU A 1 141 ? -10.653 -5.900 27.506 1.00 93.75 141 GLU A O 1
ATOM 1141 N N . ALA A 1 142 ? -10.918 -5.750 25.283 1.00 91.94 142 ALA A N 1
ATOM 1142 C CA . ALA A 1 142 ? -12.227 -6.392 25.254 1.00 91.94 142 ALA A CA 1
ATOM 1143 C C . ALA A 1 142 ? -12.159 -7.866 25.678 1.00 91.94 142 ALA A C 1
ATOM 1145 O O . ALA A 1 142 ? -13.002 -8.300 26.464 1.00 91.94 142 ALA A O 1
ATOM 1146 N N . GLU A 1 143 ? -11.137 -8.605 25.243 1.00 91.38 143 GLU A N 1
ATOM 1147 C CA . GLU A 1 143 ? -10.880 -9.990 25.667 1.00 91.38 143 GLU A CA 1
ATOM 1148 C C . GLU A 1 143 ? -10.607 -10.072 27.176 1.00 91.38 143 GLU A C 1
ATOM 1150 O O . GLU A 1 143 ? -11.217 -10.868 27.886 1.00 91.38 143 GLU A O 1
ATOM 1155 N N . ASN A 1 144 ? -9.777 -9.169 27.709 1.00 90.25 144 ASN A N 1
ATOM 1156 C CA . ASN A 1 144 ? -9.498 -9.106 29.150 1.00 90.25 144 ASN A CA 1
ATOM 1157 C C . ASN A 1 144 ? -10.735 -8.769 30.000 1.00 90.25 144 ASN A C 1
ATOM 1159 O O . ASN A 1 144 ? -10.747 -8.992 31.209 1.00 90.25 144 ASN A O 1
ATOM 1163 N N . SER A 1 145 ? -11.773 -8.211 29.383 1.00 88.81 145 SER A N 1
ATOM 1164 C CA . SER A 1 145 ? -12.979 -7.777 30.073 1.00 88.81 145 SER A CA 1
ATOM 1165 C C . SER A 1 145 ? -14.079 -8.832 30.189 1.00 88.81 145 SER A C 1
ATOM 1167 O O . SER A 1 145 ? -15.070 -8.622 30.895 1.00 88.81 145 SER A O 1
ATOM 1169 N N . GLU A 1 146 ? -13.907 -9.977 29.526 1.00 90.00 146 GLU A N 1
ATOM 1170 C CA . GLU A 1 146 ? -14.835 -11.108 29.590 1.00 90.00 146 GLU A CA 1
ATOM 1171 C C . GLU A 1 146 ? -14.984 -11.632 31.031 1.00 90.00 146 GLU A C 1
ATOM 1173 O O . GLU A 1 146 ? -16.089 -11.944 31.473 1.00 90.00 146 GLU A O 1
ATOM 1178 N N . GLU A 1 147 ? -13.914 -11.570 31.831 1.00 91.88 147 GLU A N 1
ATOM 1179 C CA . GLU A 1 147 ? -13.944 -11.930 33.256 1.00 91.88 147 GLU A CA 1
ATOM 1180 C C . GLU A 1 147 ? -14.942 -11.066 34.061 1.00 91.88 147 GLU A C 1
ATOM 1182 O O . GLU A 1 147 ? -15.622 -11.556 34.969 1.00 91.88 147 GLU A O 1
ATOM 1187 N N . SER A 1 148 ? -15.080 -9.772 33.738 1.00 91.56 148 SER A N 1
ATOM 1188 C CA . SER A 1 148 ? -16.055 -8.889 34.400 1.00 91.56 148 SER A CA 1
ATOM 1189 C C . SER A 1 148 ? -17.498 -9.291 34.071 1.00 91.56 148 SER A C 1
ATOM 1191 O O . SER A 1 148 ? -18.382 -9.174 34.926 1.00 91.56 148 SER A O 1
ATOM 1193 N N . TRP A 1 149 ? -17.741 -9.830 32.873 1.00 92.38 149 TRP A N 1
ATOM 1194 C CA . TRP A 1 149 ? -19.039 -10.387 32.488 1.00 92.38 149 TRP A CA 1
ATOM 1195 C C . TRP A 1 149 ? -19.352 -11.695 33.212 1.00 92.38 149 TRP A C 1
ATOM 1197 O O . TRP A 1 149 ? -20.476 -11.865 33.691 1.00 92.38 149 TRP A O 1
ATOM 1207 N N . GLU A 1 150 ? -18.372 -12.587 33.356 1.00 92.69 150 GLU A N 1
ATOM 1208 C CA . GLU A 1 150 ? -18.526 -13.827 34.125 1.00 92.69 150 GLU A CA 1
ATOM 1209 C C . GLU A 1 150 ? -18.892 -13.535 35.587 1.00 92.69 150 GLU A C 1
ATOM 1211 O O . GLU A 1 150 ? -19.874 -14.076 36.109 1.00 92.69 150 GLU A O 1
ATOM 1216 N N . LYS A 1 151 ? -18.177 -12.596 36.224 1.00 94.12 151 LYS A N 1
ATOM 1217 C CA . LYS A 1 151 ? -18.472 -12.133 37.591 1.00 94.12 151 LYS A CA 1
ATOM 1218 C C . LYS A 1 151 ? -19.878 -11.553 37.710 1.00 94.12 151 LYS A C 1
ATOM 1220 O O . LYS A 1 151 ? -20.579 -11.824 38.686 1.00 94.12 151 LYS A O 1
ATOM 1225 N N . LEU A 1 152 ? -20.317 -10.770 36.721 1.00 93.62 152 LEU A N 1
ATOM 1226 C CA . LEU A 1 152 ? -21.668 -10.212 36.705 1.00 93.62 152 LEU A CA 1
ATOM 1227 C C . LEU A 1 152 ? -22.727 -11.326 36.658 1.00 93.62 152 LEU A C 1
ATOM 1229 O O . LEU A 1 152 ? -23.686 -11.283 37.429 1.00 93.62 152 LEU A O 1
ATOM 1233 N N . GLN A 1 153 ? -22.543 -12.350 35.817 1.00 92.31 153 GLN A N 1
ATOM 1234 C CA . GLN A 1 153 ? -23.462 -13.493 35.744 1.00 92.31 153 GLN A CA 1
ATOM 1235 C C . GLN A 1 153 ? -23.500 -14.304 37.046 1.00 92.31 153 GLN A C 1
ATOM 1237 O O . GLN A 1 153 ? -24.578 -14.728 37.472 1.00 92.31 153 GLN A O 1
ATOM 1242 N N . GLU A 1 154 ? -22.358 -14.479 37.715 1.00 93.69 154 GLU A N 1
ATOM 1243 C CA . GLU A 1 154 ? -22.285 -15.162 39.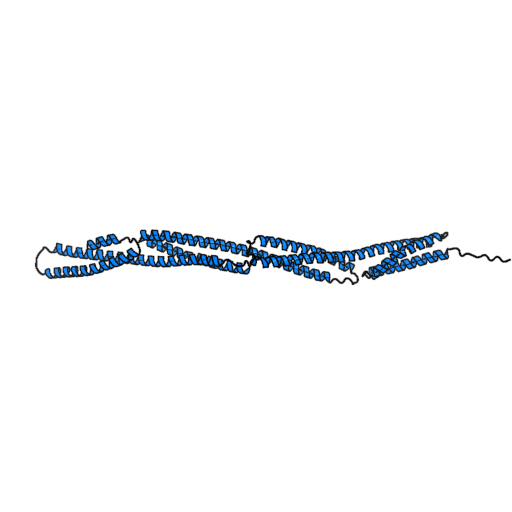011 1.00 93.69 154 GLU A CA 1
ATOM 1244 C C . GLU A 1 154 ? -23.142 -14.451 40.074 1.00 93.69 154 GLU A C 1
ATOM 1246 O O . GLU A 1 154 ? -23.947 -15.085 40.764 1.00 93.69 154 GLU A O 1
ATOM 1251 N N . VAL A 1 155 ? -23.023 -13.122 40.178 1.00 93.00 155 VAL A N 1
ATOM 1252 C CA . VAL A 1 155 ? -23.798 -12.314 41.137 1.00 93.00 155 VAL A CA 1
ATOM 1253 C C . VAL A 1 155 ? -25.295 -12.359 40.819 1.00 93.00 155 VAL A C 1
ATOM 1255 O O . VAL A 1 155 ? -26.119 -12.489 41.728 1.00 93.00 155 VAL A O 1
ATOM 1258 N N . ILE A 1 156 ? -25.672 -12.329 39.536 1.00 90.88 156 ILE A N 1
ATOM 1259 C CA . ILE A 1 156 ? -27.072 -12.495 39.110 1.00 90.88 156 ILE A CA 1
ATOM 1260 C C . ILE A 1 156 ? -27.612 -13.863 39.544 1.00 90.88 156 ILE A C 1
ATOM 1262 O O . ILE A 1 156 ? -28.742 -13.947 40.031 1.00 90.88 156 ILE A O 1
ATOM 1266 N N . GLY A 1 157 ? -26.807 -14.925 39.429 1.00 90.75 157 GLY A N 1
ATOM 1267 C CA . GLY A 1 157 ? -27.139 -16.259 39.935 1.00 90.75 157 GLY A CA 1
ATOM 1268 C C . GLY A 1 157 ? -27.422 -16.259 41.440 1.00 90.75 157 GLY A C 1
ATOM 1269 O O . GLY A 1 157 ? -28.494 -16.689 41.865 1.00 90.75 157 GLY A O 1
ATOM 1270 N N . LYS A 1 158 ? -26.522 -15.673 42.242 1.00 90.31 158 LYS A N 1
ATOM 1271 C CA . LYS A 1 158 ? -26.690 -15.547 43.705 1.00 90.31 158 LYS A CA 1
ATOM 1272 C C . LYS A 1 158 ? -27.941 -14.753 44.089 1.00 90.31 158 LYS A C 1
ATOM 1274 O O . LYS A 1 158 ? -28.626 -15.098 45.056 1.00 90.31 158 LYS A O 1
ATOM 1279 N N . LEU A 1 159 ? -28.252 -13.690 43.345 1.00 88.69 159 LEU A N 1
ATOM 1280 C CA . LEU A 1 159 ? -29.459 -12.888 43.550 1.00 88.69 159 LEU A CA 1
ATOM 1281 C C . LEU A 1 159 ? -30.728 -13.655 43.170 1.00 88.69 159 LEU A C 1
ATOM 1283 O O . LEU A 1 159 ? -31.738 -13.512 43.855 1.00 88.69 159 LEU A O 1
ATOM 1287 N N . LYS A 1 160 ? -30.686 -14.503 42.138 1.00 88.19 160 LYS A N 1
ATOM 1288 C CA . LYS A 1 160 ? -31.819 -15.340 41.718 1.00 88.19 160 LYS A CA 1
ATOM 1289 C C . LYS A 1 160 ? -32.249 -16.324 42.798 1.00 88.19 160 LYS A C 1
ATOM 1291 O O . LYS A 1 160 ? -33.448 -16.470 43.031 1.00 88.19 160 LYS A O 1
ATOM 1296 N N . ASP A 1 161 ? -31.291 -16.932 43.490 1.00 84.94 161 ASP A N 1
ATOM 1297 C CA . ASP A 1 161 ? -31.571 -17.897 44.556 1.00 84.94 161 ASP A CA 1
ATOM 1298 C C . ASP A 1 161 ? -32.238 -17.246 45.779 1.00 84.94 161 ASP A C 1
ATOM 1300 O O . ASP A 1 161 ? -33.011 -17.887 46.492 1.00 84.94 161 ASP A O 1
ATOM 1304 N N . ARG A 1 162 ? -31.972 -15.954 46.019 1.00 81.56 162 ARG A N 1
ATOM 1305 C CA . ARG A 1 162 ? -32.431 -15.228 47.217 1.00 81.56 162 ARG A CA 1
ATOM 1306 C C . ARG A 1 162 ? -33.603 -14.276 46.961 1.00 81.56 162 ARG A C 1
ATOM 1308 O O . ARG A 1 162 ? -34.373 -14.005 47.878 1.00 81.56 162 ARG A O 1
ATOM 1315 N N . CYS A 1 163 ? -33.735 -13.744 45.746 1.00 80.75 163 CYS A N 1
ATOM 1316 C CA . CYS A 1 163 ? -34.717 -12.728 45.338 1.00 80.75 163 CYS A CA 1
ATOM 1317 C C . CYS A 1 163 ? -35.167 -12.933 43.871 1.00 80.75 163 CYS A C 1
ATOM 1319 O O . CYS A 1 163 ? -34.802 -12.142 42.995 1.00 80.75 163 CYS A O 1
ATOM 1321 N N . PRO A 1 164 ? -35.996 -13.955 43.579 1.00 80.19 164 PRO A N 1
ATOM 1322 C CA . PRO A 1 164 ? -36.300 -14.368 42.205 1.00 80.19 164 PRO A CA 1
ATOM 1323 C C . PRO A 1 164 ? -36.920 -13.267 41.333 1.00 80.19 164 PRO A C 1
ATOM 1325 O O . PRO A 1 164 ? -36.509 -13.081 40.193 1.00 80.19 164 PRO A O 1
ATOM 1328 N N . SER A 1 165 ? -37.863 -12.492 41.881 1.00 78.69 165 SER A N 1
ATOM 1329 C CA . SER A 1 165 ? -38.571 -11.435 41.142 1.00 78.69 165 SER A CA 1
ATOM 1330 C C . SER A 1 165 ? -37.661 -10.279 40.721 1.00 78.69 165 SER A C 1
ATOM 1332 O O . SER A 1 165 ? -37.869 -9.664 39.682 1.00 78.69 165 SER A O 1
ATOM 1334 N N . VAL A 1 166 ? -36.641 -9.974 41.526 1.00 78.81 166 VAL A N 1
ATOM 1335 C CA . VAL A 1 166 ? -35.663 -8.922 41.221 1.00 78.81 166 VAL A CA 1
ATOM 1336 C C . VAL A 1 166 ? -34.657 -9.423 40.187 1.00 78.81 166 VAL A C 1
ATOM 1338 O O . VAL A 1 166 ? -34.278 -8.691 39.275 1.00 78.81 166 VAL A O 1
ATOM 1341 N N . ALA A 1 167 ? -34.255 -10.688 40.310 1.00 79.94 167 ALA A N 1
ATOM 1342 C CA . ALA A 1 167 ? -33.300 -11.305 39.408 1.00 79.94 167 ALA A CA 1
ATOM 1343 C C . ALA A 1 167 ? -33.824 -11.429 37.970 1.00 79.94 167 ALA A C 1
ATOM 1345 O O . ALA A 1 167 ? -33.027 -11.320 37.047 1.00 79.94 167 ALA A O 1
ATOM 1346 N N . GLU A 1 168 ? -35.131 -11.611 37.753 1.00 81.69 168 GLU A N 1
ATOM 1347 C CA . GLU A 1 168 ? -35.705 -11.628 36.396 1.00 81.69 168 GLU A CA 1
ATOM 1348 C C . GLU A 1 168 ? -35.545 -10.281 35.677 1.00 81.69 168 GLU A C 1
ATOM 1350 O O . GLU A 1 168 ? -35.056 -10.253 34.549 1.00 81.69 168 GLU A O 1
ATOM 1355 N N . ILE A 1 169 ? -35.854 -9.170 36.355 1.00 84.69 169 ILE A N 1
ATOM 1356 C CA . ILE A 1 169 ? -35.701 -7.814 35.799 1.00 84.69 169 ILE A CA 1
ATOM 1357 C C . ILE A 1 169 ? -34.224 -7.505 35.522 1.00 84.69 169 ILE A C 1
ATOM 1359 O O . ILE A 1 169 ? -33.877 -6.975 34.466 1.00 84.69 169 ILE A O 1
ATOM 1363 N N . ILE A 1 170 ? -33.337 -7.853 36.464 1.00 87.81 170 ILE A N 1
ATOM 1364 C CA . ILE A 1 170 ? -31.888 -7.717 36.268 1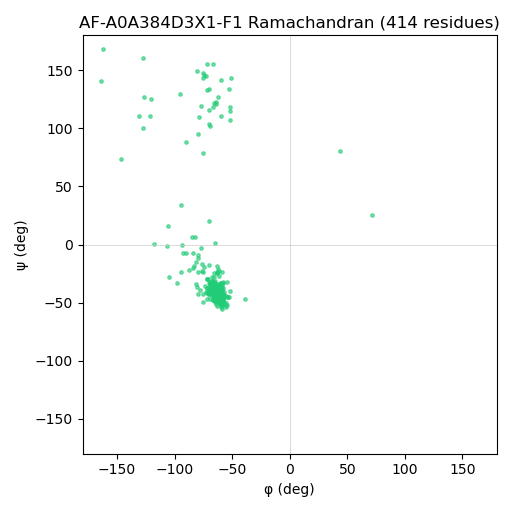.00 87.81 170 ILE A CA 1
ATOM 1365 C C . ILE A 1 170 ? -31.441 -8.511 35.043 1.00 87.81 170 ILE A C 1
ATOM 1367 O O . ILE A 1 170 ? -30.689 -8.004 34.215 1.00 87.81 170 ILE A O 1
ATOM 1371 N N . LYS A 1 171 ? -31.887 -9.764 34.936 1.00 87.19 171 LYS A N 1
ATOM 1372 C CA . LYS A 1 171 ? -31.464 -10.668 33.875 1.00 87.19 171 LYS A CA 1
ATOM 1373 C C . LYS A 1 171 ? -31.829 -10.111 32.503 1.00 87.19 171 LYS A C 1
ATOM 1375 O O . LYS A 1 171 ? -30.972 -10.123 31.628 1.00 87.19 171 LYS A O 1
ATOM 1380 N N . GLU A 1 172 ? -33.046 -9.600 32.331 1.00 88.19 172 GLU A N 1
ATOM 1381 C CA . GLU A 1 172 ? -33.475 -8.963 31.080 1.00 88.19 172 GLU A CA 1
ATOM 1382 C C . GLU A 1 172 ? -32.574 -7.769 30.724 1.00 88.19 172 GLU A C 1
ATOM 1384 O O . GLU A 1 172 ? -32.009 -7.713 29.630 1.00 88.19 172 GLU A O 1
ATOM 1389 N N . LYS A 1 173 ? -32.336 -6.867 31.685 1.00 89.75 173 LYS A N 1
ATOM 1390 C CA . LYS A 1 173 ? -31.459 -5.702 31.496 1.00 89.75 173 LYS A CA 1
ATOM 1391 C C . LYS A 1 173 ? -30.021 -6.105 31.139 1.00 89.75 173 LYS A C 1
ATOM 1393 O O . LYS A 1 173 ? -29.403 -5.518 30.255 1.00 89.75 173 LYS A O 1
ATOM 1398 N N . CYS A 1 174 ? -29.475 -7.120 31.804 1.00 90.50 174 CYS A N 1
ATOM 1399 C CA . CYS A 1 174 ? -28.134 -7.632 31.527 1.00 90.50 174 CYS A CA 1
ATOM 1400 C C . CYS A 1 174 ? -28.032 -8.335 30.177 1.00 90.50 174 CYS A C 1
ATOM 1402 O O . CYS A 1 174 ? -26.989 -8.234 29.538 1.00 90.50 174 CYS A O 1
ATOM 1404 N N . GLN A 1 175 ? -29.085 -9.020 29.731 1.00 91.25 175 GLN A N 1
ATOM 1405 C CA . GLN A 1 175 ? -29.123 -9.629 28.403 1.00 91.25 175 GLN A CA 1
ATOM 1406 C C . GLN A 1 175 ? -29.055 -8.570 27.303 1.00 91.25 175 GLN A C 1
ATOM 1408 O O . GLN A 1 175 ? -28.307 -8.750 26.344 1.00 91.25 175 GLN A O 1
ATOM 1413 N N . GLU A 1 176 ? -29.767 -7.450 27.456 1.00 91.56 176 GLU A N 1
ATOM 1414 C CA . GLU A 1 176 ? -29.687 -6.337 26.506 1.00 91.56 176 GLU A CA 1
ATOM 1415 C C . GLU A 1 176 ? -28.271 -5.739 26.451 1.00 91.56 176 GLU A C 1
ATOM 1417 O O . GLU A 1 176 ? -27.701 -5.579 25.369 1.00 91.56 176 GLU A O 1
ATOM 1422 N N . THR A 1 177 ? -27.670 -5.443 27.606 1.00 92.06 177 THR A N 1
ATOM 1423 C CA . THR A 1 177 ? -26.312 -4.875 27.661 1.00 92.06 177 THR A CA 1
ATOM 1424 C C . THR A 1 177 ? -25.267 -5.857 27.134 1.00 92.06 177 THR A C 1
ATOM 1426 O O . THR A 1 177 ? -24.369 -5.448 26.403 1.00 92.06 177 THR A O 1
ATOM 1429 N N . HIS A 1 178 ? -25.406 -7.150 27.433 1.00 92.50 178 HIS A N 1
ATOM 1430 C CA . HIS A 1 178 ? -24.527 -8.185 26.893 1.00 92.50 178 HIS A CA 1
ATOM 1431 C C . HIS A 1 178 ? -24.653 -8.279 25.370 1.00 92.50 178 HIS A C 1
ATOM 1433 O O . HIS A 1 178 ? -23.642 -8.328 24.681 1.00 92.50 178 HIS A O 1
ATOM 1439 N N . ALA A 1 179 ? -25.872 -8.238 24.819 1.00 94.50 179 ALA A N 1
ATOM 1440 C CA . ALA A 1 179 ? -26.072 -8.227 23.370 1.00 94.50 179 ALA A CA 1
ATOM 1441 C C . ALA A 1 179 ? -25.389 -7.018 22.707 1.00 94.50 179 ALA A C 1
ATOM 1443 O O . ALA A 1 179 ? -24.749 -7.168 21.667 1.00 94.50 179 ALA A O 1
ATOM 1444 N N . ARG A 1 180 ? -25.460 -5.831 23.331 1.00 94.00 180 ARG A N 1
ATOM 1445 C CA . ARG A 1 180 ? -24.734 -4.638 22.861 1.00 94.00 180 ARG A CA 1
ATOM 1446 C C . ARG A 1 180 ? -23.217 -4.824 22.919 1.00 94.00 180 ARG A C 1
ATOM 1448 O O . ARG A 1 180 ? -22.544 -4.466 21.961 1.00 94.00 180 ARG A O 1
ATOM 1455 N N . TRP A 1 181 ? -22.682 -5.390 23.999 1.00 94.12 181 TRP A N 1
ATOM 1456 C CA . TRP A 1 181 ? -21.250 -5.684 24.122 1.00 94.12 181 TRP A CA 1
ATOM 1457 C C . TRP A 1 181 ? -20.774 -6.680 23.062 1.00 94.12 181 TRP A C 1
ATOM 1459 O O . TRP A 1 181 ? -19.788 -6.416 22.378 1.00 94.12 181 TRP A O 1
ATOM 1469 N N . THR A 1 182 ? -21.515 -7.771 22.846 1.00 93.88 182 THR A N 1
ATOM 1470 C CA . THR A 1 182 ? -21.205 -8.747 21.795 1.00 93.88 182 THR A CA 1
ATOM 1471 C C . THR A 1 182 ? -21.222 -8.098 20.411 1.00 93.88 182 THR A C 1
ATOM 1473 O O . THR A 1 182 ? -20.321 -8.350 19.616 1.00 93.88 182 THR A O 1
ATOM 1476 N N . GLN A 1 183 ? -22.197 -7.224 20.133 1.00 95.69 183 GLN A N 1
ATOM 1477 C CA . GLN A 1 183 ? -22.244 -6.484 18.872 1.00 95.69 183 GLN A CA 1
ATOM 1478 C C . GLN A 1 183 ? -21.025 -5.569 18.703 1.00 95.69 183 GLN A C 1
ATOM 1480 O O . GLN A 1 183 ? -20.391 -5.600 17.655 1.00 95.69 183 GLN A O 1
ATOM 1485 N N . VAL A 1 184 ? -20.662 -4.796 19.732 1.00 95.38 184 VAL A N 1
ATOM 1486 C CA . VAL A 1 184 ? -19.489 -3.908 19.687 1.00 95.38 184 VAL A CA 1
ATOM 1487 C C . VAL A 1 184 ? -18.198 -4.700 19.469 1.00 95.38 184 VAL A C 1
ATOM 1489 O O . VAL A 1 184 ? -17.355 -4.265 18.691 1.00 95.38 184 VAL A O 1
ATOM 1492 N N . ASN A 1 185 ? -18.046 -5.869 20.094 1.00 94.69 185 ASN A N 1
ATOM 1493 C CA . ASN A 1 185 ? -16.880 -6.730 19.881 1.00 94.69 185 ASN A CA 1
ATOM 1494 C C . ASN A 1 185 ? -16.822 -7.306 18.464 1.00 94.69 185 ASN A C 1
ATOM 1496 O O . ASN A 1 185 ? -15.742 -7.368 17.877 1.00 94.69 185 ASN A O 1
ATOM 1500 N N . GLN A 1 186 ? -17.968 -7.701 17.901 1.00 95.88 186 GLN A N 1
ATOM 1501 C CA . GLN A 1 186 ? -18.029 -8.155 16.514 1.00 95.88 186 GLN A CA 1
ATOM 1502 C C . GLN A 1 186 ? -17.678 -7.018 15.549 1.00 95.88 186 GLN A C 1
ATOM 1504 O O . GLN A 1 186 ? -16.830 -7.195 14.677 1.00 95.88 186 GLN A O 1
ATOM 1509 N N . ASP A 1 187 ? -18.262 -5.833 15.747 1.00 95.69 187 ASP A N 1
ATOM 1510 C CA . ASP A 1 187 ? -17.966 -4.649 14.938 1.00 95.69 187 ASP A CA 1
ATOM 1511 C C . ASP A 1 187 ? -16.478 -4.277 15.034 1.00 95.69 187 ASP A C 1
ATOM 1513 O O . ASP A 1 187 ? -15.850 -3.951 14.026 1.00 95.69 187 ASP A O 1
ATOM 1517 N N . LEU A 1 188 ? -15.890 -4.365 16.231 1.00 95.62 188 LEU A N 1
ATOM 1518 C CA . LEU A 1 188 ? -14.472 -4.111 16.467 1.00 95.62 188 LEU A CA 1
ATOM 1519 C C . LEU A 1 188 ? -13.587 -5.089 15.688 1.00 95.62 188 LEU A C 1
ATOM 1521 O O . LEU A 1 188 ? -12.647 -4.653 15.016 1.00 95.62 188 LEU A O 1
ATOM 1525 N N . ALA A 1 189 ? -13.901 -6.386 15.737 1.00 95.81 189 ALA A N 1
ATOM 1526 C CA . ALA A 1 189 ? -13.186 -7.415 14.987 1.00 95.81 189 ALA A CA 1
ATOM 1527 C C . ALA A 1 189 ? -13.288 -7.186 13.468 1.00 95.81 189 ALA A C 1
ATOM 1529 O O . ALA A 1 189 ? -12.274 -7.220 12.764 1.00 95.81 189 ALA A O 1
ATOM 1530 N N . ASP A 1 190 ? -14.481 -6.859 12.968 1.00 95.50 190 ASP A N 1
ATOM 1531 C CA . ASP A 1 190 ? -14.722 -6.579 11.551 1.00 95.50 190 ASP A CA 1
ATOM 1532 C C . ASP A 1 190 ? -13.964 -5.322 11.085 1.00 95.50 190 ASP A C 1
ATOM 1534 O O . ASP A 1 190 ? -13.327 -5.315 10.023 1.00 95.50 190 ASP A O 1
ATOM 1538 N N . GLN A 1 191 ? -13.982 -4.245 11.883 1.00 93.88 191 GLN A N 1
ATOM 1539 C CA . GLN A 1 191 ? -13.228 -3.022 11.588 1.00 93.88 191 GLN A CA 1
ATOM 1540 C C . GLN A 1 191 ? -11.720 -3.264 11.620 1.00 93.88 191 GLN A C 1
ATOM 1542 O O . GLN A 1 191 ? -11.008 -2.751 10.753 1.00 93.88 191 GLN A O 1
ATOM 1547 N N . LEU A 1 192 ? -11.224 -4.051 12.576 1.00 95.94 192 LEU A N 1
ATOM 1548 C CA . LEU A 1 192 ? -9.814 -4.417 12.652 1.00 95.94 192 LEU A CA 1
ATOM 1549 C C . LEU A 1 192 ? -9.389 -5.215 11.416 1.00 95.94 192 LEU A C 1
ATOM 1551 O O . LEU A 1 192 ? -8.408 -4.848 10.767 1.00 95.94 192 LEU A O 1
ATOM 1555 N N . GLN A 1 193 ? -10.153 -6.238 11.026 1.00 96.12 193 GLN A N 1
ATOM 1556 C CA . GLN A 1 193 ? -9.881 -7.027 9.822 1.00 96.12 193 GLN A CA 1
ATOM 1557 C C . GLN A 1 193 ? -9.887 -6.145 8.563 1.00 96.12 193 GLN A C 1
ATOM 1559 O O . GLN A 1 193 ? -9.001 -6.240 7.702 1.00 96.12 193 GLN A O 1
ATOM 1564 N N . LYS A 1 194 ? -10.853 -5.226 8.460 1.00 92.75 194 LYS A N 1
ATOM 1565 C CA . LYS A 1 194 ? -10.921 -4.259 7.362 1.00 92.75 194 LYS A CA 1
ATOM 1566 C C . LYS A 1 194 ? -9.698 -3.337 7.349 1.00 92.75 194 LYS A C 1
ATOM 1568 O O . LYS A 1 194 ? -9.064 -3.192 6.306 1.00 92.75 194 LYS A O 1
ATOM 1573 N N . ALA A 1 195 ? -9.318 -2.759 8.485 1.00 93.06 195 ALA A N 1
ATOM 1574 C CA . ALA A 1 195 ? -8.146 -1.892 8.593 1.00 93.06 195 ALA A CA 1
ATOM 1575 C C . ALA A 1 195 ? -6.844 -2.642 8.254 1.00 93.06 195 ALA A C 1
ATOM 1577 O O . ALA A 1 195 ? -5.994 -2.117 7.533 1.00 93.06 195 ALA A O 1
ATOM 1578 N N . GLN A 1 196 ? -6.709 -3.896 8.695 1.00 95.50 196 GLN A N 1
ATOM 1579 C CA . GLN A 1 196 ? -5.571 -4.756 8.372 1.00 95.50 196 GLN A CA 1
ATOM 1580 C C . GLN A 1 196 ? -5.484 -5.059 6.872 1.00 95.50 196 GLN A C 1
ATOM 1582 O O . GLN A 1 196 ? -4.409 -4.922 6.288 1.00 95.50 196 GLN A O 1
ATOM 1587 N N . SER A 1 197 ? -6.592 -5.425 6.221 1.00 92.62 197 SER A N 1
ATOM 1588 C CA . SER A 1 197 ? -6.598 -5.694 4.774 1.00 92.62 197 SER A CA 1
ATOM 1589 C C . SER A 1 197 ? -6.229 -4.451 3.952 1.00 92.62 197 SER A C 1
ATOM 1591 O O . SER A 1 197 ? -5.398 -4.536 3.044 1.00 92.62 197 SER A O 1
ATOM 1593 N N . LEU A 1 198 ? -6.747 -3.277 4.331 1.00 90.50 198 LEU A N 1
ATOM 1594 C CA . LEU A 1 198 ? -6.366 -1.995 3.731 1.00 90.50 198 LEU A CA 1
ATOM 1595 C C . LEU A 1 198 ? -4.885 -1.681 3.943 1.00 90.50 198 LEU A C 1
ATOM 1597 O O . LEU A 1 198 ? -4.206 -1.251 3.009 1.00 90.50 198 LEU A O 1
ATOM 1601 N N . LEU A 1 199 ? -4.363 -1.924 5.146 1.00 92.06 199 LEU A N 1
ATOM 1602 C CA . LEU A 1 199 ? -2.949 -1.733 5.449 1.00 92.06 199 LEU A CA 1
ATOM 1603 C C . LEU A 1 199 ? -2.058 -2.629 4.575 1.00 92.06 199 LEU A C 1
ATOM 1605 O O . LEU A 1 199 ? -1.021 -2.169 4.098 1.00 92.06 199 LEU A O 1
ATOM 1609 N N . GLN A 1 200 ? -2.446 -3.886 4.340 1.00 92.44 200 GLN A N 1
ATOM 1610 C CA . GLN A 1 200 ? -1.692 -4.789 3.462 1.00 92.44 200 GLN A CA 1
ATOM 1611 C C . GLN A 1 200 ? -1.702 -4.319 2.007 1.00 92.44 200 GLN A C 1
ATOM 1613 O O . GLN A 1 200 ? -0.651 -4.305 1.367 1.00 92.44 200 GLN A O 1
ATOM 1618 N N . LEU A 1 201 ? -2.851 -3.862 1.502 1.00 89.88 201 LEU A N 1
ATOM 1619 C CA . LEU A 1 201 ? -2.954 -3.317 0.148 1.00 89.88 201 LEU A CA 1
ATOM 1620 C C . LEU A 1 201 ? -2.056 -2.081 -0.032 1.00 89.88 201 LEU A C 1
ATOM 1622 O O . LEU A 1 201 ? -1.314 -1.984 -1.009 1.00 89.88 201 LEU A O 1
ATOM 1626 N N . TRP A 1 202 ? -2.044 -1.181 0.954 1.00 89.19 202 TRP A N 1
ATOM 1627 C CA . TRP A 1 202 ? -1.165 -0.011 0.962 1.00 89.19 202 TRP A CA 1
ATOM 1628 C C . TRP A 1 202 ? 0.321 -0.360 1.032 1.00 89.19 202 TRP A C 1
ATOM 1630 O O . TRP A 1 202 ? 1.134 0.276 0.357 1.00 89.19 202 TRP A O 1
ATOM 1640 N N . LYS A 1 203 ? 0.695 -1.362 1.835 1.00 91.50 203 LYS A N 1
ATOM 1641 C CA . LYS A 1 203 ? 2.075 -1.867 1.889 1.00 91.50 203 LYS A CA 1
ATOM 1642 C C . LYS A 1 203 ? 2.502 -2.432 0.539 1.00 91.50 203 LYS A C 1
ATOM 1644 O O . LYS A 1 203 ? 3.571 -2.065 0.054 1.00 91.50 203 LYS A O 1
ATOM 1649 N N . ALA A 1 204 ? 1.657 -3.259 -0.077 1.00 91.38 204 ALA A N 1
ATOM 1650 C CA . ALA A 1 204 ? 1.911 -3.835 -1.391 1.00 91.38 204 ALA A CA 1
ATOM 1651 C C . ALA A 1 204 ? 2.111 -2.735 -2.443 1.00 91.38 204 ALA A C 1
ATOM 1653 O O . ALA A 1 204 ? 3.161 -2.698 -3.084 1.00 91.38 204 ALA A O 1
ATOM 1654 N N . TYR A 1 205 ? 1.186 -1.772 -2.532 1.00 89.94 205 TYR A N 1
ATOM 1655 C CA . TYR A 1 205 ? 1.310 -0.634 -3.445 1.00 89.94 205 TYR A CA 1
ATOM 1656 C C . TYR A 1 205 ? 2.604 0.162 -3.221 1.00 89.94 205 TYR A C 1
ATOM 1658 O O . TYR A 1 205 ? 3.371 0.371 -4.161 1.00 89.94 205 TYR A O 1
ATOM 1666 N N . ASN A 1 206 ? 2.886 0.583 -1.981 1.00 88.62 206 ASN A N 1
ATOM 1667 C CA . ASN A 1 206 ? 4.078 1.383 -1.693 1.00 88.62 206 ASN A CA 1
ATOM 1668 C C . ASN A 1 206 ? 5.369 0.623 -2.015 1.00 88.62 206 ASN A C 1
ATOM 1670 O O . ASN A 1 206 ? 6.306 1.230 -2.533 1.00 88.62 206 ASN A O 1
ATOM 1674 N N . SER A 1 207 ? 5.427 -0.680 -1.729 1.00 91.81 207 SER A N 1
ATOM 1675 C CA . SER A 1 207 ? 6.591 -1.508 -2.057 1.00 91.81 207 SER A CA 1
ATOM 1676 C C . SER A 1 207 ? 6.804 -1.610 -3.570 1.00 91.81 207 SER A C 1
ATOM 1678 O O . SER A 1 207 ? 7.878 -1.249 -4.051 1.00 91.81 207 SER A O 1
ATOM 1680 N N . ALA A 1 208 ? 5.760 -1.962 -4.325 1.00 91.94 208 ALA A N 1
ATOM 1681 C CA . ALA A 1 208 ? 5.822 -2.117 -5.773 1.00 91.94 208 ALA A CA 1
ATOM 1682 C C . ALA A 1 208 ? 6.134 -0.791 -6.485 1.00 91.94 208 ALA A C 1
ATOM 1684 O O . ALA A 1 208 ? 6.955 -0.749 -7.402 1.00 91.94 208 ALA A O 1
ATOM 1685 N N . HIS A 1 209 ? 5.539 0.319 -6.033 1.00 91.12 209 HIS A N 1
ATOM 1686 C CA . HIS A 1 209 ? 5.849 1.645 -6.563 1.00 91.12 209 HIS A CA 1
ATOM 1687 C C . HIS A 1 209 ? 7.297 2.054 -6.253 1.00 91.12 209 HIS A C 1
ATOM 1689 O O . HIS A 1 209 ? 7.970 2.614 -7.115 1.00 91.12 209 HIS A O 1
ATOM 1695 N N . THR A 1 210 ? 7.795 1.792 -5.040 1.00 91.88 210 THR A N 1
ATOM 1696 C CA . THR A 1 210 ? 9.179 2.129 -4.659 1.00 91.88 210 THR A CA 1
ATOM 1697 C C . THR A 1 210 ? 10.188 1.336 -5.485 1.00 91.88 210 THR A C 1
ATOM 1699 O O . THR A 1 210 ? 11.155 1.909 -5.983 1.00 91.88 210 THR A O 1
ATOM 1702 N N . GLU A 1 211 ? 9.940 0.044 -5.689 1.00 94.69 211 GLU A N 1
ATOM 1703 C CA . GLU A 1 211 ? 10.776 -0.811 -6.530 1.00 94.69 211 GLU A CA 1
ATOM 1704 C C . GLU A 1 211 ? 10.774 -0.347 -7.993 1.00 94.69 211 GLU A C 1
ATOM 1706 O O . GLU A 1 211 ? 11.837 -0.187 -8.595 1.00 94.69 211 GLU A O 1
ATOM 1711 N N . ALA A 1 212 ? 9.597 -0.079 -8.566 1.00 94.88 212 ALA A N 1
ATOM 1712 C CA . ALA A 1 212 ? 9.486 0.415 -9.936 1.00 94.88 212 ALA A CA 1
ATOM 1713 C C . ALA A 1 212 ? 10.170 1.783 -10.111 1.00 94.88 212 ALA A C 1
ATOM 1715 O O . ALA A 1 212 ? 10.871 2.003 -11.097 1.00 94.88 212 ALA A O 1
ATOM 1716 N N . ALA A 1 213 ? 10.037 2.683 -9.133 1.00 93.44 213 ALA A N 1
ATOM 1717 C CA . ALA A 1 213 ? 10.711 3.979 -9.147 1.00 93.44 213 ALA A CA 1
ATOM 1718 C C . ALA A 1 213 ? 12.242 3.851 -9.048 1.00 93.44 213 ALA A C 1
ATOM 1720 O O . ALA A 1 213 ? 12.957 4.610 -9.703 1.00 93.44 213 ALA A O 1
ATOM 1721 N N . ALA A 1 214 ? 12.750 2.895 -8.265 1.00 95.81 214 ALA A N 1
ATOM 1722 C CA . ALA A 1 214 ? 14.181 2.613 -8.173 1.00 95.81 214 ALA A CA 1
ATOM 1723 C C . ALA A 1 214 ? 14.733 2.038 -9.488 1.00 95.81 214 ALA A C 1
ATOM 1725 O O . ALA A 1 214 ? 15.770 2.499 -9.967 1.00 95.81 214 ALA A O 1
ATOM 1726 N N . ARG A 1 215 ? 14.009 1.096 -10.113 1.00 97.25 215 ARG A N 1
ATOM 1727 C CA . ARG A 1 215 ? 14.339 0.583 -11.453 1.00 97.25 215 ARG A CA 1
ATOM 1728 C C . ARG A 1 215 ? 14.374 1.705 -12.487 1.00 97.25 215 ARG A C 1
ATOM 1730 O O . ARG A 1 215 ? 15.346 1.809 -13.228 1.00 97.25 215 ARG A O 1
ATOM 1737 N N . LEU A 1 216 ? 13.375 2.589 -12.478 1.00 97.44 216 LEU A N 1
ATOM 1738 C CA . LEU A 1 216 ? 13.324 3.736 -13.383 1.00 97.44 216 LEU A CA 1
ATOM 1739 C C . LEU A 1 216 ? 14.513 4.687 -13.182 1.00 97.44 216 LEU A C 1
ATOM 1741 O O . LEU A 1 216 ? 15.134 5.100 -14.155 1.00 97.44 216 LEU A O 1
ATOM 1745 N N . ALA A 1 217 ? 14.891 4.984 -11.936 1.00 96.88 217 ALA A N 1
ATOM 1746 C CA . ALA A 1 217 ? 16.071 5.805 -11.653 1.00 96.88 217 ALA A CA 1
ATOM 1747 C C . ALA A 1 217 ? 17.376 5.156 -12.160 1.00 96.88 217 ALA A C 1
ATOM 1749 O O . ALA A 1 217 ? 18.250 5.840 -12.692 1.00 96.88 217 ALA A O 1
ATOM 1750 N N . GLN A 1 218 ? 17.506 3.830 -12.047 1.00 97.62 218 GLN A N 1
ATOM 1751 C CA . GLN A 1 218 ? 18.643 3.100 -12.613 1.00 97.62 218 GLN A CA 1
ATOM 1752 C C . GLN A 1 218 ? 18.650 3.162 -14.148 1.00 97.62 218 GLN A C 1
ATOM 1754 O O . GLN A 1 218 ? 19.711 3.317 -14.752 1.00 97.62 218 GLN A O 1
ATOM 1759 N N . GLN A 1 219 ? 17.484 3.047 -14.783 1.00 98.12 219 GLN A N 1
ATOM 1760 C CA . GLN A 1 219 ? 17.337 3.143 -16.237 1.00 98.12 219 GLN A CA 1
ATOM 1761 C C . GLN A 1 219 ? 17.698 4.543 -16.752 1.00 98.12 219 GLN A C 1
ATOM 1763 O O . GLN A 1 219 ? 18.416 4.661 -17.741 1.00 98.12 219 GLN A O 1
ATOM 1768 N N . GLU A 1 220 ? 17.283 5.600 -16.050 1.00 97.69 220 GLU A N 1
ATOM 1769 C CA . GLU A 1 220 ? 17.690 6.978 -16.348 1.00 97.69 220 GLU A CA 1
ATOM 1770 C C . GLU A 1 220 ? 19.212 7.150 -16.239 1.00 97.69 220 GLU A C 1
ATOM 1772 O O . GLU A 1 220 ? 19.828 7.739 -17.125 1.00 97.69 220 GLU A O 1
ATOM 1777 N N . ALA A 1 221 ? 19.845 6.581 -15.207 1.00 97.00 221 ALA A N 1
ATOM 1778 C CA . ALA A 1 221 ? 21.299 6.623 -15.055 1.00 97.00 221 ALA A CA 1
ATOM 1779 C C . ALA A 1 221 ? 22.036 5.875 -16.183 1.00 97.00 221 ALA A C 1
ATOM 1781 O O . ALA A 1 221 ? 23.043 6.369 -16.690 1.00 97.00 221 ALA A O 1
ATOM 1782 N N . LYS A 1 222 ? 21.526 4.713 -16.618 1.00 96.38 222 LYS A N 1
ATOM 1783 C CA . LYS A 1 222 ? 22.055 3.995 -17.792 1.00 96.38 222 LYS A CA 1
ATOM 1784 C C . LYS A 1 222 ? 21.903 4.824 -19.070 1.00 96.38 222 LYS A C 1
ATOM 1786 O O . LYS A 1 222 ? 22.844 4.915 -19.851 1.00 96.38 222 LYS A O 1
ATOM 1791 N N . TYR A 1 223 ? 20.754 5.472 -19.267 1.00 97.12 223 TYR A N 1
ATOM 1792 C CA . TYR A 1 223 ? 20.548 6.361 -20.411 1.00 97.12 223 TYR A CA 1
ATOM 1793 C C . TYR A 1 223 ? 21.550 7.520 -20.415 1.00 97.12 223 TYR A C 1
ATOM 1795 O O . TYR A 1 223 ? 22.135 7.798 -21.454 1.00 97.12 223 TYR A O 1
ATOM 1803 N N . GLN A 1 224 ? 21.828 8.133 -19.262 1.00 95.56 224 GLN A N 1
ATOM 1804 C CA . GLN A 1 224 ? 22.850 9.180 -19.158 1.00 95.56 224 GLN A CA 1
ATOM 1805 C C . GLN A 1 224 ? 24.244 8.691 -19.592 1.00 95.56 224 GLN A C 1
ATOM 1807 O O . GLN A 1 224 ? 25.005 9.450 -20.183 1.00 95.56 224 GLN A O 1
ATOM 1812 N N . GLN A 1 225 ? 24.600 7.426 -19.355 1.00 94.06 225 GLN A N 1
ATOM 1813 C CA . GLN A 1 225 ? 25.864 6.869 -19.858 1.00 94.06 225 GLN A CA 1
ATOM 1814 C C . GLN A 1 225 ? 25.868 6.749 -21.389 1.00 94.06 225 GLN A C 1
ATOM 1816 O O . GLN A 1 225 ? 26.855 7.107 -22.026 1.00 94.06 225 GLN A O 1
ATOM 1821 N N . LEU A 1 226 ? 24.755 6.296 -21.974 1.00 93.94 226 LEU A N 1
ATOM 1822 C CA . LEU A 1 226 ? 24.586 6.149 -23.426 1.00 93.94 226 LEU A CA 1
ATOM 1823 C C . LEU A 1 226 ? 24.509 7.503 -24.148 1.00 93.94 226 LEU A C 1
ATOM 1825 O O . LEU A 1 226 ? 24.997 7.648 -25.268 1.00 93.94 226 LEU A O 1
ATOM 1829 N N . GLU A 1 227 ? 23.923 8.510 -23.504 1.00 91.56 227 GLU A N 1
ATOM 1830 C CA . GLU A 1 227 ? 23.848 9.884 -24.004 1.00 91.56 227 GLU A CA 1
ATOM 1831 C C . GLU A 1 227 ? 25.238 10.523 -24.126 1.00 91.56 227 GLU A C 1
ATOM 1833 O O . GLU A 1 227 ? 25.496 11.249 -25.083 1.00 91.56 227 GLU A O 1
ATOM 1838 N N . ASN A 1 228 ? 26.152 10.179 -23.213 1.00 90.81 228 ASN A N 1
ATOM 1839 C CA . ASN A 1 228 ? 27.512 10.716 -23.140 1.00 90.81 228 ASN A CA 1
ATOM 1840 C C . ASN A 1 228 ? 28.538 9.996 -24.038 1.00 90.81 228 ASN A C 1
ATOM 1842 O O . ASN A 1 228 ? 29.736 10.280 -23.949 1.00 90.81 228 ASN A O 1
ATOM 1846 N N . ILE A 1 229 ? 28.113 9.061 -24.894 1.00 90.12 229 ILE A N 1
ATOM 1847 C CA . ILE A 1 229 ? 29.020 8.396 -25.838 1.00 90.12 229 ILE A CA 1
ATOM 1848 C C . ILE A 1 229 ? 29.614 9.431 -26.801 1.00 90.12 229 ILE A C 1
ATOM 1850 O O . ILE A 1 229 ? 28.899 10.189 -27.456 1.00 90.12 229 ILE A O 1
ATOM 1854 N N . ASN A 1 230 ? 30.947 9.457 -26.893 1.00 84.38 230 ASN A N 1
ATOM 1855 C CA . ASN A 1 230 ? 31.659 10.398 -27.750 1.00 84.38 230 ASN A CA 1
ATOM 1856 C C . ASN A 1 230 ? 31.462 10.059 -29.238 1.00 84.38 230 ASN A C 1
ATOM 1858 O O . ASN A 1 230 ? 31.978 9.052 -29.719 1.00 84.38 230 ASN A O 1
ATOM 1862 N N . MET A 1 231 ? 30.811 10.956 -29.979 1.00 84.06 231 MET A N 1
ATOM 1863 C CA . MET A 1 231 ? 30.510 10.802 -31.411 1.00 84.06 231 MET A CA 1
ATOM 1864 C C . MET A 1 231 ? 31.670 11.179 -32.354 1.00 84.06 231 MET A C 1
ATOM 1866 O O . MET A 1 231 ? 31.484 11.220 -33.565 1.00 84.06 231 MET A O 1
ATOM 1870 N N . SER A 1 232 ? 32.861 11.479 -31.826 1.00 79.75 232 SER A N 1
ATOM 1871 C CA . SER A 1 232 ? 34.016 11.960 -32.612 1.00 79.75 232 SER A CA 1
ATOM 1872 C C . SER A 1 232 ? 35.249 11.045 -32.579 1.00 79.75 232 SER A C 1
ATOM 1874 O O . SER A 1 232 ? 36.274 11.379 -33.167 1.00 79.75 232 SER A O 1
ATOM 1876 N N . GLY A 1 233 ? 35.186 9.912 -31.873 1.00 79.38 233 GLY A N 1
ATOM 1877 C CA . GLY A 1 233 ? 36.333 9.017 -31.693 1.00 79.38 233 GLY A CA 1
ATOM 1878 C C . GLY A 1 233 ? 36.594 8.082 -32.878 1.00 79.38 233 GLY A C 1
ATOM 1879 O O . GLY A 1 233 ? 35.659 7.621 -33.531 1.00 79.38 233 GLY A O 1
ATOM 1880 N N . ASN A 1 234 ? 37.866 7.730 -33.103 1.00 71.38 234 ASN A N 1
ATOM 1881 C CA . ASN A 1 234 ? 38.232 6.634 -34.007 1.00 71.38 234 ASN A CA 1
ATOM 1882 C C . ASN A 1 234 ? 37.586 5.326 -33.505 1.00 71.38 234 ASN A C 1
ATOM 1884 O O . ASN A 1 234 ? 37.532 5.086 -32.298 1.00 71.38 234 ASN A O 1
ATOM 1888 N N . ASN A 1 235 ? 37.116 4.481 -34.428 1.00 81.75 235 ASN A N 1
ATOM 1889 C CA . ASN A 1 235 ? 36.369 3.235 -34.159 1.00 81.75 235 ASN A CA 1
ATOM 1890 C C . ASN A 1 235 ? 34.929 3.436 -33.649 1.00 81.75 235 ASN A C 1
ATOM 1892 O O . ASN A 1 235 ? 34.358 2.546 -33.019 1.00 81.75 235 ASN A O 1
ATOM 1896 N N . LEU A 1 236 ? 34.306 4.576 -33.963 1.00 88.88 236 LEU A N 1
ATOM 1897 C CA . LEU A 1 236 ? 32.928 4.874 -33.565 1.00 88.88 236 LEU A CA 1
ATOM 1898 C C . LEU A 1 236 ? 31.933 3.760 -33.939 1.00 88.88 236 LEU A C 1
ATOM 1900 O O . LEU A 1 236 ? 31.087 3.411 -33.124 1.00 88.88 236 LEU A O 1
ATOM 1904 N N . ALA A 1 237 ? 32.055 3.145 -35.119 1.00 88.44 237 ALA A N 1
ATOM 1905 C CA . ALA A 1 237 ? 31.180 2.043 -35.537 1.00 88.44 237 ALA A CA 1
ATOM 1906 C C . ALA A 1 237 ? 31.219 0.831 -34.579 1.00 88.44 237 ALA A C 1
ATOM 1908 O O . ALA A 1 237 ? 30.183 0.232 -34.279 1.00 88.44 237 ALA A O 1
ATOM 1909 N N . GLU A 1 238 ? 32.402 0.494 -34.058 1.00 89.50 238 GLU A N 1
ATOM 1910 C CA . GLU A 1 238 ? 32.597 -0.617 -33.116 1.00 89.50 238 GLU A CA 1
ATOM 1911 C C . GLU A 1 238 ? 32.021 -0.300 -31.732 1.00 89.50 238 GLU A C 1
ATOM 1913 O O . GLU A 1 238 ? 31.568 -1.207 -31.042 1.00 89.50 238 GLU A O 1
ATOM 1918 N N . ILE A 1 239 ? 31.996 0.979 -31.343 1.00 92.00 239 ILE A N 1
ATOM 1919 C CA . ILE A 1 239 ? 31.413 1.457 -30.080 1.00 92.00 239 ILE A CA 1
ATOM 1920 C C . ILE A 1 239 ? 29.886 1.568 -30.185 1.00 92.00 239 ILE A C 1
ATOM 1922 O O . ILE A 1 239 ? 29.166 1.174 -29.269 1.00 92.00 239 ILE A O 1
ATOM 1926 N N . LEU A 1 240 ? 29.375 2.087 -31.305 1.00 93.56 240 LEU A N 1
ATOM 1927 C CA . LEU A 1 240 ? 27.942 2.305 -31.501 1.00 93.56 240 LEU A CA 1
ATOM 1928 C C . LEU A 1 240 ? 27.159 1.004 -31.668 1.00 93.56 240 LEU A C 1
ATOM 1930 O O . LEU A 1 240 ? 26.000 0.948 -31.275 1.00 93.56 240 LEU A O 1
ATOM 1934 N N . THR A 1 241 ? 27.774 -0.046 -32.214 1.00 93.69 241 THR A N 1
ATOM 1935 C CA . THR A 1 241 ? 27.115 -1.350 -32.389 1.00 93.69 241 THR A CA 1
ATOM 1936 C C . THR A 1 241 ? 26.626 -1.956 -31.057 1.00 93.69 241 THR A C 1
ATOM 1938 O O . THR A 1 241 ? 25.427 -2.224 -30.942 1.00 93.69 241 THR A O 1
ATOM 1941 N N . PRO A 1 242 ? 27.476 -2.152 -30.025 1.00 95.00 242 PRO A N 1
ATOM 1942 C CA . PRO A 1 242 ? 27.021 -2.611 -28.714 1.00 95.00 242 PRO A CA 1
ATOM 1943 C C . PRO A 1 242 ? 26.154 -1.564 -28.005 1.00 95.00 242 PRO A C 1
ATOM 1945 O O . PRO A 1 242 ? 25.142 -1.930 -27.417 1.00 95.00 242 PRO A O 1
ATOM 1948 N N . ALA A 1 243 ? 26.457 -0.266 -28.133 1.00 95.62 243 ALA A N 1
ATOM 1949 C CA . ALA A 1 243 ? 25.645 0.783 -27.514 1.00 95.62 243 ALA A CA 1
ATOM 1950 C C . ALA A 1 243 ? 24.201 0.822 -28.047 1.00 95.62 243 ALA A C 1
ATOM 1952 O O . ALA A 1 243 ? 23.262 1.055 -27.291 1.00 95.62 243 ALA A O 1
ATOM 1953 N N . LEU A 1 244 ? 23.992 0.559 -29.340 1.00 96.19 244 LEU A N 1
ATOM 1954 C CA . LEU A 1 244 ? 22.658 0.431 -29.924 1.00 96.19 244 LEU A CA 1
ATOM 1955 C C . LEU A 1 244 ? 21.907 -0.773 -29.347 1.00 96.19 244 LEU A C 1
ATOM 1957 O O . LEU A 1 244 ? 20.700 -0.690 -29.105 1.00 96.19 244 LEU A O 1
ATOM 1961 N N . GLN A 1 245 ? 22.605 -1.884 -29.112 1.00 96.44 245 GLN A N 1
ATOM 1962 C CA . GLN A 1 245 ? 22.010 -3.047 -28.463 1.00 96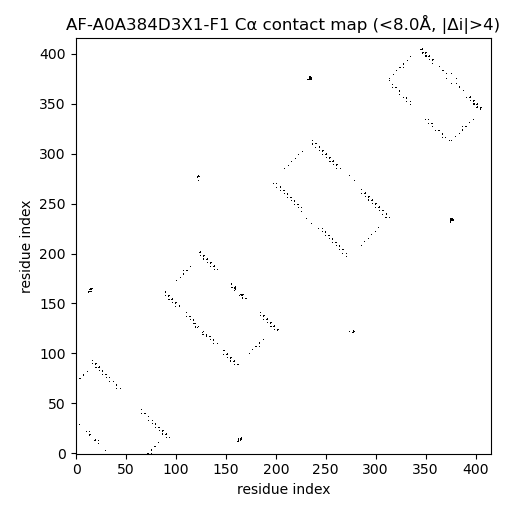.44 245 GLN A CA 1
ATOM 1963 C C . GLN A 1 245 ? 21.607 -2.728 -27.017 1.00 96.44 245 GLN A C 1
ATOM 1965 O O . GLN A 1 245 ? 20.487 -3.057 -26.620 1.00 96.44 245 GLN A O 1
ATOM 1970 N N . ASP A 1 246 ? 22.459 -2.015 -26.278 1.00 96.69 246 ASP A N 1
ATOM 1971 C CA . ASP A 1 246 ? 22.173 -1.550 -24.919 1.00 96.69 246 ASP A CA 1
ATOM 1972 C C . ASP A 1 246 ? 20.967 -0.597 -24.887 1.00 96.69 246 ASP A C 1
ATOM 1974 O O . ASP A 1 246 ? 20.100 -0.730 -24.023 1.00 96.69 246 ASP A O 1
ATOM 1978 N N . VAL A 1 247 ? 20.843 0.322 -25.857 1.00 97.25 247 VAL A N 1
ATOM 1979 C CA . VAL A 1 247 ? 19.659 1.193 -25.999 1.00 97.25 247 VAL A CA 1
ATOM 1980 C C . VAL A 1 247 ? 18.394 0.360 -26.225 1.00 97.25 247 VAL A C 1
ATOM 1982 O O . VAL A 1 247 ? 17.379 0.608 -25.575 1.00 97.25 247 VAL A O 1
ATOM 1985 N N . LYS A 1 248 ? 18.433 -0.644 -27.112 1.00 96.19 248 LYS A N 1
ATOM 1986 C CA . LYS A 1 248 ? 17.282 -1.523 -27.397 1.00 96.19 248 LYS A CA 1
ATOM 1987 C C . LYS A 1 248 ? 16.889 -2.379 -26.194 1.00 96.19 248 LYS A C 1
ATOM 1989 O O . LYS A 1 248 ? 15.705 -2.639 -25.976 1.00 96.19 248 LYS A O 1
ATOM 1994 N N . GLU A 1 249 ? 17.860 -2.840 -25.413 1.00 97.62 249 GLU A N 1
ATOM 1995 C CA . GLU A 1 249 ? 17.598 -3.523 -24.146 1.00 97.62 249 GLU A CA 1
ATOM 1996 C C . GLU A 1 249 ? 16.960 -2.587 -23.128 1.00 97.62 249 GLU A C 1
ATOM 1998 O O . GLU A 1 249 ? 15.910 -2.910 -22.571 1.00 97.62 249 GLU A O 1
ATOM 2003 N N . LEU A 1 250 ? 17.524 -1.392 -22.974 1.00 97.81 250 LEU A N 1
ATOM 2004 C CA . LEU A 1 250 ? 17.010 -0.384 -22.064 1.00 97.81 250 LEU A CA 1
ATOM 2005 C C . LEU A 1 250 ? 15.586 0.060 -22.435 1.00 97.81 250 LEU A C 1
ATOM 2007 O O . LEU A 1 250 ? 14.765 0.251 -21.545 1.00 97.81 250 LEU A O 1
ATOM 2011 N N . GLN A 1 251 ? 15.245 0.151 -23.724 1.00 97.69 251 GLN A N 1
ATOM 2012 C CA . GLN A 1 251 ? 13.870 0.400 -24.180 1.00 97.69 251 GLN A CA 1
ATOM 2013 C C . GLN A 1 251 ? 12.891 -0.673 -23.688 1.00 97.69 251 GLN A C 1
ATOM 2015 O O . GLN A 1 251 ? 11.834 -0.336 -23.154 1.00 97.69 251 GLN A O 1
ATOM 2020 N N . ARG A 1 252 ? 13.247 -1.958 -23.831 1.00 97.62 252 ARG A N 1
ATOM 2021 C CA . ARG A 1 252 ? 12.420 -3.076 -23.342 1.00 97.62 252 ARG A CA 1
ATOM 2022 C C . ARG A 1 252 ? 12.252 -3.023 -21.824 1.00 97.62 252 ARG A C 1
ATOM 2024 O O . ARG A 1 252 ? 11.149 -3.237 -21.322 1.00 97.62 252 ARG A O 1
ATOM 2031 N N . ASP A 1 253 ? 13.324 -2.710 -21.103 1.00 97.69 253 ASP A N 1
ATOM 2032 C CA . ASP A 1 253 ? 13.302 -2.586 -19.645 1.00 97.69 253 ASP A CA 1
ATOM 2033 C C . ASP A 1 253 ? 12.400 -1.437 -19.176 1.00 97.69 253 ASP A C 1
ATOM 2035 O O . ASP A 1 253 ? 11.603 -1.618 -18.253 1.00 97.69 253 ASP A O 1
ATOM 2039 N N . VAL A 1 254 ? 12.492 -0.268 -19.819 1.00 97.88 254 VAL A N 1
ATOM 2040 C CA . VAL A 1 254 ? 11.653 0.897 -19.498 1.00 97.88 254 VAL A CA 1
ATOM 2041 C C . VAL A 1 254 ? 10.186 0.602 -19.793 1.00 97.88 254 VAL A C 1
ATOM 2043 O O . VAL A 1 254 ? 9.333 0.902 -18.955 1.00 97.88 254 VAL A O 1
ATOM 2046 N N . GLN A 1 255 ? 9.885 -0.041 -20.926 1.00 96.81 255 GLN A N 1
ATOM 2047 C CA . GLN A 1 255 ? 8.522 -0.451 -21.258 1.00 96.81 255 GLN A CA 1
ATOM 2048 C C . GLN A 1 255 ? 7.954 -1.391 -20.186 1.00 96.81 255 GLN A C 1
ATOM 2050 O O . GLN A 1 255 ? 6.859 -1.158 -19.675 1.00 96.81 255 GLN A O 1
ATOM 2055 N N . LYS A 1 256 ? 8.725 -2.401 -19.769 1.00 96.69 256 LYS A N 1
ATOM 2056 C CA . LYS A 1 256 ? 8.324 -3.311 -18.689 1.00 96.69 256 LYS A CA 1
ATOM 2057 C C . LYS A 1 256 ? 8.075 -2.562 -17.377 1.00 96.69 256 LYS A C 1
ATOM 2059 O O . LYS A 1 256 ? 7.076 -2.794 -16.707 1.00 96.69 256 LYS A O 1
ATOM 2064 N N . THR A 1 257 ? 8.952 -1.629 -17.004 1.00 96.38 257 THR A N 1
ATOM 2065 C CA . THR A 1 257 ? 8.763 -0.809 -15.797 1.00 96.38 257 THR A CA 1
ATOM 2066 C C . THR A 1 257 ? 7.519 0.076 -15.886 1.00 96.38 257 THR A C 1
ATOM 2068 O O . THR A 1 257 ? 6.816 0.242 -14.890 1.00 96.38 257 THR A O 1
ATOM 2071 N N . LYS A 1 258 ? 7.203 0.617 -17.063 1.00 95.00 258 LYS A N 1
ATOM 2072 C CA . LYS A 1 258 ? 5.975 1.381 -17.300 1.00 95.00 258 LYS A CA 1
ATOM 2073 C C . LYS A 1 258 ? 4.725 0.509 -17.181 1.00 95.00 258 LYS A C 1
ATOM 2075 O O . LYS A 1 258 ? 3.752 0.939 -16.568 1.00 95.00 258 LYS A O 1
ATOM 2080 N N . GLU A 1 259 ? 4.754 -0.707 -17.720 1.00 94.50 259 GLU A N 1
ATOM 2081 C CA . GLU A 1 259 ? 3.678 -1.693 -17.571 1.00 94.50 259 GLU A CA 1
ATOM 2082 C C . GLU A 1 259 ? 3.462 -2.060 -16.095 1.00 94.50 259 GLU A C 1
ATOM 2084 O O . GLU A 1 259 ? 2.328 -2.014 -15.622 1.00 94.50 259 GLU A O 1
ATOM 2089 N N . ASP A 1 260 ? 4.532 -2.306 -15.334 1.00 93.62 260 ASP A N 1
ATOM 2090 C CA . ASP A 1 260 ? 4.456 -2.554 -13.888 1.00 93.62 260 ASP A CA 1
ATOM 2091 C C . ASP A 1 260 ? 3.859 -1.346 -13.133 1.00 93.62 260 ASP A C 1
ATOM 2093 O O . ASP A 1 260 ? 3.013 -1.499 -12.250 1.00 93.62 260 ASP A O 1
ATOM 2097 N N . LEU A 1 261 ? 4.251 -0.117 -13.497 1.00 91.69 261 LEU A N 1
ATOM 2098 C CA . LEU A 1 261 ? 3.681 1.112 -12.928 1.00 91.69 261 LEU A CA 1
ATOM 2099 C C . LEU A 1 261 ? 2.187 1.263 -13.238 1.00 91.69 261 LEU A C 1
ATOM 2101 O O . LEU A 1 261 ? 1.457 1.787 -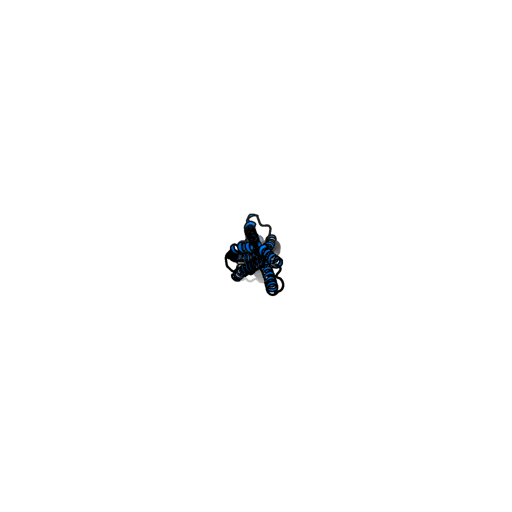12.396 1.00 91.69 261 LEU A O 1
ATOM 2105 N N . LEU A 1 262 ? 1.723 0.817 -14.407 1.00 90.44 262 LEU A N 1
ATOM 2106 C CA . LEU A 1 262 ? 0.299 0.773 -14.747 1.00 90.44 262 LEU A CA 1
ATOM 2107 C C . LEU A 1 262 ? -0.420 -0.323 -13.959 1.00 90.44 262 LEU A C 1
ATOM 2109 O O . LEU A 1 262 ? -1.483 -0.074 -13.408 1.00 90.44 262 LEU A O 1
ATOM 2113 N N . GLN A 1 263 ? 0.167 -1.509 -13.807 1.00 89.44 263 GLN A N 1
ATOM 2114 C CA . GLN A 1 263 ? -0.419 -2.563 -12.973 1.00 89.44 263 GLN A CA 1
ATOM 2115 C C . GLN A 1 263 ? -0.567 -2.121 -11.514 1.00 89.44 263 GLN A C 1
ATOM 2117 O O . GLN A 1 263 ? -1.583 -2.417 -10.882 1.00 89.44 263 GLN A O 1
ATOM 2122 N N . ASN A 1 264 ? 0.372 -1.325 -10.997 1.00 87.19 264 ASN A N 1
ATOM 2123 C CA . ASN A 1 264 ? 0.259 -0.726 -9.668 1.00 87.19 264 ASN A CA 1
ATOM 2124 C C . ASN A 1 264 ? -0.962 0.208 -9.526 1.00 87.19 264 ASN A C 1
ATOM 2126 O O . ASN A 1 264 ? -1.438 0.384 -8.405 1.00 87.19 264 ASN A O 1
ATOM 2130 N N . SER A 1 265 ? -1.521 0.764 -10.618 1.00 80.19 265 SER A N 1
ATOM 2131 C CA . SER A 1 265 ? -2.770 1.552 -10.559 1.00 80.19 265 SER A CA 1
ATOM 2132 C C . SER A 1 265 ? -3.952 0.682 -10.154 1.00 80.19 265 SER A C 1
ATOM 2134 O O . SER A 1 265 ? -4.790 1.110 -9.373 1.00 80.19 265 SER A O 1
ATOM 2136 N N . THR A 1 266 ? -3.972 -0.578 -10.592 1.00 82.19 266 THR A N 1
ATOM 2137 C CA . THR A 1 266 ? -5.064 -1.506 -10.270 1.00 82.19 266 THR A CA 1
ATOM 2138 C C . THR A 1 266 ? -5.131 -1.830 -8.776 1.00 82.19 266 THR A C 1
ATOM 2140 O O . THR A 1 266 ? -6.192 -2.178 -8.262 1.00 82.19 266 THR A O 1
ATOM 2143 N N . LEU A 1 267 ? -4.010 -1.698 -8.051 1.00 80.06 267 LEU A N 1
ATOM 2144 C CA . LEU A 1 267 ? -3.984 -1.810 -6.591 1.00 80.06 267 LEU A CA 1
ATOM 2145 C C . LEU A 1 267 ? -4.602 -0.579 -5.922 1.00 80.06 267 LEU A C 1
ATOM 2147 O O . LEU A 1 267 ? -5.273 -0.730 -4.902 1.00 80.06 267 LEU A O 1
ATOM 2151 N N . LEU A 1 268 ? -4.413 0.613 -6.496 1.00 77.75 268 LEU A N 1
ATOM 2152 C CA . LEU A 1 268 ? -5.078 1.831 -6.030 1.00 77.75 268 LEU A CA 1
ATOM 2153 C C . LEU A 1 268 ? -6.581 1.790 -6.307 1.00 77.75 268 LEU A C 1
ATOM 2155 O O . LEU A 1 268 ? -7.349 2.203 -5.448 1.00 77.75 268 LEU A O 1
ATOM 2159 N N . ASP A 1 269 ? -7.006 1.223 -7.437 1.00 78.19 269 ASP A N 1
ATOM 2160 C CA . ASP A 1 269 ? -8.428 1.085 -7.785 1.00 78.19 269 ASP A CA 1
ATOM 2161 C C . ASP A 1 269 ? -9.196 0.180 -6.804 1.00 78.19 269 ASP A C 1
ATOM 2163 O O . ASP A 1 269 ? -10.410 0.301 -6.646 1.00 78.19 269 ASP A O 1
ATOM 2167 N N . ARG A 1 270 ? -8.491 -0.736 -6.123 1.00 79.94 270 ARG A N 1
ATOM 2168 C CA . ARG A 1 270 ? -9.056 -1.597 -5.070 1.00 79.94 270 ARG A CA 1
ATOM 2169 C C . ARG A 1 270 ? -9.196 -0.891 -3.723 1.00 79.94 270 ARG A C 1
ATOM 2171 O O . ARG A 1 270 ? -9.817 -1.452 -2.818 1.00 79.94 270 ARG A O 1
ATOM 2178 N N . LEU A 1 271 ? -8.606 0.293 -3.552 1.00 74.94 271 LEU A N 1
ATOM 2179 C CA . LEU A 1 271 ? -8.801 1.075 -2.338 1.00 74.94 271 LEU A CA 1
ATOM 2180 C C . LEU A 1 271 ? -10.214 1.680 -2.338 1.00 74.94 271 LEU A C 1
ATOM 2182 O O . LEU A 1 271 ? -10.726 2.057 -3.392 1.00 74.94 271 LEU A O 1
ATOM 2186 N N . PRO A 1 272 ? -10.864 1.790 -1.165 1.00 72.56 272 PRO A N 1
ATOM 2187 C CA . PRO A 1 272 ? -12.138 2.487 -1.043 1.00 72.56 272 PRO A CA 1
ATOM 2188 C C . PRO A 1 272 ? -12.051 3.881 -1.667 1.00 72.56 272 PRO A C 1
ATOM 2190 O O . PRO A 1 272 ? -11.023 4.541 -1.526 1.00 72.56 272 PRO A O 1
ATOM 2193 N N . GLN A 1 273 ? -13.128 4.333 -2.318 1.00 60.38 273 GLN A N 1
ATOM 2194 C CA . GLN A 1 273 ? -13.240 5.691 -2.861 1.00 60.38 273 GLN A CA 1
ATOM 2195 C C . GLN A 1 273 ? -12.901 6.704 -1.757 1.00 60.38 273 GLN A C 1
ATOM 2197 O O . GLN A 1 273 ? -13.640 6.861 -0.784 1.00 60.38 273 GLN A O 1
ATOM 2202 N N . LEU A 1 274 ? -11.724 7.314 -1.872 1.00 53.66 274 LEU A N 1
ATOM 2203 C CA . LEU A 1 274 ? -11.190 8.247 -0.890 1.00 53.66 274 LEU A CA 1
ATOM 2204 C C . LEU A 1 274 ? -11.935 9.586 -0.986 1.00 53.66 274 LEU A C 1
ATOM 2206 O O . LEU A 1 274 ? -12.227 10.034 -2.096 1.00 53.66 274 LEU A O 1
ATOM 2210 N N . PRO A 1 275 ? -12.148 10.297 0.135 1.00 53.88 275 PRO A N 1
ATOM 2211 C CA . PRO A 1 275 ? -12.417 11.730 0.090 1.00 53.88 275 PRO A CA 1
ATOM 2212 C C . PRO A 1 275 ? -11.311 12.428 -0.716 1.00 53.88 275 PRO A C 1
ATOM 2214 O O . PRO A 1 275 ? -10.128 12.149 -0.475 1.00 53.88 275 PRO A O 1
ATOM 2217 N N . GLU A 1 276 ? -11.696 13.323 -1.637 1.00 48.94 276 GLU A N 1
ATOM 2218 C CA . GLU A 1 276 ? -10.839 13.948 -2.667 1.00 48.94 276 GLU A CA 1
ATOM 2219 C C . GLU A 1 276 ? -9.429 14.293 -2.153 1.00 48.94 276 GLU A C 1
ATOM 2221 O O . GLU A 1 276 ? -8.434 13.869 -2.738 1.00 48.94 276 GLU A O 1
ATOM 2226 N N . ALA A 1 277 ? -9.332 14.918 -0.974 1.00 50.28 277 ALA A N 1
ATOM 2227 C CA . ALA A 1 277 ? -8.079 15.374 -0.369 1.00 50.28 277 ALA A CA 1
ATOM 2228 C C . ALA A 1 277 ? -7.016 14.278 -0.123 1.00 50.28 277 ALA A C 1
ATOM 2230 O O . ALA A 1 277 ? -5.816 14.546 -0.190 1.00 50.28 277 ALA A O 1
ATOM 2231 N N . SER A 1 278 ? -7.429 13.046 0.176 1.00 52.78 278 SER A N 1
ATOM 2232 C CA . SER A 1 278 ? -6.512 11.964 0.566 1.00 52.78 278 SER A CA 1
ATOM 2233 C C . SER A 1 278 ? -5.951 11.184 -0.631 1.00 52.78 278 SER A C 1
ATOM 2235 O O . SER A 1 278 ? -4.895 10.557 -0.522 1.00 52.78 278 SER A O 1
ATOM 2237 N N . ALA A 1 279 ? -6.636 11.223 -1.782 1.00 55.97 279 ALA A N 1
ATOM 2238 C CA . ALA A 1 279 ? -6.278 10.442 -2.971 1.00 55.97 279 ALA A CA 1
ATOM 2239 C C . ALA A 1 279 ? -5.154 11.098 -3.785 1.00 55.97 279 ALA A C 1
ATOM 2241 O O . ALA A 1 279 ? -4.533 10.463 -4.636 1.00 55.97 279 ALA A O 1
ATOM 2242 N N . HIS A 1 280 ? -4.862 12.373 -3.518 1.00 60.59 280 HIS A N 1
ATOM 2243 C CA . HIS A 1 280 ? -3.971 13.172 -4.352 1.00 60.59 280 HIS A CA 1
ATOM 2244 C C . HIS A 1 280 ? -2.498 12.747 -4.287 1.00 60.59 280 HIS A C 1
ATOM 2246 O O . HIS A 1 280 ? -1.796 12.859 -5.290 1.00 60.59 280 HIS A O 1
ATOM 2252 N N . VAL A 1 281 ? -2.000 12.245 -3.150 1.00 67.56 281 VAL A N 1
ATOM 2253 C CA . VAL A 1 281 ? -0.558 11.962 -2.994 1.00 67.56 281 VAL A CA 1
ATOM 2254 C C . VAL A 1 281 ? -0.110 10.693 -3.738 1.00 67.56 281 VAL A C 1
ATOM 2256 O O . VAL A 1 281 ? 0.879 10.773 -4.473 1.00 67.56 281 VAL A O 1
ATOM 2259 N N . PRO A 1 282 ? -0.781 9.529 -3.611 1.00 70.00 282 PRO A N 1
ATOM 2260 C CA . PRO A 1 282 ? -0.398 8.322 -4.351 1.00 70.00 282 PRO A CA 1
ATOM 2261 C C . PRO A 1 282 ? -0.572 8.496 -5.857 1.00 70.00 282 PRO A C 1
ATOM 2263 O O . PRO A 1 282 ? 0.327 8.138 -6.614 1.00 70.00 282 PRO A O 1
ATOM 2266 N N . LEU A 1 283 ? -1.684 9.116 -6.264 1.00 73.56 283 LEU A N 1
ATOM 2267 C CA . LEU A 1 283 ? -2.023 9.339 -7.665 1.00 73.56 283 LEU A CA 1
ATOM 2268 C C . LEU A 1 283 ? -1.024 10.293 -8.339 1.00 73.56 283 LEU A C 1
ATOM 2270 O O . LEU A 1 283 ? -0.574 10.036 -9.452 1.00 73.56 283 LEU A O 1
ATOM 2274 N N . SER A 1 284 ? -0.607 11.353 -7.637 1.00 79.44 284 SER A N 1
ATOM 2275 C CA . SER A 1 284 ? 0.414 12.291 -8.122 1.00 79.44 284 SER A CA 1
ATOM 2276 C C . SER A 1 284 ? 1.781 11.623 -8.299 1.00 79.44 284 SER A C 1
ATOM 2278 O O . SER A 1 284 ? 2.413 11.766 -9.347 1.00 79.44 284 SER A O 1
ATOM 2280 N N . LYS A 1 285 ? 2.225 10.826 -7.314 1.00 82.38 285 LYS A N 1
ATOM 2281 C CA . LYS A 1 285 ? 3.496 10.083 -7.403 1.00 82.38 285 LYS A CA 1
ATOM 2282 C C . LYS A 1 285 ? 3.507 9.105 -8.575 1.00 82.38 285 LYS A C 1
ATOM 2284 O O . LYS A 1 285 ? 4.496 9.038 -9.303 1.00 82.38 285 LYS A O 1
ATOM 2289 N N . GLN A 1 286 ? 2.406 8.387 -8.777 1.00 85.69 286 GLN A N 1
ATOM 2290 C CA . GLN A 1 286 ? 2.278 7.457 -9.888 1.00 85.69 286 GLN A CA 1
ATOM 2291 C C . GLN A 1 286 ? 2.289 8.175 -11.240 1.00 85.69 286 GLN A C 1
ATOM 2293 O O . GLN A 1 286 ? 3.024 7.767 -12.140 1.00 85.69 286 GLN A O 1
ATOM 2298 N N . LEU A 1 287 ? 1.520 9.260 -11.373 1.00 87.06 287 LEU A N 1
ATOM 2299 C CA . LEU A 1 287 ? 1.478 10.058 -12.596 1.00 87.06 287 LEU A CA 1
ATOM 2300 C C . LEU A 1 287 ? 2.870 10.585 -12.958 1.00 87.06 287 LEU A C 1
ATOM 2302 O O . LEU A 1 287 ? 3.291 10.478 -14.108 1.00 87.06 287 LEU A O 1
ATOM 2306 N N . HIS A 1 288 ? 3.612 11.082 -11.968 1.00 91.00 288 HIS A N 1
ATOM 2307 C CA . HIS A 1 288 ? 4.980 11.550 -12.153 1.00 91.00 288 HIS A CA 1
ATOM 2308 C C . HIS A 1 288 ? 5.925 10.432 -12.634 1.00 91.00 288 HIS A C 1
ATOM 2310 O O . HIS A 1 288 ? 6.698 10.632 -13.572 1.00 91.00 288 HIS A O 1
ATOM 2316 N N . SER A 1 289 ? 5.849 9.231 -12.050 1.00 92.88 289 SER A N 1
ATOM 2317 C CA . SER A 1 289 ? 6.655 8.080 -12.489 1.00 92.88 289 SER A CA 1
ATOM 2318 C C . SER A 1 289 ? 6.319 7.642 -13.923 1.00 92.88 289 SER A C 1
ATOM 2320 O O . SER A 1 289 ? 7.223 7.375 -14.712 1.00 92.88 289 SER A O 1
ATOM 2322 N N . LEU A 1 290 ? 5.035 7.633 -14.300 1.00 93.94 290 LEU A N 1
ATOM 2323 C CA . LEU A 1 290 ? 4.596 7.314 -15.666 1.00 93.94 290 LEU A CA 1
ATOM 2324 C C . LEU A 1 290 ? 5.052 8.363 -16.689 1.00 93.94 290 LEU A C 1
ATOM 2326 O O . LEU A 1 290 ? 5.439 8.011 -17.807 1.00 93.94 290 LEU A O 1
ATOM 2330 N N . GLN A 1 291 ? 5.031 9.644 -16.313 1.00 94.50 291 GLN A N 1
ATOM 2331 C CA . GLN A 1 291 ? 5.551 10.731 -17.142 1.00 94.50 291 GLN A CA 1
ATOM 2332 C C . GLN A 1 291 ? 7.054 10.576 -17.381 1.00 94.50 291 GLN A C 1
ATOM 2334 O O . GLN A 1 291 ? 7.491 10.662 -18.527 1.00 94.50 291 GLN A O 1
ATOM 2339 N N . ARG A 1 292 ? 7.829 10.279 -16.330 1.00 96.56 292 ARG A N 1
ATOM 2340 C CA . ARG A 1 292 ? 9.273 10.013 -16.432 1.00 96.56 292 ARG A CA 1
ATOM 2341 C C . ARG A 1 292 ? 9.582 8.827 -17.340 1.00 96.56 292 ARG A C 1
ATOM 2343 O O . ARG A 1 292 ? 10.393 8.967 -18.249 1.00 96.56 292 ARG A O 1
ATOM 2350 N N . ALA A 1 293 ? 8.884 7.704 -17.164 1.00 97.19 293 ALA A N 1
ATOM 2351 C CA . ALA A 1 293 ? 9.044 6.537 -18.032 1.00 97.19 293 ALA A CA 1
ATOM 2352 C C . ALA A 1 293 ? 8.723 6.871 -19.500 1.00 97.19 293 ALA A C 1
ATOM 2354 O O . ALA A 1 293 ? 9.512 6.574 -20.390 1.00 97.19 293 ALA A O 1
ATOM 2355 N N . SER A 1 294 ? 7.615 7.577 -19.754 1.00 96.38 294 SER A N 1
ATOM 2356 C CA . SER A 1 294 ? 7.215 7.976 -21.113 1.00 96.38 294 SER A CA 1
ATOM 2357 C C . SER A 1 294 ? 8.190 8.965 -21.760 1.00 96.38 294 SER A C 1
ATOM 2359 O O . SER A 1 294 ? 8.365 8.965 -22.977 1.00 96.38 294 SER A O 1
ATOM 2361 N N . TYR A 1 295 ? 8.807 9.842 -20.966 1.00 97.06 295 TYR A N 1
ATOM 2362 C CA . TYR A 1 295 ? 9.867 10.729 -21.436 1.00 97.06 295 TYR A CA 1
ATOM 2363 C C . TYR A 1 295 ? 11.118 9.930 -21.814 1.00 97.06 295 TYR A C 1
ATOM 2365 O O . TYR A 1 295 ? 11.638 10.095 -22.916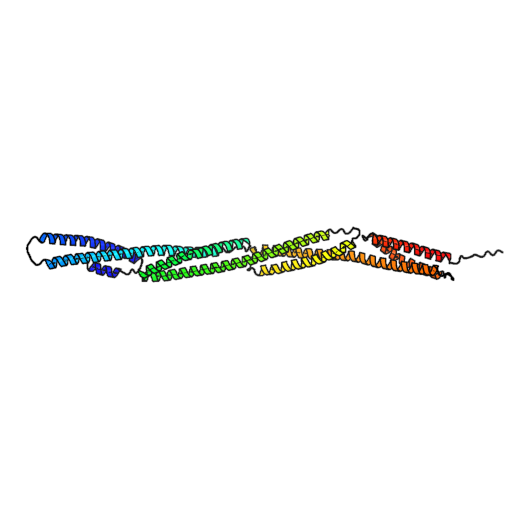 1.00 97.06 295 TYR A O 1
ATOM 2373 N N . LEU A 1 296 ? 11.550 9.016 -20.944 1.00 97.75 296 LEU A N 1
ATOM 2374 C CA . LEU A 1 296 ? 12.721 8.179 -21.177 1.00 97.75 296 LEU A CA 1
ATOM 2375 C C . LEU A 1 296 ? 12.563 7.286 -22.419 1.00 97.75 296 LEU A C 1
ATOM 2377 O O . LEU A 1 296 ? 13.491 7.201 -23.218 1.00 97.75 296 LEU A O 1
ATOM 2381 N N . GLU A 1 297 ? 11.383 6.698 -22.645 1.00 97.38 297 GLU A N 1
ATOM 2382 C CA . GLU A 1 297 ? 11.069 5.948 -23.876 1.00 97.38 297 GLU A CA 1
ATOM 2383 C C . GLU A 1 297 ? 11.312 6.785 -25.139 1.00 97.38 297 GLU A C 1
ATOM 2385 O O . GLU A 1 297 ? 11.927 6.312 -26.096 1.00 97.38 297 GLU A O 1
ATOM 2390 N N . LYS A 1 298 ? 10.859 8.047 -25.140 1.00 96.62 298 LYS A N 1
ATOM 2391 C CA . LYS A 1 298 ? 11.048 8.958 -26.278 1.00 96.62 298 LYS A CA 1
ATOM 2392 C C . LYS A 1 298 ? 12.521 9.280 -26.497 1.00 96.62 298 LYS A C 1
ATOM 2394 O O . LYS A 1 298 ? 12.976 9.240 -27.636 1.00 96.62 298 LYS A O 1
ATOM 2399 N N . MET A 1 299 ? 13.256 9.577 -25.427 1.00 97.25 299 MET A N 1
ATOM 2400 C CA . MET A 1 299 ? 14.686 9.882 -25.510 1.00 97.25 299 MET A CA 1
ATOM 2401 C C . MET A 1 299 ? 15.486 8.685 -26.032 1.00 97.25 299 MET A C 1
ATOM 2403 O O . MET A 1 299 ? 16.310 8.834 -26.932 1.00 97.25 299 MET A O 1
ATOM 2407 N N . LEU A 1 300 ? 15.181 7.479 -25.549 1.00 97.50 300 LEU A N 1
ATOM 2408 C CA . LEU A 1 300 ? 15.797 6.246 -26.033 1.00 97.50 300 LEU A CA 1
ATOM 2409 C C . LEU A 1 300 ? 15.497 5.986 -27.509 1.00 97.50 300 LEU A C 1
ATOM 2411 O O . LEU A 1 300 ? 16.383 5.554 -28.238 1.00 97.50 300 LEU A O 1
ATOM 2415 N N . LEU A 1 301 ? 14.267 6.243 -27.966 1.00 97.06 301 LEU A N 1
ATOM 2416 C CA . LEU A 1 301 ? 13.912 6.121 -29.382 1.00 97.06 301 LEU A CA 1
ATOM 2417 C C . LEU A 1 301 ? 14.719 7.087 -30.256 1.00 97.06 301 LEU A C 1
ATOM 2419 O O . LEU A 1 301 ? 15.253 6.678 -31.283 1.00 97.06 301 LEU A O 1
ATOM 2423 N N . MET A 1 302 ? 14.850 8.350 -29.839 1.00 96.19 302 MET A N 1
ATOM 2424 C CA . MET A 1 302 ? 15.674 9.323 -30.564 1.00 96.19 302 MET A CA 1
ATOM 2425 C C . MET A 1 302 ? 17.139 8.885 -30.618 1.00 96.19 302 MET A C 1
ATOM 2427 O O . MET A 1 302 ? 17.748 8.934 -31.685 1.00 96.19 302 MET A O 1
ATOM 2431 N N . LYS A 1 303 ? 17.683 8.393 -29.498 1.00 94.69 303 LYS A N 1
ATOM 2432 C CA . LYS A 1 303 ? 19.073 7.931 -29.422 1.00 94.69 303 LYS A CA 1
ATOM 2433 C C . LYS A 1 303 ? 19.327 6.682 -30.271 1.00 94.69 303 LYS A C 1
ATOM 2435 O O . LYS A 1 303 ? 20.350 6.605 -30.944 1.00 94.69 303 LYS A O 1
ATOM 2440 N N . ALA A 1 304 ? 18.387 5.736 -30.294 1.00 96.31 304 ALA A N 1
ATOM 2441 C CA . ALA A 1 304 ? 18.462 4.563 -31.166 1.00 96.31 304 ALA A CA 1
ATOM 2442 C C . ALA A 1 304 ? 18.529 4.974 -32.643 1.00 96.31 304 ALA A C 1
ATOM 2444 O O . ALA A 1 304 ? 19.407 4.508 -33.364 1.00 96.31 304 ALA A O 1
ATOM 2445 N N . ASN A 1 305 ? 17.655 5.895 -33.064 1.00 95.94 305 ASN A N 1
ATOM 2446 C CA . ASN A 1 305 ? 17.631 6.399 -34.437 1.00 95.94 305 ASN A CA 1
ATOM 2447 C C . ASN A 1 305 ? 18.935 7.126 -34.806 1.00 95.94 305 ASN A C 1
ATOM 2449 O O . ASN A 1 305 ? 19.431 6.962 -35.917 1.00 95.94 305 ASN A O 1
ATOM 2453 N N . GLU A 1 306 ? 19.507 7.911 -33.884 1.00 94.38 306 GLU A N 1
ATOM 2454 C CA . GLU A 1 306 ? 20.804 8.573 -34.081 1.00 94.38 306 GLU A CA 1
ATOM 2455 C C . GLU A 1 306 ? 21.924 7.548 -34.318 1.00 94.38 306 GLU A C 1
ATOM 2457 O O . GLU A 1 306 ? 22.682 7.663 -35.282 1.00 94.38 306 GLU A O 1
ATOM 2462 N N . PHE A 1 307 ? 22.006 6.515 -33.475 1.00 94.75 307 PHE A N 1
ATOM 2463 C CA . PHE A 1 307 ? 23.009 5.458 -33.614 1.00 94.75 307 PHE A CA 1
ATOM 2464 C C . PHE A 1 307 ? 22.821 4.642 -34.893 1.00 94.75 307 PHE A C 1
ATOM 2466 O O . PHE A 1 307 ? 23.797 4.392 -35.598 1.00 94.75 307 PHE A O 1
ATOM 2473 N N . GLU A 1 308 ? 21.586 4.264 -35.230 1.00 95.75 308 GLU A N 1
ATOM 2474 C CA . GLU A 1 308 ? 21.278 3.537 -36.466 1.00 95.75 308 GLU A CA 1
ATOM 2475 C C . GLU A 1 308 ? 21.647 4.345 -37.712 1.00 95.75 308 GLU A C 1
ATOM 2477 O O . GLU A 1 308 ? 22.243 3.793 -38.636 1.00 95.75 308 GLU A O 1
ATOM 2482 N N . PHE A 1 309 ? 21.376 5.652 -37.715 1.00 94.00 309 PHE A N 1
ATOM 2483 C CA . PHE A 1 309 ? 21.737 6.542 -38.817 1.00 94.00 309 PHE A CA 1
ATOM 2484 C C . PHE A 1 309 ? 23.255 6.676 -39.005 1.00 94.00 309 PHE A C 1
ATOM 2486 O O . PHE A 1 309 ? 23.762 6.709 -40.126 1.00 94.00 309 PHE A O 1
ATOM 2493 N N . VAL A 1 310 ? 24.022 6.759 -37.918 1.00 93.06 310 VAL A N 1
ATOM 2494 C CA . VAL A 1 310 ? 25.487 6.818 -38.023 1.00 93.06 310 VAL A CA 1
ATOM 2495 C C . VAL A 1 310 ? 26.053 5.471 -38.477 1.00 93.06 310 VAL A C 1
ATOM 2497 O O . VAL A 1 310 ? 26.920 5.429 -39.349 1.00 93.06 310 VAL A O 1
ATOM 2500 N N . LEU A 1 311 ? 25.533 4.361 -37.950 1.00 94.25 311 LEU A N 1
ATOM 2501 C CA . LEU A 1 311 ? 25.935 3.017 -38.369 1.00 94.25 311 LEU A CA 1
ATOM 2502 C C . LEU A 1 311 ? 25.597 2.734 -39.839 1.00 94.25 311 LEU A C 1
ATOM 2504 O O . LEU A 1 311 ? 26.390 2.078 -40.516 1.00 94.25 311 LEU A O 1
ATOM 2508 N N . SER A 1 312 ? 24.477 3.248 -40.361 1.00 95.25 312 SER A N 1
ATOM 2509 C CA . SER A 1 312 ? 24.151 3.107 -41.784 1.00 95.25 312 SER A CA 1
ATOM 2510 C C . SER A 1 312 ? 25.153 3.846 -42.667 1.00 95.25 312 SER A C 1
ATOM 2512 O O . SER A 1 312 ? 25.622 3.267 -43.635 1.00 95.25 312 SER A O 1
ATOM 2514 N N . GLN A 1 313 ? 25.584 5.055 -42.287 1.00 93.12 313 GLN A N 1
ATOM 2515 C CA . GLN A 1 313 ? 26.630 5.781 -43.023 1.00 93.12 313 GLN A CA 1
ATOM 2516 C C . GLN A 1 313 ? 27.964 5.022 -43.056 1.00 93.12 313 GLN A C 1
ATOM 2518 O O . GLN A 1 313 ? 28.632 5.001 -44.088 1.00 93.12 313 GLN A O 1
ATOM 2523 N N . PHE A 1 314 ? 28.353 4.366 -41.955 1.00 93.19 314 PHE A N 1
ATOM 2524 C CA . PHE A 1 314 ? 29.543 3.506 -41.939 1.00 93.19 314 PHE A CA 1
ATOM 2525 C C . PHE A 1 314 ? 29.406 2.300 -42.865 1.00 93.19 314 PHE A C 1
ATOM 2527 O O . PHE A 1 314 ? 30.367 1.939 -43.546 1.00 93.19 314 PHE A O 1
ATOM 2534 N N . LYS A 1 315 ? 28.223 1.683 -42.890 1.00 93.88 315 LYS A N 1
ATOM 2535 C CA . LYS A 1 315 ? 27.936 0.558 -43.776 1.00 93.88 315 LYS A CA 1
ATOM 2536 C C . LYS A 1 315 ? 27.972 0.988 -45.243 1.00 93.88 315 LYS A C 1
ATOM 2538 O O . LYS A 1 315 ? 28.688 0.368 -46.019 1.00 93.88 315 LYS A O 1
ATOM 2543 N N . ASP A 1 316 ? 27.280 2.070 -45.589 1.00 94.19 316 ASP A N 1
ATOM 2544 C CA . ASP A 1 316 ? 27.218 2.598 -46.954 1.00 94.19 316 ASP A CA 1
ATOM 2545 C C . ASP A 1 316 ? 28.619 2.966 -47.463 1.00 94.19 316 ASP A C 1
ATOM 2547 O O . ASP A 1 316 ? 29.000 2.577 -48.566 1.00 94.19 316 ASP A O 1
ATOM 2551 N N . PHE A 1 317 ? 29.428 3.632 -46.628 1.00 94.12 317 PHE A N 1
ATOM 2552 C CA . PHE A 1 317 ? 30.829 3.921 -46.938 1.00 94.12 317 PHE A CA 1
ATOM 2553 C C . PHE A 1 317 ? 31.641 2.639 -47.180 1.00 94.12 317 PHE A C 1
ATOM 2555 O O . PHE A 1 317 ? 32.420 2.568 -48.129 1.00 94.12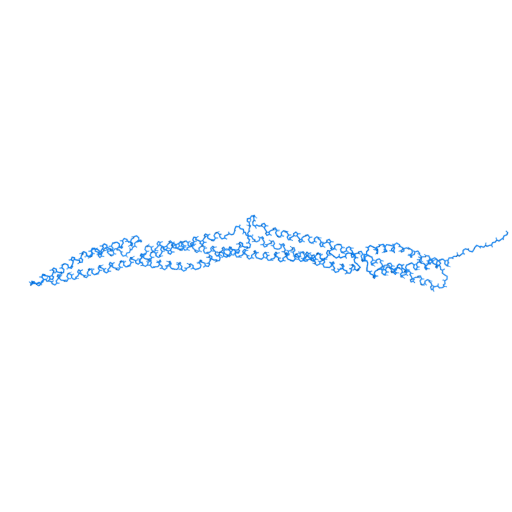 317 PHE A O 1
ATOM 2562 N N . GLY A 1 318 ? 31.472 1.622 -46.329 1.00 93.06 318 GLY A N 1
ATOM 2563 C CA . GLY A 1 318 ? 32.159 0.337 -46.466 1.00 93.06 318 GLY A CA 1
ATOM 2564 C C . GLY A 1 318 ? 31.785 -0.404 -47.752 1.00 93.06 318 GLY A C 1
ATOM 2565 O O . GLY A 1 318 ? 32.674 -0.862 -48.470 1.00 93.06 318 GLY A O 1
ATOM 2566 N N . ASP A 1 319 ? 30.491 -0.468 -48.067 1.00 94.31 319 ASP A N 1
ATOM 2567 C CA . ASP A 1 319 ? 29.959 -1.128 -49.262 1.00 94.31 319 ASP A CA 1
ATOM 2568 C C . ASP A 1 319 ? 30.449 -0.423 -50.545 1.00 94.31 319 ASP A C 1
ATOM 2570 O O . ASP A 1 319 ? 30.912 -1.076 -51.485 1.00 94.31 319 ASP A O 1
ATOM 2574 N N . GLN A 1 320 ? 30.434 0.916 -50.565 1.00 93.88 320 GLN A N 1
ATOM 2575 C CA . GLN A 1 320 ? 30.974 1.718 -51.669 1.00 93.88 320 GLN A CA 1
ATOM 2576 C C . GLN A 1 320 ? 32.491 1.540 -51.833 1.00 93.88 320 GLN A C 1
ATOM 2578 O O . GLN A 1 320 ? 32.975 1.361 -52.954 1.00 93.88 320 GLN A O 1
ATOM 2583 N N . LEU A 1 321 ? 33.248 1.552 -50.731 1.00 94.56 321 LEU A N 1
ATOM 2584 C CA . LEU A 1 321 ? 34.699 1.373 -50.754 1.00 94.56 321 LEU A CA 1
ATOM 2585 C C . LEU A 1 321 ? 35.095 -0.011 -51.283 1.00 94.56 321 LEU A C 1
ATOM 2587 O O . LEU A 1 321 ? 36.025 -0.113 -52.084 1.00 94.56 321 LEU A O 1
ATOM 2591 N N . GLU A 1 322 ? 34.402 -1.071 -50.862 1.00 94.69 322 GLU A N 1
ATOM 2592 C CA . GLU A 1 322 ? 34.686 -2.428 -51.338 1.00 94.69 322 GLU A CA 1
ATOM 2593 C C . GLU A 1 322 ? 34.297 -2.600 -52.816 1.00 94.69 322 GLU A C 1
ATOM 2595 O O . GLU A 1 322 ? 35.057 -3.203 -53.576 1.00 94.69 322 GLU A O 1
ATOM 2600 N N . SER A 1 323 ? 33.183 -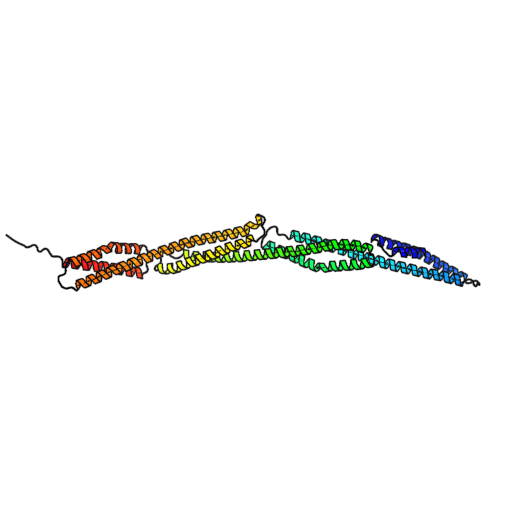2.000 -53.255 1.00 94.25 323 SER A N 1
ATOM 2601 C CA . SER A 1 323 ? 32.788 -1.970 -54.671 1.00 94.25 323 SER A CA 1
ATOM 2602 C C . SER A 1 323 ? 33.839 -1.274 -55.544 1.00 94.25 323 SER A C 1
ATOM 2604 O O . SER A 1 323 ? 34.320 -1.853 -56.520 1.00 94.25 323 SER A O 1
ATOM 2606 N N . LEU A 1 324 ? 34.262 -0.061 -55.167 1.00 93.25 324 LEU A N 1
ATOM 2607 C CA . LEU A 1 324 ? 35.273 0.708 -55.900 1.00 93.25 324 LEU A CA 1
ATOM 2608 C C . LEU A 1 324 ? 36.617 -0.030 -55.952 1.00 93.25 324 LEU A C 1
ATOM 2610 O O . LEU A 1 324 ? 37.262 -0.114 -56.998 1.00 93.25 324 LEU A O 1
ATOM 2614 N N . LYS A 1 325 ? 37.034 -0.610 -54.825 1.00 93.62 325 LYS A N 1
ATOM 2615 C CA . LYS A 1 325 ? 38.230 -1.450 -54.745 1.00 93.62 325 LYS A CA 1
ATOM 2616 C C . LYS A 1 325 ? 38.141 -2.642 -55.701 1.00 93.62 325 LYS A C 1
ATOM 2618 O O . LYS A 1 325 ? 39.132 -2.931 -56.368 1.00 93.62 325 LYS A O 1
ATOM 2623 N N . GLY A 1 326 ? 36.989 -3.311 -55.783 1.00 92.50 326 GLY A N 1
ATOM 2624 C CA . GLY A 1 326 ? 36.746 -4.414 -56.715 1.00 92.50 326 GLY A CA 1
ATOM 2625 C C . GLY A 1 326 ? 36.868 -3.991 -58.181 1.00 92.50 326 GLY A C 1
ATOM 2626 O O . GLY A 1 326 ? 37.544 -4.671 -58.951 1.00 92.50 326 GLY A O 1
ATOM 2627 N N . LEU A 1 327 ? 36.295 -2.839 -58.545 1.00 90.88 327 LEU A N 1
ATOM 2628 C CA . LEU A 1 327 ? 36.400 -2.274 -59.895 1.00 90.88 327 LEU A CA 1
ATOM 2629 C C . LEU A 1 327 ? 37.852 -1.946 -60.260 1.00 90.88 327 LEU A C 1
ATOM 2631 O O . LEU A 1 327 ? 38.335 -2.387 -61.297 1.00 90.88 327 LEU A O 1
ATOM 2635 N N . ILE A 1 328 ? 38.586 -1.255 -59.384 1.00 90.25 328 ILE A N 1
ATOM 2636 C CA . ILE A 1 328 ? 39.995 -0.913 -59.638 1.00 90.25 328 ILE A CA 1
ATOM 2637 C C . ILE A 1 328 ? 40.864 -2.169 -59.751 1.00 90.25 328 ILE A C 1
ATOM 2639 O O . ILE A 1 328 ? 41.732 -2.221 -60.615 1.00 90.25 328 ILE A O 1
ATOM 2643 N N . VAL A 1 329 ? 40.643 -3.187 -58.909 1.00 91.31 329 VAL A N 1
ATOM 2644 C CA . VAL A 1 329 ? 41.357 -4.473 -59.017 1.00 91.31 329 VAL A CA 1
ATOM 2645 C C . VAL A 1 329 ? 41.078 -5.126 -60.369 1.00 91.31 329 VAL A C 1
ATOM 2647 O O . VAL A 1 329 ? 42.016 -5.561 -61.030 1.00 91.31 329 VAL A O 1
ATOM 2650 N N . HIS A 1 330 ? 39.812 -5.176 -60.787 1.00 89.12 330 HIS A N 1
ATOM 2651 C CA . HIS A 1 330 ? 39.424 -5.778 -62.059 1.00 89.12 330 HIS A CA 1
ATOM 2652 C C . HIS A 1 330 ? 40.073 -5.065 -63.249 1.00 89.12 330 HIS A C 1
ATOM 2654 O O . HIS A 1 330 ? 40.625 -5.716 -64.138 1.00 89.12 330 HIS A O 1
ATOM 2660 N N . GLU A 1 331 ? 40.058 -3.732 -63.243 1.00 85.75 331 GLU A N 1
ATOM 2661 C CA . GLU A 1 331 ? 40.702 -2.955 -64.294 1.00 85.75 331 GLU A CA 1
ATOM 2662 C C . GLU A 1 331 ? 42.227 -3.107 -64.257 1.00 85.75 331 GLU A C 1
ATOM 2664 O O . GLU A 1 331 ? 42.840 -3.294 -65.302 1.00 85.75 331 GLU A O 1
ATOM 2669 N N . GLU A 1 332 ? 42.873 -3.124 -63.091 1.00 85.62 332 GLU A N 1
ATOM 2670 C CA . GLU A 1 332 ? 44.314 -3.401 -63.008 1.00 85.62 332 GLU A CA 1
ATOM 2671 C C . GLU A 1 332 ? 44.673 -4.780 -63.590 1.00 85.62 332 GLU A C 1
ATOM 2673 O O . GLU A 1 332 ? 45.586 -4.879 -64.407 1.00 85.62 332 GLU A O 1
ATOM 2678 N N . GLU A 1 333 ? 43.917 -5.831 -63.260 1.00 87.75 333 GLU A N 1
ATOM 2679 C CA . GLU A 1 333 ? 44.131 -7.176 -63.812 1.00 87.75 333 GLU A CA 1
ATOM 2680 C C . GLU A 1 333 ? 43.937 -7.233 -65.333 1.00 87.75 333 GLU A C 1
ATOM 2682 O O . GLU A 1 333 ? 44.644 -7.963 -66.033 1.00 87.75 333 GLU A O 1
ATOM 2687 N N . ASN A 1 334 ? 42.964 -6.491 -65.864 1.00 85.19 334 ASN A N 1
ATOM 2688 C CA . ASN A 1 334 ? 42.726 -6.405 -67.302 1.00 85.19 334 ASN A CA 1
ATOM 2689 C C . ASN A 1 334 ? 43.847 -5.632 -68.012 1.00 85.19 334 ASN A C 1
ATOM 2691 O O . ASN A 1 334 ? 44.314 -6.074 -69.064 1.00 85.19 334 ASN A O 1
ATOM 2695 N N . LEU A 1 335 ? 44.322 -4.533 -67.415 1.00 82.56 335 LEU A N 1
ATOM 2696 C CA . LEU A 1 335 ? 45.451 -3.753 -67.923 1.00 82.56 335 LEU A CA 1
ATOM 2697 C C . LEU A 1 335 ? 46.726 -4.601 -67.946 1.00 82.56 335 LEU A C 1
ATOM 2699 O O . LEU A 1 335 ? 47.460 -4.592 -68.932 1.00 82.56 335 LEU A O 1
ATOM 2703 N N . ASP A 1 336 ? 46.968 -5.380 -66.892 1.00 84.00 336 ASP A N 1
ATOM 2704 C CA . ASP A 1 336 ? 48.097 -6.301 -66.825 1.00 84.00 336 ASP A CA 1
ATOM 2705 C C . ASP A 1 336 ? 48.002 -7.367 -67.920 1.00 84.00 336 ASP A C 1
ATOM 2707 O O . ASP A 1 336 ? 48.975 -7.573 -68.641 1.00 84.00 336 ASP A O 1
ATOM 2711 N N . LYS A 1 337 ? 46.839 -7.992 -68.144 1.00 83.75 337 LYS A N 1
ATOM 2712 C CA . LYS A 1 337 ? 46.660 -8.959 -69.249 1.00 83.75 337 LYS A CA 1
ATOM 2713 C C . LYS A 1 337 ? 46.955 -8.342 -70.619 1.00 83.75 337 LYS A C 1
ATOM 2715 O O . LYS A 1 337 ? 47.629 -8.982 -71.426 1.00 83.75 337 LYS A O 1
ATOM 2720 N N . LEU A 1 338 ? 46.485 -7.116 -70.862 1.00 78.81 338 LEU A N 1
ATOM 2721 C CA . LEU A 1 338 ? 46.753 -6.363 -72.093 1.00 78.81 338 LEU A CA 1
ATOM 2722 C C . LEU A 1 338 ? 48.252 -6.088 -72.266 1.00 78.81 338 LEU A C 1
ATOM 2724 O O . LEU A 1 338 ? 48.794 -6.305 -73.345 1.00 78.81 338 LEU A O 1
ATOM 2728 N N . ASN A 1 339 ? 48.949 -5.714 -71.189 1.00 73.25 339 ASN A N 1
ATOM 2729 C CA . ASN A 1 339 ? 50.395 -5.472 -71.206 1.00 73.25 339 ASN A CA 1
ATOM 2730 C C . ASN A 1 339 ? 51.232 -6.724 -71.541 1.00 73.25 339 ASN A C 1
ATOM 2732 O O . ASN A 1 339 ? 52.363 -6.584 -71.999 1.00 73.25 339 ASN A O 1
ATOM 2736 N N . HIS A 1 340 ? 50.710 -7.933 -71.304 1.00 72.06 340 HIS A N 1
ATOM 2737 C CA . HIS A 1 340 ? 51.407 -9.196 -71.591 1.00 72.06 340 HIS A CA 1
ATOM 2738 C C . HIS A 1 340 ? 51.081 -9.769 -72.988 1.00 72.06 340 HIS A C 1
ATOM 2740 O O . HIS A 1 340 ? 51.698 -10.750 -73.407 1.00 72.06 340 HIS A O 1
ATOM 2746 N N . GLN A 1 341 ? 50.127 -9.189 -73.728 1.00 70.06 341 GLN A N 1
ATOM 2747 C CA . GLN A 1 341 ? 49.790 -9.601 -75.095 1.00 70.06 341 GLN A CA 1
ATOM 2748 C C . GLN A 1 341 ? 50.632 -8.821 -76.124 1.00 70.06 341 GLN A C 1
ATOM 2750 O O . GLN A 1 341 ? 50.222 -7.794 -76.645 1.00 70.06 341 GLN A O 1
ATOM 2755 N N . GLU A 1 342 ? 51.818 -9.335 -76.464 1.00 54.06 342 GLU A N 1
ATOM 2756 C CA . GLU A 1 342 ? 52.799 -8.719 -77.388 1.00 54.06 342 GLU A CA 1
ATOM 2757 C C . GLU A 1 342 ? 52.411 -8.691 -78.896 1.00 54.06 342 GLU A C 1
ATOM 2759 O O . GLU A 1 342 ? 53.284 -8.561 -79.755 1.00 54.06 342 GLU A O 1
ATOM 2764 N N . LYS A 1 343 ? 51.135 -8.821 -79.287 1.00 54.09 343 LYS A N 1
ATOM 2765 C CA . LYS A 1 343 ? 50.735 -8.812 -80.715 1.00 54.09 343 LYS A CA 1
ATOM 2766 C C . LYS A 1 343 ? 49.746 -7.694 -81.025 1.00 54.09 343 LYS A C 1
ATOM 2768 O O . LYS A 1 343 ? 48.603 -7.776 -80.603 1.00 54.09 343 LYS A O 1
ATOM 2773 N N . GLU A 1 344 ? 50.226 -6.708 -81.793 1.00 55.47 344 GLU A N 1
ATOM 2774 C CA . GLU A 1 344 ? 49.502 -5.526 -82.299 1.00 55.47 344 GLU A CA 1
ATOM 2775 C C . GLU A 1 344 ? 48.609 -4.873 -81.244 1.00 55.47 344 GLU A C 1
ATOM 2777 O O . GLU A 1 344 ? 47.398 -5.082 -81.182 1.00 55.47 344 GLU A O 1
ATOM 2782 N N . ALA A 1 345 ? 49.244 -4.068 -80.397 1.00 57.34 345 ALA A N 1
ATOM 2783 C CA . ALA A 1 345 ? 48.559 -3.296 -79.386 1.00 57.34 345 ALA A CA 1
ATOM 2784 C C . ALA A 1 345 ? 47.551 -2.343 -80.050 1.00 57.34 345 ALA A C 1
ATOM 2786 O O . ALA A 1 345 ? 47.926 -1.426 -80.780 1.00 57.34 345 ALA A O 1
ATOM 2787 N N . ASN A 1 346 ? 46.259 -2.615 -79.855 1.00 67.44 346 ASN A N 1
ATOM 2788 C CA . ASN A 1 346 ? 45.200 -1.737 -80.320 1.00 67.44 346 ASN A CA 1
ATOM 2789 C C . ASN A 1 346 ? 45.081 -0.567 -79.324 1.00 67.44 346 ASN A C 1
ATOM 2791 O O . ASN A 1 346 ? 44.612 -0.795 -78.202 1.00 67.44 346 ASN A O 1
ATOM 2795 N N . PRO A 1 347 ? 45.463 0.669 -79.699 1.00 69.12 347 PRO A N 1
ATOM 2796 C CA . PRO A 1 347 ? 45.400 1.824 -78.804 1.00 69.12 347 PRO A CA 1
ATOM 2797 C C . PRO A 1 347 ? 43.974 2.094 -78.294 1.00 69.12 347 PRO A C 1
ATOM 2799 O O . PRO A 1 347 ? 43.808 2.628 -77.196 1.00 69.12 347 PRO A O 1
ATOM 2802 N N . ASP A 1 348 ? 42.945 1.645 -79.021 1.00 75.19 348 ASP A N 1
ATOM 2803 C CA . ASP A 1 348 ? 41.544 1.762 -78.607 1.00 75.19 348 ASP A CA 1
ATOM 2804 C C . ASP A 1 348 ? 41.226 0.926 -77.351 1.00 75.19 348 ASP A C 1
ATOM 2806 O O . ASP A 1 348 ? 40.349 1.292 -76.568 1.00 75.19 348 ASP A O 1
ATOM 2810 N N . LEU A 1 349 ? 41.948 -0.177 -77.106 1.00 78.69 349 LEU A N 1
ATOM 2811 C CA . LEU A 1 349 ? 41.767 -1.001 -75.902 1.00 78.69 349 LEU A CA 1
ATOM 2812 C C . LEU A 1 349 ? 42.319 -0.302 -74.654 1.00 78.69 349 LEU A C 1
ATOM 2814 O O . LEU A 1 349 ? 41.660 -0.298 -73.616 1.00 78.69 349 LEU A O 1
ATOM 2818 N N . PHE A 1 350 ? 43.477 0.357 -74.765 1.00 79.44 350 PHE A N 1
ATOM 2819 C CA . PHE A 1 350 ? 44.017 1.184 -73.682 1.00 79.44 350 PHE A CA 1
ATOM 2820 C C . PHE A 1 350 ? 43.162 2.431 -73.441 1.00 79.44 350 PHE A C 1
ATOM 2822 O O . PHE A 1 350 ? 42.963 2.820 -72.290 1.00 79.44 350 PHE A O 1
ATOM 2829 N N . LEU A 1 351 ? 42.597 3.022 -74.499 1.00 82.81 351 LEU A N 1
ATOM 2830 C CA . LEU A 1 351 ? 41.652 4.132 -74.383 1.00 82.81 351 LEU A CA 1
ATOM 2831 C C . LEU A 1 351 ? 40.378 3.727 -73.626 1.00 82.81 351 LEU A C 1
ATOM 2833 O O . LEU A 1 351 ? 39.945 4.466 -72.743 1.00 82.81 351 LEU A O 1
ATOM 2837 N N . ASN A 1 352 ? 39.809 2.548 -73.904 1.00 84.50 352 ASN A N 1
ATOM 2838 C CA . ASN A 1 352 ? 38.659 2.023 -73.155 1.00 84.50 352 ASN A CA 1
ATOM 2839 C C . ASN A 1 352 ? 38.970 1.871 -71.660 1.00 84.50 352 ASN A C 1
ATOM 2841 O O . ASN A 1 352 ? 38.139 2.224 -70.825 1.00 84.50 352 ASN A O 1
ATOM 2845 N N . HIS A 1 353 ? 40.186 1.437 -71.324 1.00 83.00 353 HIS A N 1
ATOM 2846 C CA . HIS A 1 353 ? 40.671 1.344 -69.945 1.00 83.00 353 HIS A CA 1
ATOM 2847 C C . HIS A 1 353 ? 40.792 2.700 -69.260 1.00 83.00 353 HIS A C 1
ATOM 2849 O O . HIS A 1 353 ? 40.355 2.880 -68.125 1.00 83.00 353 HIS A O 1
ATOM 2855 N N . VAL A 1 354 ? 41.358 3.684 -69.961 1.00 84.94 354 VAL A N 1
ATOM 2856 C CA . VAL A 1 354 ? 41.438 5.065 -69.472 1.00 84.94 354 VAL A CA 1
ATOM 2857 C C . VAL A 1 354 ? 40.038 5.618 -69.216 1.00 84.94 354 VAL A C 1
ATOM 2859 O O . VAL A 1 354 ? 39.816 6.235 -68.176 1.00 84.94 354 VAL A O 1
ATOM 2862 N N . LEU A 1 355 ? 39.083 5.380 -70.118 1.00 87.44 355 LEU A N 1
ATOM 2863 C CA . LEU A 1 355 ? 37.698 5.822 -69.952 1.00 87.44 355 LEU A CA 1
ATOM 2864 C C . LEU A 1 355 ? 37.014 5.120 -68.772 1.00 87.44 355 LEU A C 1
ATOM 2866 O O . LEU A 1 355 ? 36.380 5.799 -67.966 1.00 87.44 355 LEU A O 1
ATOM 2870 N N . ALA A 1 356 ? 37.191 3.804 -68.624 1.00 87.06 356 ALA A N 1
ATOM 2871 C CA . ALA A 1 356 ? 36.655 3.028 -67.506 1.00 87.06 356 ALA A CA 1
ATOM 2872 C C . ALA A 1 356 ? 37.198 3.516 -66.153 1.00 87.06 356 ALA A C 1
ATOM 2874 O O . ALA A 1 356 ? 36.425 3.710 -65.216 1.00 87.06 356 ALA A O 1
ATOM 2875 N N . MET A 1 357 ? 38.502 3.806 -66.066 1.00 85.44 357 MET A N 1
ATOM 2876 C CA . MET A 1 357 ? 39.138 4.344 -64.856 1.00 85.44 357 MET A CA 1
ATOM 2877 C C . MET A 1 357 ? 38.750 5.799 -64.577 1.00 85.44 357 MET A C 1
ATOM 2879 O O . MET A 1 357 ? 38.506 6.163 -63.427 1.00 85.44 357 MET A O 1
ATOM 2883 N N . THR A 1 358 ? 38.639 6.630 -65.617 1.00 87.31 358 THR A N 1
ATOM 2884 C CA . THR A 1 358 ? 38.187 8.026 -65.484 1.00 87.31 358 THR A CA 1
ATOM 2885 C C . THR A 1 358 ? 36.726 8.093 -65.035 1.00 87.31 358 THR A C 1
ATOM 2887 O O . THR A 1 358 ? 36.367 8.971 -64.252 1.00 87.31 358 THR A O 1
ATOM 2890 N N . ALA A 1 359 ? 35.891 7.137 -65.456 1.00 89.12 359 ALA A N 1
ATOM 2891 C CA . ALA A 1 359 ? 34.497 7.048 -65.032 1.00 89.12 359 ALA A CA 1
ATOM 2892 C C . ALA A 1 359 ? 34.331 6.817 -63.518 1.00 89.12 359 ALA A C 1
ATOM 2894 O O . ALA A 1 359 ? 33.287 7.169 -62.982 1.00 89.12 359 ALA A O 1
ATOM 2895 N N . GLN A 1 360 ? 35.355 6.297 -62.826 1.00 90.19 360 GLN A N 1
ATOM 2896 C CA . GLN A 1 360 ? 35.344 6.096 -61.369 1.00 90.19 360 GLN A CA 1
ATOM 2897 C C . GLN A 1 360 ? 35.731 7.352 -60.564 1.00 90.19 360 GLN A C 1
ATOM 2899 O O . GLN A 1 360 ? 35.622 7.341 -59.339 1.00 90.19 360 GLN A O 1
ATOM 2904 N N . SER A 1 361 ? 36.185 8.441 -61.209 1.00 90.69 361 SER A N 1
ATOM 2905 C CA . SER A 1 361 ? 36.600 9.680 -60.515 1.00 90.69 361 SER A CA 1
ATOM 2906 C C . SER A 1 361 ? 35.533 10.231 -59.555 1.00 90.69 361 SER A C 1
ATOM 2908 O O . SER A 1 361 ? 35.888 10.549 -58.420 1.00 90.69 361 SER A O 1
ATOM 2910 N N . PRO A 1 362 ? 34.235 10.300 -59.930 1.00 91.81 362 PRO A N 1
ATOM 2911 C CA . PRO A 1 362 ? 33.198 10.815 -59.035 1.00 91.81 362 PRO A CA 1
ATOM 2912 C C . PRO A 1 362 ? 33.039 9.987 -57.755 1.00 91.81 362 PRO A C 1
ATOM 2914 O O . PRO A 1 362 ? 32.872 10.556 -56.679 1.00 91.81 362 PRO A O 1
ATOM 2917 N N . ASP A 1 363 ? 33.141 8.659 -57.849 1.00 91.19 363 ASP A N 1
ATOM 2918 C CA . ASP A 1 363 ? 33.004 7.759 -56.698 1.00 91.19 363 ASP A CA 1
ATOM 2919 C C . ASP A 1 363 ? 34.226 7.848 -55.769 1.00 91.19 363 ASP A C 1
ATOM 2921 O O . ASP A 1 363 ? 34.091 7.848 -54.542 1.00 91.19 363 ASP A O 1
ATOM 2925 N N . VAL A 1 364 ? 35.424 8.002 -56.346 1.00 91.31 364 VAL A N 1
ATOM 2926 C CA . VAL A 1 364 ? 36.670 8.270 -55.609 1.00 91.31 364 VAL A CA 1
ATOM 2927 C C . VAL A 1 364 ? 36.578 9.601 -54.856 1.00 91.31 364 VAL A C 1
ATOM 2929 O O . VAL A 1 364 ? 36.894 9.672 -53.667 1.00 91.31 364 VAL A O 1
ATOM 2932 N N . GLU A 1 365 ? 36.154 10.670 -55.528 1.00 92.25 365 GLU A N 1
ATOM 2933 C CA . GLU A 1 365 ? 35.987 12.001 -54.933 1.00 92.25 365 GLU A CA 1
ATOM 2934 C C . GLU A 1 365 ? 34.936 11.982 -53.819 1.00 92.25 365 GLU A C 1
ATOM 2936 O O . GLU A 1 365 ? 35.202 12.461 -52.714 1.00 92.25 365 GLU A O 1
ATOM 2941 N N . HIS A 1 366 ? 33.793 11.338 -54.063 1.00 92.62 366 HIS A N 1
ATOM 2942 C CA . HIS A 1 366 ? 32.725 11.192 -53.082 1.00 92.62 366 HIS A CA 1
ATOM 2943 C C . HIS A 1 366 ? 33.190 10.474 -51.807 1.00 92.62 366 HIS A C 1
ATOM 2945 O O . HIS A 1 366 ? 32.994 10.990 -50.704 1.00 92.62 366 HIS A O 1
ATOM 2951 N N . LEU A 1 367 ? 33.863 9.323 -51.927 1.00 93.50 367 LEU A N 1
ATOM 2952 C CA . LEU A 1 367 ? 34.387 8.590 -50.768 1.00 93.50 367 LEU A CA 1
ATOM 2953 C C . LEU A 1 367 ? 35.425 9.404 -49.986 1.00 93.50 367 LEU A C 1
ATOM 2955 O O . LEU A 1 367 ? 35.450 9.353 -48.755 1.00 93.50 367 LEU A O 1
ATOM 2959 N N . ASN A 1 368 ? 36.250 10.196 -50.673 1.00 92.44 368 ASN A N 1
ATOM 2960 C CA . ASN A 1 368 ? 37.189 11.101 -50.016 1.00 92.44 368 ASN A CA 1
ATOM 2961 C C . ASN A 1 368 ? 36.464 12.199 -49.229 1.00 92.44 368 ASN A C 1
ATOM 2963 O O . ASN A 1 368 ? 36.817 12.445 -48.075 1.00 92.44 368 ASN A O 1
ATOM 2967 N N . GLU A 1 369 ? 35.418 12.810 -49.784 1.00 93.06 369 GLU A N 1
ATOM 2968 C CA . GLU A 1 369 ? 34.607 13.794 -49.060 1.00 93.06 369 GLU A CA 1
ATOM 2969 C C . GLU A 1 369 ? 33.903 13.197 -47.836 1.00 93.06 369 GLU A C 1
ATOM 2971 O O . GLU A 1 369 ? 33.888 13.816 -46.767 1.00 93.06 369 GLU A O 1
ATOM 2976 N N . VAL A 1 370 ? 33.334 11.995 -47.966 1.00 90.88 370 VAL A N 1
ATOM 2977 C CA . VAL A 1 370 ? 32.690 11.285 -46.850 1.00 90.88 370 VAL A CA 1
ATOM 2978 C C . VAL A 1 370 ? 33.717 10.946 -45.767 1.00 90.88 370 VAL A C 1
ATOM 2980 O O . VAL A 1 370 ? 33.435 11.135 -44.583 1.00 90.88 370 VAL A O 1
ATOM 2983 N N . SER A 1 371 ? 34.936 10.551 -46.149 1.00 89.81 371 SER A N 1
ATOM 2984 C CA . SER A 1 371 ? 36.014 10.229 -45.203 1.00 89.81 371 SER A CA 1
ATOM 2985 C C . SER A 1 371 ? 36.467 11.405 -44.334 1.00 89.81 371 SER A C 1
ATOM 2987 O O . SER A 1 371 ? 36.989 11.191 -43.244 1.00 89.81 371 SER A O 1
ATOM 2989 N N . LEU A 1 372 ? 36.245 12.645 -44.786 1.00 87.12 372 LEU A N 1
ATOM 2990 C CA . LEU A 1 372 ? 36.541 13.852 -44.008 1.00 87.12 372 LEU A CA 1
ATOM 2991 C C . LEU A 1 372 ? 35.461 14.159 -42.964 1.00 87.12 372 LEU A C 1
ATOM 2993 O O . LEU A 1 372 ? 35.727 14.871 -41.997 1.00 87.12 372 LEU A O 1
ATOM 2997 N N . LYS A 1 373 ? 34.235 13.667 -43.179 1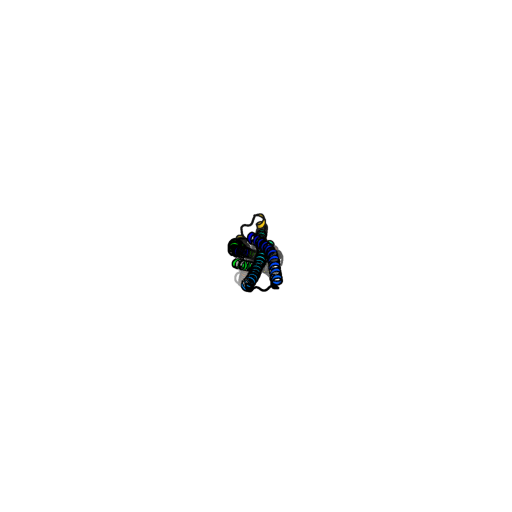.00 87.62 373 LYS A N 1
ATOM 2998 C CA . LYS A 1 373 ? 33.068 13.943 -42.327 1.00 87.62 373 LYS A CA 1
ATOM 2999 C C . LYS A 1 373 ? 32.808 12.822 -41.323 1.00 87.62 373 LYS A C 1
ATOM 3001 O O . LYS A 1 373 ? 32.329 13.092 -40.226 1.00 87.62 373 LYS A O 1
ATOM 3006 N N . LEU A 1 374 ? 33.096 11.580 -41.703 1.00 87.81 374 LEU A N 1
ATOM 3007 C CA . LEU A 1 374 ? 32.824 10.392 -40.905 1.00 87.81 374 LEU A CA 1
ATOM 3008 C C . LEU A 1 374 ? 34.078 9.987 -40.102 1.00 87.81 374 LEU A C 1
ATOM 3010 O O . LEU A 1 374 ? 35.148 9.860 -40.698 1.00 87.81 374 LEU A O 1
ATOM 3014 N N . PRO A 1 375 ? 33.994 9.750 -38.778 1.00 86.81 375 PRO A N 1
ATOM 3015 C CA . PRO A 1 375 ? 35.136 9.315 -37.972 1.00 86.81 375 PRO A CA 1
ATOM 3016 C C . PRO A 1 375 ? 35.449 7.832 -38.229 1.00 86.81 375 PRO A C 1
ATOM 3018 O O . PRO A 1 375 ? 35.065 6.930 -37.481 1.00 86.81 375 PRO A O 1
ATOM 3021 N N . LEU A 1 376 ? 36.117 7.585 -39.353 1.00 86.19 376 LEU A N 1
ATOM 3022 C CA . LEU A 1 376 ? 36.528 6.267 -39.823 1.00 86.19 376 LEU A CA 1
ATOM 3023 C C . LEU A 1 376 ? 37.587 5.627 -38.912 1.00 86.19 376 LEU A C 1
ATOM 3025 O O . LEU A 1 376 ? 38.355 6.306 -38.232 1.00 86.19 376 LEU A O 1
ATOM 3029 N N . SER A 1 377 ? 37.662 4.294 -38.932 1.00 86.81 377 SER A N 1
ATOM 3030 C CA . SER A 1 377 ? 38.767 3.565 -38.302 1.00 86.81 377 SER A CA 1
ATOM 3031 C C . SER A 1 377 ? 40.063 3.732 -39.098 1.00 86.81 377 SER A C 1
ATOM 3033 O O . SER A 1 377 ? 40.047 3.915 -40.319 1.00 86.81 377 SER A O 1
ATOM 3035 N N . ASP A 1 378 ? 41.207 3.572 -38.431 1.00 87.56 378 ASP A N 1
ATOM 3036 C CA . ASP A 1 378 ? 42.524 3.613 -39.083 1.00 87.56 378 ASP A CA 1
ATOM 3037 C C . ASP A 1 378 ? 42.628 2.613 -40.246 1.00 87.56 378 ASP A C 1
ATOM 3039 O O . ASP A 1 378 ? 43.324 2.856 -41.233 1.00 87.56 378 ASP A O 1
ATOM 3043 N N . ILE A 1 379 ? 41.933 1.478 -40.139 1.00 88.06 379 ILE A N 1
ATOM 3044 C CA . ILE A 1 379 ? 41.887 0.441 -41.174 1.00 88.06 379 ILE A CA 1
ATOM 3045 C C . ILE A 1 379 ? 41.119 0.949 -42.398 1.00 88.06 379 ILE A C 1
ATOM 3047 O O . ILE A 1 379 ? 41.606 0.811 -43.523 1.00 88.06 379 ILE A O 1
ATOM 3051 N N . ALA A 1 380 ? 39.953 1.567 -42.194 1.00 88.81 380 ALA A N 1
ATOM 3052 C CA . ALA A 1 380 ? 39.143 2.124 -43.273 1.00 88.81 380 ALA A CA 1
ATOM 3053 C C . ALA A 1 380 ? 39.881 3.261 -43.998 1.00 88.81 380 ALA A C 1
ATOM 3055 O O . ALA A 1 380 ? 39.964 3.256 -45.226 1.00 88.81 380 ALA A O 1
ATOM 3056 N N . VAL A 1 381 ? 40.521 4.165 -43.246 1.00 90.50 381 VAL A N 1
ATOM 3057 C CA . VAL A 1 381 ? 41.335 5.256 -43.808 1.00 90.50 381 VAL A CA 1
ATOM 3058 C C . VAL A 1 381 ? 42.497 4.710 -44.641 1.00 90.50 381 VAL A C 1
ATOM 3060 O O . VAL A 1 381 ? 42.697 5.132 -45.780 1.00 90.50 381 VAL A O 1
ATOM 3063 N N . LYS A 1 382 ? 43.249 3.731 -44.119 1.00 92.44 382 LYS A N 1
ATOM 3064 C CA . LYS A 1 382 ? 44.357 3.102 -44.861 1.00 92.44 382 LYS A CA 1
ATOM 3065 C C . LYS A 1 382 ? 43.878 2.381 -46.119 1.00 92.44 382 LYS A C 1
ATOM 3067 O O . LYS A 1 382 ? 44.571 2.396 -47.136 1.00 92.44 382 LYS A O 1
ATOM 3072 N N . THR A 1 383 ? 42.705 1.756 -46.058 1.00 92.50 383 THR A N 1
ATOM 3073 C CA . THR A 1 383 ? 42.109 1.064 -47.206 1.00 92.50 383 THR A CA 1
ATOM 3074 C C . THR A 1 383 ? 41.745 2.059 -48.303 1.00 92.50 383 THR A C 1
ATOM 3076 O O . THR A 1 383 ? 42.170 1.869 -49.440 1.00 92.50 383 THR A O 1
ATOM 3079 N N . LEU A 1 384 ? 41.076 3.165 -47.959 1.00 94.38 384 LEU A N 1
ATOM 3080 C CA . LEU A 1 384 ? 40.763 4.247 -48.899 1.00 94.38 384 LEU A CA 1
ATOM 3081 C C . LEU A 1 384 ? 42.029 4.864 -49.515 1.00 94.38 384 LEU A C 1
ATOM 3083 O O . LEU A 1 384 ? 42.115 5.020 -50.730 1.00 94.38 384 LEU A O 1
ATOM 3087 N N . GLN A 1 385 ? 43.057 5.145 -48.709 1.00 93.88 385 GLN A N 1
ATOM 3088 C CA . GLN A 1 385 ? 44.338 5.663 -49.210 1.00 93.88 385 GLN A CA 1
ATOM 3089 C C . GLN A 1 385 ? 45.009 4.710 -50.210 1.00 93.88 385 GLN A C 1
ATOM 3091 O O . GLN A 1 385 ? 45.586 5.155 -51.204 1.00 93.88 385 GLN A O 1
ATOM 3096 N N . ASN A 1 386 ? 44.936 3.399 -49.963 1.00 94.25 386 ASN A N 1
ATOM 3097 C CA . ASN A 1 386 ? 45.454 2.390 -50.884 1.00 94.25 386 ASN A CA 1
ATOM 3098 C C . ASN A 1 386 ? 44.652 2.372 -52.194 1.00 94.25 386 ASN A C 1
ATOM 3100 O O . ASN A 1 386 ? 45.245 2.423 -53.270 1.00 94.25 386 ASN A O 1
ATOM 3104 N N . VAL A 1 387 ? 43.319 2.382 -52.103 1.00 93.56 387 VAL A N 1
ATOM 3105 C CA . VAL A 1 387 ? 42.414 2.452 -53.259 1.00 93.56 387 VAL A CA 1
ATOM 3106 C C . VAL A 1 387 ? 42.708 3.692 -54.113 1.00 93.56 387 VAL A C 1
ATOM 3108 O O . VAL A 1 387 ? 42.966 3.548 -55.307 1.00 93.56 387 VAL A O 1
ATOM 3111 N N . ASN A 1 388 ? 42.815 4.879 -53.506 1.00 93.88 388 ASN A N 1
ATOM 3112 C CA . ASN A 1 388 ? 43.179 6.120 -54.202 1.00 93.88 388 ASN A CA 1
ATOM 3113 C C . ASN A 1 388 ? 44.535 6.012 -54.909 1.00 93.88 388 ASN A C 1
ATOM 3115 O O . ASN A 1 388 ? 44.684 6.409 -56.064 1.00 93.88 388 ASN A O 1
ATOM 3119 N N . ARG A 1 389 ? 45.548 5.461 -54.227 1.00 94.19 389 ARG A N 1
ATOM 3120 C CA . ARG A 1 389 ? 46.890 5.304 -54.799 1.00 94.19 389 ARG A CA 1
ATOM 3121 C C . ARG A 1 389 ? 46.891 4.354 -55.996 1.00 94.19 389 ARG A C 1
ATOM 3123 O O . ARG A 1 389 ? 47.586 4.627 -56.975 1.00 94.19 389 ARG A O 1
ATOM 3130 N N . ARG A 1 390 ? 46.162 3.240 -55.901 1.00 91.88 390 ARG A N 1
ATOM 3131 C CA . ARG A 1 390 ? 46.009 2.260 -56.985 1.00 91.88 390 ARG A CA 1
ATOM 3132 C C . ARG A 1 390 ? 45.300 2.879 -58.177 1.00 91.88 390 ARG A C 1
ATOM 3134 O O . ARG A 1 390 ? 45.855 2.868 -59.268 1.00 91.88 390 ARG A O 1
ATOM 3141 N N . TRP A 1 391 ? 44.176 3.552 -57.943 1.00 93.38 391 TRP A N 1
ATOM 3142 C CA . TRP A 1 391 ? 43.442 4.263 -58.985 1.00 93.38 391 TRP A CA 1
ATOM 3143 C C . TRP A 1 391 ? 44.310 5.283 -59.735 1.00 93.38 391 TRP A C 1
ATOM 3145 O O . TRP A 1 391 ? 44.389 5.225 -60.962 1.00 93.38 391 TRP A O 1
ATOM 3155 N N . ILE A 1 392 ? 45.034 6.158 -59.022 1.00 91.50 392 ILE A N 1
ATOM 3156 C CA . ILE A 1 392 ? 45.940 7.144 -59.641 1.00 91.50 392 ILE A CA 1
ATOM 3157 C C . ILE A 1 392 ? 47.014 6.443 -60.480 1.00 91.50 392 ILE A C 1
ATOM 3159 O O . ILE A 1 392 ? 47.277 6.844 -61.614 1.00 91.50 392 ILE A O 1
ATOM 3163 N N . ARG A 1 393 ? 47.643 5.392 -59.934 1.00 90.25 393 ARG A N 1
ATOM 3164 C CA . ARG A 1 393 ? 48.700 4.646 -60.627 1.00 90.25 393 ARG A CA 1
ATOM 3165 C C . ARG A 1 393 ? 48.173 3.982 -61.893 1.00 90.25 393 ARG A C 1
ATOM 3167 O O . ARG A 1 393 ? 48.755 4.179 -62.951 1.00 90.25 393 ARG A O 1
ATOM 3174 N N . ALA A 1 394 ? 47.100 3.210 -61.781 1.00 86.38 394 ALA A N 1
ATOM 3175 C CA . ALA A 1 394 ? 46.526 2.461 -62.888 1.00 86.38 394 ALA A CA 1
ATOM 3176 C C . ALA A 1 394 ? 46.013 3.391 -63.997 1.00 86.38 394 ALA A C 1
ATOM 3178 O O . ALA A 1 394 ? 46.282 3.149 -65.172 1.00 86.38 394 ALA A O 1
ATOM 3179 N N . THR A 1 395 ? 45.387 4.515 -63.630 1.00 87.00 395 THR A N 1
ATOM 3180 C CA . THR A 1 395 ? 44.977 5.557 -64.585 1.00 87.00 395 THR A CA 1
ATOM 3181 C C . THR A 1 395 ? 46.186 6.157 -65.307 1.00 87.00 395 THR A C 1
ATOM 3183 O O . THR A 1 395 ? 46.175 6.284 -66.530 1.00 87.00 395 THR A O 1
ATOM 3186 N N . ALA A 1 396 ? 47.262 6.482 -64.580 1.00 86.94 396 ALA A N 1
ATOM 3187 C CA . ALA A 1 396 ? 48.489 7.012 -65.174 1.00 86.94 396 ALA A CA 1
ATOM 3188 C C . ALA A 1 396 ? 49.172 6.001 -66.113 1.00 86.94 396 ALA A C 1
ATOM 3190 O O . ALA A 1 396 ? 49.578 6.375 -67.211 1.00 86.94 396 ALA A O 1
ATOM 3191 N N . THR A 1 397 ? 49.254 4.726 -65.720 1.00 85.31 397 THR A N 1
ATOM 3192 C CA . THR A 1 397 ? 49.835 3.658 -66.547 1.00 85.31 397 THR A CA 1
ATOM 3193 C C . THR A 1 397 ? 49.029 3.429 -67.826 1.00 85.31 397 THR A C 1
ATOM 3195 O O . THR A 1 397 ? 49.619 3.345 -68.903 1.00 85.31 397 THR A O 1
ATOM 3198 N N . ALA A 1 398 ? 47.696 3.388 -67.744 1.00 83.19 398 ALA A N 1
ATOM 3199 C CA . ALA A 1 398 ? 46.840 3.258 -68.924 1.00 83.19 398 ALA A CA 1
ATOM 3200 C C . ALA A 1 398 ? 46.982 4.468 -69.871 1.00 83.19 398 ALA A C 1
ATOM 3202 O O . ALA A 1 398 ? 47.101 4.300 -71.086 1.00 83.19 398 ALA A O 1
ATOM 3203 N N . LEU A 1 399 ? 47.054 5.687 -69.319 1.00 85.06 399 LEU A N 1
ATOM 3204 C CA . LEU A 1 399 ? 47.278 6.920 -70.082 1.00 85.06 399 LEU A CA 1
ATOM 3205 C C . LEU A 1 399 ? 48.643 6.953 -70.780 1.00 85.06 399 LEU A C 1
ATOM 3207 O O . LEU A 1 399 ? 48.736 7.412 -71.918 1.00 85.06 399 LEU A O 1
ATOM 3211 N N . GLU A 1 400 ? 49.705 6.501 -70.113 1.00 83.88 400 GLU A N 1
ATOM 3212 C CA . GLU A 1 400 ? 51.054 6.456 -70.683 1.00 83.88 400 GLU A CA 1
ATOM 3213 C C . GLU A 1 400 ? 51.123 5.484 -71.866 1.00 83.88 400 GLU A C 1
ATOM 3215 O O . GLU A 1 400 ? 51.624 5.854 -72.929 1.00 83.88 400 GLU A O 1
ATOM 3220 N N . ARG A 1 401 ? 50.527 4.292 -71.727 1.00 76.44 401 ARG A N 1
ATOM 3221 C CA . ARG A 1 401 ? 50.469 3.278 -72.793 1.00 76.44 401 ARG A CA 1
ATOM 3222 C C . ARG A 1 401 ? 49.645 3.725 -73.996 1.00 76.44 401 ARG A C 1
ATOM 3224 O O . ARG A 1 401 ? 50.110 3.622 -75.129 1.00 76.44 401 ARG A O 1
ATOM 3231 N N . CYS A 1 402 ? 48.491 4.346 -73.748 1.00 77.19 402 CYS A N 1
ATOM 3232 C CA . CYS A 1 402 ? 47.673 4.955 -74.796 1.00 77.19 402 CYS A CA 1
ATOM 3233 C C . CYS A 1 402 ? 48.442 6.033 -75.590 1.00 77.19 402 CYS A C 1
ATOM 3235 O O . CYS A 1 402 ? 48.216 6.199 -76.787 1.00 77.19 402 CYS A O 1
ATOM 3237 N N . ARG A 1 403 ? 49.362 6.768 -74.943 1.00 75.00 403 ARG A N 1
ATOM 3238 C CA . ARG A 1 403 ? 50.197 7.797 -75.591 1.00 75.00 403 ARG A CA 1
ATOM 3239 C C . ARG A 1 403 ? 51.409 7.223 -76.324 1.00 75.00 403 ARG A C 1
ATOM 3241 O O . ARG A 1 403 ? 51.796 7.793 -77.338 1.00 75.00 403 ARG A O 1
ATOM 3248 N N . SER A 1 404 ? 52.013 6.142 -75.827 1.00 65.44 404 SER A N 1
ATOM 3249 C CA . SER A 1 404 ? 53.175 5.508 -76.466 1.00 65.44 404 SER A CA 1
ATOM 3250 C C . SER A 1 404 ? 52.823 4.698 -77.717 1.00 65.44 404 SER A C 1
ATOM 3252 O O . SER A 1 404 ? 53.690 4.496 -78.561 1.00 65.44 404 SER A O 1
ATOM 3254 N N . GLU A 1 405 ? 51.573 4.245 -77.841 1.00 56.12 405 GLU A N 1
ATOM 3255 C CA . GLU A 1 405 ? 51.091 3.414 -78.959 1.00 56.12 405 GLU A CA 1
ATOM 3256 C C . GLU A 1 405 ? 50.191 4.176 -79.952 1.00 56.12 405 GLU A C 1
ATOM 3258 O O . GLU A 1 405 ? 49.779 3.627 -80.973 1.00 56.12 405 GLU A O 1
ATOM 3263 N N . GLY A 1 406 ? 49.917 5.462 -79.703 1.00 46.50 406 GLY A N 1
ATOM 3264 C CA . GLY A 1 406 ? 49.277 6.353 -80.674 1.00 46.50 406 GLY A CA 1
ATOM 3265 C C . GLY A 1 406 ? 50.256 6.790 -81.780 1.00 46.50 406 GLY A C 1
ATOM 3266 O O . GLY A 1 406 ? 51.435 7.018 -81.498 1.00 46.50 406 GLY A O 1
ATOM 3267 N N . PRO A 1 407 ? 49.821 6.941 -83.046 1.00 40.78 407 PRO A N 1
ATOM 3268 C CA . PRO A 1 407 ? 50.722 7.301 -84.135 1.00 40.78 407 PRO A CA 1
ATOM 3269 C C . PRO A 1 407 ? 51.283 8.716 -83.939 1.00 40.78 407 PRO A C 1
ATOM 3271 O O . PRO A 1 407 ? 50.540 9.697 -83.898 1.00 40.78 407 PRO A O 1
ATOM 3274 N N . ILE A 1 408 ? 52.613 8.835 -83.883 1.00 38.72 408 ILE A N 1
ATOM 3275 C CA . ILE A 1 408 ? 53.308 10.108 -84.099 1.00 38.72 408 ILE A CA 1
ATOM 3276 C C . ILE A 1 408 ? 53.023 10.520 -85.553 1.00 38.72 408 ILE A C 1
ATOM 3278 O O . ILE A 1 408 ? 53.392 9.767 -86.460 1.00 38.72 408 ILE A O 1
ATOM 3282 N N . PRO A 1 409 ? 52.412 11.688 -85.835 1.00 36.78 409 PRO A N 1
ATOM 3283 C CA . PRO A 1 409 ? 52.298 12.155 -87.204 1.00 36.78 409 PRO A CA 1
ATOM 3284 C C . PRO A 1 409 ? 53.699 12.533 -87.686 1.00 36.78 409 PRO A C 1
ATOM 3286 O O . PRO A 1 409 ? 54.256 13.573 -87.335 1.00 36.78 409 PRO A O 1
ATOM 3289 N N . THR A 1 410 ? 54.294 11.651 -88.483 1.00 37.44 410 THR A N 1
ATOM 3290 C CA . THR A 1 410 ? 55.484 11.952 -89.270 1.00 37.44 410 THR A CA 1
ATOM 3291 C C . THR A 1 410 ? 55.049 12.904 -90.376 1.00 37.44 410 THR A C 1
ATOM 3293 O O . THR A 1 410 ? 54.401 12.506 -91.338 1.00 37.44 410 THR A O 1
ATOM 3296 N N . ILE A 1 411 ? 55.373 14.187 -90.223 1.00 38.97 411 ILE A N 1
ATOM 3297 C CA . ILE A 1 411 ? 55.305 15.152 -91.320 1.00 38.97 411 ILE A CA 1
ATOM 3298 C C . ILE A 1 411 ? 56.380 14.736 -92.334 1.00 38.97 411 ILE A C 1
ATOM 3300 O O . ILE A 1 411 ? 57.562 14.745 -91.975 1.00 38.97 411 ILE A O 1
ATOM 3304 N N . PRO A 1 412 ? 56.040 14.382 -93.587 1.00 41.22 412 PRO A N 1
ATOM 3305 C CA . PRO A 1 412 ? 57.055 14.216 -94.602 1.00 41.22 412 PRO A CA 1
ATOM 3306 C C . PRO A 1 412 ? 57.503 15.600 -95.073 1.00 41.22 412 PRO A C 1
ATOM 3308 O O . PRO A 1 412 ? 56.731 16.385 -95.619 1.00 41.22 412 PRO A O 1
ATOM 3311 N N . PHE A 1 413 ? 58.790 15.871 -94.873 1.00 37.94 413 PHE A N 1
ATOM 3312 C CA . PHE A 1 413 ? 59.553 16.794 -95.701 1.00 37.94 413 PHE A CA 1
ATOM 3313 C C . PHE A 1 413 ? 59.377 16.394 -97.175 1.00 37.94 413 PHE A C 1
ATOM 3315 O O . PHE A 1 413 ? 59.806 15.314 -97.577 1.00 37.94 413 PHE A O 1
ATOM 3322 N N . GLN A 1 414 ? 58.814 17.279 -97.994 1.00 35.84 414 GLN A N 1
ATOM 3323 C CA . GLN A 1 414 ? 59.086 17.303 -99.428 1.00 35.84 414 GLN A CA 1
ATOM 3324 C C . GLN A 1 414 ? 59.428 18.731 -99.826 1.00 35.84 414 GLN A C 1
ATOM 3326 O O . GLN A 1 414 ? 58.594 19.631 -99.780 1.00 35.84 414 GLN A O 1
ATOM 3331 N N . GLY A 1 415 ? 60.702 18.916 -100.162 1.00 40.41 415 GLY A N 1
ATOM 3332 C CA . GLY A 1 415 ? 61.180 20.094 -100.857 1.00 40.41 415 GLY A CA 1
ATOM 3333 C C . GLY A 1 415 ? 60.800 20.048 -102.332 1.00 40.41 415 GLY A C 1
ATOM 3334 O O . GLY A 1 415 ? 60.755 18.985 -102.956 1.00 40.41 415 GLY A O 1
ATOM 3335 N N . SER A 1 416 ? 60.567 21.231 -102.880 1.00 37.22 416 SER A N 1
ATOM 3336 C CA . SER A 1 416 ? 60.888 21.625 -104.250 1.00 37.22 416 SER A CA 1
ATOM 3337 C C . SER A 1 416 ? 61.138 23.123 -104.242 1.00 37.22 416 SER A C 1
ATOM 3339 O O . SER A 1 416 ? 60.308 23.833 -103.629 1.00 37.22 416 SER A O 1
#